Protein AF-V6MET0-F1 (afdb_monomer)

Structure (mmCIF, N/CA/C/O backbone):
data_AF-V6MET0-F1
#
_entry.id   AF-V6MET0-F1
#
loop_
_atom_site.group_PDB
_atom_site.id
_atom_site.type_symbol
_atom_site.label_atom_id
_atom_site.label_alt_id
_atom_site.label_comp_id
_atom_site.label_asym_id
_atom_site.label_entity_id
_atom_site.label_seq_id
_atom_site.pdbx_PDB_ins_code
_atom_site.Cartn_x
_atom_site.Cartn_y
_atom_site.Cartn_z
_atom_site.occupancy
_atom_site.B_iso_or_equiv
_atom_site.auth_seq_id
_atom_site.auth_comp_id
_atom_site.auth_asym_id
_atom_site.auth_atom_id
_atom_site.pdbx_PDB_model_num
ATOM 1 N N . MET A 1 1 ? -21.952 13.076 0.227 1.00 33.12 1 MET A N 1
ATOM 2 C CA . MET A 1 1 ? -21.287 14.131 1.024 1.00 33.12 1 MET A CA 1
ATOM 3 C C . MET A 1 1 ? -21.381 15.451 0.270 1.00 33.12 1 MET A C 1
ATOM 5 O O . MET A 1 1 ? -21.149 15.441 -0.930 1.00 33.12 1 MET A O 1
ATOM 9 N N . VAL A 1 2 ? -21.746 16.557 0.927 1.00 24.28 2 VAL A N 1
ATOM 10 C CA . VAL A 1 2 ? -21.646 17.914 0.356 1.00 24.28 2 VAL A CA 1
ATOM 11 C C . VAL A 1 2 ? -20.952 18.787 1.398 1.00 24.28 2 VAL A C 1
ATOM 13 O O . VAL A 1 2 ? -21.536 19.079 2.437 1.00 24.28 2 VAL A O 1
ATOM 16 N N . GLY A 1 3 ? -19.700 19.156 1.139 1.00 29.78 3 GLY A N 1
ATOM 17 C CA . GLY A 1 3 ? -18.913 20.082 1.950 1.00 29.78 3 GLY A CA 1
ATOM 18 C C . GLY A 1 3 ? -18.284 21.133 1.041 1.00 29.78 3 GLY A C 1
ATOM 19 O O . GLY A 1 3 ? -17.779 20.806 -0.028 1.00 29.78 3 GLY A O 1
ATOM 20 N N . THR A 1 4 ? -18.367 22.403 1.430 1.00 32.22 4 THR A N 1
ATOM 21 C CA . THR A 1 4 ? -17.830 23.543 0.675 1.00 32.22 4 THR A CA 1
ATOM 22 C C . THR A 1 4 ? -16.487 23.975 1.247 1.00 32.22 4 THR A C 1
ATOM 24 O O . THR A 1 4 ? -16.444 24.920 2.024 1.00 32.22 4 THR A O 1
ATOM 27 N N . PHE A 1 5 ? -15.407 23.309 0.846 1.00 30.41 5 PHE A N 1
ATOM 28 C CA . PHE A 1 5 ? -14.045 23.847 0.871 1.00 30.41 5 PHE A CA 1
ATOM 29 C C . PHE A 1 5 ? -13.253 23.216 -0.279 1.00 30.41 5 PHE A C 1
ATOM 31 O O . PHE A 1 5 ? -13.526 22.080 -0.663 1.00 30.41 5 PHE A O 1
ATOM 38 N N . ASN A 1 6 ? -12.286 23.958 -0.831 1.00 38.41 6 ASN A N 1
ATOM 39 C CA . ASN A 1 6 ? -11.198 23.383 -1.622 1.00 38.41 6 ASN A CA 1
ATOM 40 C C . ASN A 1 6 ? -10.457 22.389 -0.718 1.00 38.41 6 ASN A C 1
ATOM 42 O O . ASN A 1 6 ? -9.564 22.790 0.021 1.00 38.41 6 ASN A O 1
ATOM 46 N N . VAL A 1 7 ? -10.868 21.124 -0.727 1.00 39.34 7 VAL A N 1
ATOM 47 C CA . VAL A 1 7 ? -10.054 20.015 -0.232 1.00 39.34 7 VAL A CA 1
ATOM 48 C C . VAL A 1 7 ? -9.054 19.744 -1.354 1.00 39.34 7 VAL A C 1
ATOM 50 O O . VAL A 1 7 ? -9.494 19.301 -2.420 1.00 39.34 7 VAL A O 1
ATOM 53 N N . PRO A 1 8 ? -7.751 20.057 -1.220 1.00 45.28 8 PRO A N 1
ATOM 54 C CA . PRO A 1 8 ? -6.801 19.571 -2.203 1.00 45.28 8 PRO A CA 1
ATOM 55 C C . PRO A 1 8 ? -6.803 18.041 -2.100 1.00 45.28 8 PRO A C 1
ATOM 57 O O . PRO A 1 8 ? -6.646 17.498 -1.012 1.00 45.28 8 PRO A O 1
ATOM 60 N N . GLN A 1 9 ? -7.028 17.371 -3.232 1.00 54.84 9 GLN A N 1
ATOM 61 C CA . GLN A 1 9 ? -6.548 16.009 -3.483 1.00 54.84 9 GLN A CA 1
ATOM 62 C C . GLN A 1 9 ? -7.080 14.913 -2.527 1.00 54.84 9 GLN A C 1
ATOM 64 O O . GLN A 1 9 ? -6.373 14.299 -1.740 1.00 54.84 9 GLN A O 1
ATOM 69 N N . LYS A 1 10 ? -8.391 14.675 -2.681 1.00 63.06 10 LYS A N 1
ATOM 70 C CA . LYS A 1 10 ? -9.153 13.428 -2.464 1.00 63.06 10 LYS A CA 1
ATOM 71 C C . LYS A 1 10 ? -9.081 12.758 -1.076 1.00 63.06 10 LYS A C 1
ATOM 73 O O . LYS A 1 10 ? -8.387 11.774 -0.861 1.00 63.06 10 LYS A O 1
ATOM 78 N N . VAL A 1 11 ? -9.976 13.190 -0.181 1.00 77.56 11 VAL A N 1
ATOM 79 C CA . VAL A 1 11 ? -10.472 12.347 0.925 1.00 77.56 11 VAL A CA 1
ATOM 80 C C . VAL A 1 11 ? -11.184 11.127 0.338 1.00 77.56 11 VAL A C 1
ATOM 82 O O . VAL A 1 11 ? -12.080 11.279 -0.499 1.00 77.56 11 VAL A O 1
ATOM 85 N N . ILE A 1 12 ? -10.831 9.932 0.806 1.00 84.31 12 ILE A N 1
ATOM 86 C CA . ILE A 1 12 ? -11.450 8.673 0.374 1.00 84.31 12 ILE A CA 1
ATOM 87 C C . ILE A 1 12 ? -12.211 8.076 1.552 1.00 84.31 12 ILE A C 1
ATOM 89 O O . ILE A 1 12 ? -11.670 7.967 2.648 1.00 84.31 12 ILE A O 1
ATOM 93 N N . VAL A 1 13 ? -13.462 7.679 1.319 1.00 88.62 13 VAL A N 1
ATOM 94 C CA . VAL A 1 13 ? -14.224 6.849 2.258 1.00 88.62 13 VAL A CA 1
ATOM 95 C C . VAL A 1 13 ? -14.331 5.457 1.663 1.00 88.62 13 VAL A C 1
ATOM 97 O O . VAL A 1 13 ? -14.786 5.317 0.527 1.00 88.62 13 VAL A O 1
ATOM 100 N N . ARG A 1 14 ? -13.896 4.452 2.418 1.00 90.81 14 ARG A N 1
ATOM 101 C CA . ARG A 1 14 ? -13.824 3.050 1.987 1.00 90.81 14 ARG A CA 1
ATOM 102 C C . ARG A 1 14 ? -14.166 2.112 3.141 1.00 90.81 14 ARG A C 1
ATOM 104 O O . ARG A 1 14 ? -14.245 2.546 4.292 1.00 90.81 14 ARG A O 1
ATOM 111 N N . ASP A 1 15 ? -14.330 0.830 2.843 1.00 91.31 15 ASP A N 1
ATOM 112 C CA . ASP A 1 15 ? -14.377 -0.199 3.881 1.00 91.31 15 ASP A CA 1
ATOM 113 C C . ASP A 1 15 ? -13.035 -0.256 4.617 1.00 91.31 15 ASP A C 1
ATOM 115 O O . ASP A 1 15 ? -11.975 -0.067 4.015 1.00 91.31 15 ASP A O 1
ATOM 119 N N . THR A 1 16 ? -13.062 -0.505 5.929 1.00 94.00 16 THR A N 1
ATOM 120 C CA . THR A 1 16 ? -11.807 -0.570 6.686 1.00 94.00 16 THR A CA 1
ATOM 121 C C . THR A 1 16 ? -10.940 -1.730 6.204 1.00 94.00 16 THR A C 1
ATOM 123 O O . THR A 1 16 ? -11.454 -2.843 6.057 1.00 94.00 16 THR A O 1
ATOM 126 N N . PRO A 1 17 ? -9.625 -1.535 6.013 1.00 93.75 17 PRO A N 1
ATOM 127 C CA . PRO A 1 17 ? -8.719 -2.649 5.770 1.00 93.75 17 PRO A CA 1
ATOM 128 C C . PRO A 1 17 ? -8.415 -3.441 7.052 1.00 93.75 17 PRO A C 1
ATOM 130 O O . PRO A 1 17 ? -7.925 -4.561 6.968 1.00 93.75 17 PRO A O 1
ATOM 133 N N . ILE A 1 18 ? -8.730 -2.905 8.239 1.00 95.44 18 ILE A N 1
ATOM 134 C CA . ILE A 1 18 ? -8.357 -3.482 9.536 1.00 95.44 18 ILE A CA 1
ATOM 135 C C . ILE A 1 18 ? -9.147 -4.768 9.811 1.00 95.44 18 ILE A C 1
ATOM 137 O O . ILE A 1 18 ? -10.338 -4.726 10.134 1.00 95.44 18 ILE A O 1
ATOM 141 N N . LEU A 1 19 ? -8.472 -5.920 9.747 1.00 95.62 19 LEU A N 1
ATOM 142 C CA . LEU A 1 19 ? -9.113 -7.239 9.823 1.00 95.62 19 LEU A CA 1
ATOM 143 C C . LEU A 1 19 ? -9.873 -7.460 11.135 1.00 95.62 19 LEU A C 1
ATOM 145 O O . LEU A 1 19 ? -10.958 -8.039 11.123 1.00 95.62 19 LEU A O 1
ATOM 149 N N . LEU A 1 20 ? -9.332 -6.969 12.257 1.00 95.06 20 LEU A N 1
ATOM 150 C CA . LEU A 1 20 ? -9.976 -7.053 13.571 1.00 95.06 20 LEU A CA 1
ATOM 151 C C . LEU A 1 20 ? -11.288 -6.257 13.623 1.00 95.06 20 LEU A C 1
ATOM 153 O O . LEU A 1 20 ? -12.265 -6.727 14.198 1.00 95.06 20 LEU A O 1
ATOM 157 N N . MET A 1 21 ? -11.335 -5.074 13.003 1.00 95.00 21 MET A N 1
ATOM 158 C CA . MET A 1 21 ? -12.544 -4.242 12.986 1.00 95.00 21 MET A CA 1
ATOM 159 C C . MET A 1 21 ? -13.632 -4.837 12.089 1.00 95.00 21 MET A C 1
ATOM 161 O O . MET A 1 21 ? -14.812 -4.705 12.396 1.00 95.00 21 MET A O 1
ATOM 165 N N . GLN A 1 22 ? -13.248 -5.570 11.039 1.00 94.06 22 GLN A N 1
ATOM 166 C CA . GLN A 1 22 ? -14.187 -6.321 10.197 1.00 94.06 22 GLN A CA 1
ATOM 167 C C . GLN A 1 22 ? -14.883 -7.479 10.942 1.00 94.06 22 GLN A C 1
ATOM 169 O O . GLN A 1 22 ? -15.874 -7.998 10.439 1.00 94.06 22 GLN A O 1
ATOM 174 N N . GLN A 1 23 ? -14.399 -7.885 12.128 1.00 92.19 23 GLN A N 1
ATOM 175 C CA . GLN A 1 23 ? -15.040 -8.924 12.953 1.00 92.19 23 GLN A CA 1
ATOM 176 C C . GLN A 1 23 ? -16.184 -8.389 13.828 1.00 92.19 23 GLN A C 1
ATOM 178 O O . GLN A 1 23 ? -16.855 -9.169 14.502 1.00 92.19 23 GLN A O 1
ATOM 183 N N . ILE A 1 24 ? -16.394 -7.069 13.881 1.00 89.94 24 ILE A N 1
ATOM 184 C CA . ILE A 1 24 ? -17.420 -6.480 14.742 1.00 89.94 24 ILE A CA 1
ATOM 185 C C . ILE A 1 24 ? -18.801 -6.662 14.102 1.00 89.94 24 ILE A C 1
ATOM 187 O O . ILE A 1 24 ? -19.134 -6.028 13.102 1.00 89.94 24 ILE A O 1
ATOM 191 N N . GLU A 1 25 ? -19.632 -7.497 14.721 1.00 86.88 25 GLU A N 1
ATOM 192 C CA . GLU A 1 25 ? -20.992 -7.778 14.256 1.00 86.88 25 GLU A CA 1
ATOM 193 C C . GLU A 1 25 ? -21.984 -6.632 14.539 1.00 86.88 25 GLU A C 1
ATOM 195 O O . GLU A 1 25 ? -21.974 -5.992 15.599 1.00 86.88 25 GLU A O 1
ATOM 200 N N . ASP A 1 26 ? -22.921 -6.432 13.608 1.00 85.25 26 ASP A N 1
ATOM 201 C CA . ASP A 1 26 ? -23.928 -5.358 13.605 1.00 85.25 26 ASP A CA 1
ATOM 202 C C . ASP A 1 26 ? -23.335 -3.947 13.780 1.00 85.25 26 ASP A C 1
ATOM 204 O O . ASP A 1 26 ? -23.892 -3.101 14.488 1.00 85.25 26 ASP A O 1
ATOM 208 N N . ALA A 1 27 ? -22.189 -3.695 13.148 1.00 88.38 27 ALA A N 1
ATOM 209 C CA . ALA A 1 27 ? -21.571 -2.380 13.072 1.00 88.38 27 ALA A CA 1
ATOM 210 C C . ALA A 1 27 ? -21.450 -1.911 11.623 1.00 88.38 27 ALA A C 1
ATOM 212 O O . ALA A 1 27 ? -21.171 -2.700 10.722 1.00 88.38 27 ALA A O 1
ATOM 213 N N . LEU A 1 28 ? -21.596 -0.602 11.415 1.00 91.56 28 LEU A N 1
ATOM 214 C CA . LEU A 1 28 ? -21.077 0.037 10.210 1.00 91.56 28 LEU A CA 1
ATOM 215 C C . LEU A 1 28 ? -19.626 0.420 10.493 1.00 91.56 28 LEU A C 1
ATOM 217 O O . LEU A 1 28 ? -19.362 1.231 11.381 1.00 91.56 28 LEU A O 1
ATOM 221 N N . VAL A 1 29 ? -18.702 -0.163 9.740 1.00 93.56 29 VAL A N 1
ATOM 222 C CA . VAL A 1 29 ? -17.266 0.064 9.892 1.00 93.56 29 VAL A CA 1
ATOM 223 C C . VAL A 1 29 ? -16.722 0.619 8.589 1.00 93.56 29 VAL A C 1
ATOM 225 O O . VAL A 1 29 ? -16.949 0.045 7.530 1.00 93.56 29 VAL A O 1
ATOM 228 N N . PHE A 1 30 ? -16.011 1.736 8.662 1.00 94.38 30 PHE A N 1
ATOM 229 C CA . PHE A 1 30 ? -15.471 2.407 7.486 1.00 94.38 30 PHE A CA 1
ATOM 230 C C . PHE A 1 30 ? -14.177 3.136 7.832 1.00 94.38 30 PHE A C 1
ATOM 232 O O . PHE A 1 30 ? -13.854 3.353 8.997 1.00 94.38 30 PHE A O 1
ATOM 239 N N . ASP A 1 31 ? -13.440 3.523 6.807 1.00 94.19 31 ASP A N 1
ATOM 240 C CA . ASP A 1 31 ? -12.181 4.242 6.913 1.00 94.19 31 ASP A CA 1
ATOM 241 C C . ASP A 1 31 ? -12.291 5.559 6.150 1.00 94.19 31 ASP A C 1
ATOM 243 O O . ASP A 1 31 ? -12.894 5.618 5.074 1.00 94.19 31 ASP A O 1
ATOM 247 N N . ILE A 1 32 ? -11.732 6.622 6.724 1.00 93.25 32 ILE A N 1
ATOM 248 C CA . ILE A 1 32 ? -11.539 7.899 6.038 1.00 93.25 32 ILE A CA 1
ATOM 249 C C . ILE A 1 32 ? -10.044 8.064 5.822 1.00 93.25 32 ILE A C 1
ATOM 251 O O . ILE A 1 32 ? -9.314 8.359 6.766 1.00 93.25 32 ILE A O 1
ATOM 255 N N . VAL A 1 33 ? -9.585 7.921 4.584 1.00 89.25 33 VAL A N 1
ATOM 256 C CA . VAL A 1 33 ? -8.189 8.193 4.236 1.00 89.25 33 VAL A CA 1
ATOM 257 C C . VAL A 1 33 ? -8.017 9.703 4.100 1.00 89.25 33 VAL A C 1
ATOM 259 O O . VAL A 1 33 ? -8.677 10.341 3.275 1.00 89.25 33 VAL A O 1
ATOM 262 N N . SER A 1 34 ? -7.146 10.270 4.935 1.00 87.19 34 SER A N 1
ATOM 263 C CA . SER A 1 34 ? -6.767 11.684 4.919 1.00 87.19 34 SER A CA 1
ATOM 264 C C . SER A 1 34 ? -5.288 11.809 5.253 1.00 87.19 34 SER A C 1
ATOM 266 O O . SER A 1 34 ? -4.881 11.415 6.343 1.00 87.19 34 SER A O 1
ATOM 268 N N . LEU A 1 35 ? -4.513 12.387 4.337 1.00 79.56 35 LEU A N 1
ATOM 269 C CA . LEU A 1 35 ? -3.088 12.681 4.531 1.00 79.56 35 LEU A CA 1
ATOM 270 C C . LEU A 1 35 ? -2.858 13.918 5.411 1.00 79.56 35 LEU A C 1
ATOM 272 O O . LEU A 1 35 ? -1.778 14.111 5.953 1.00 79.56 35 LEU A O 1
ATOM 276 N N . ASP A 1 36 ? -3.887 14.750 5.589 1.00 82.88 36 ASP A N 1
ATOM 277 C CA . ASP A 1 36 ? -3.848 15.894 6.492 1.00 82.88 36 ASP A CA 1
ATOM 278 C C . ASP A 1 36 ? -4.649 15.568 7.770 1.00 82.88 36 ASP A C 1
ATOM 280 O O . ASP A 1 36 ? -5.884 15.445 7.720 1.00 82.88 36 ASP A O 1
ATOM 284 N N . PRO A 1 37 ? -3.984 15.405 8.929 1.00 83.56 37 PRO A N 1
ATOM 285 C CA . PRO A 1 37 ? -4.644 15.105 10.193 1.00 83.56 37 PRO A CA 1
ATOM 286 C C . PRO A 1 37 ? -5.357 16.325 10.792 1.00 83.56 37 PRO A C 1
ATOM 288 O O . PRO A 1 37 ? -6.092 16.173 11.763 1.00 83.56 37 PRO A O 1
ATOM 291 N N . THR A 1 38 ? -5.152 17.526 10.241 1.00 83.88 38 THR A N 1
ATOM 292 C CA . THR A 1 38 ? -5.745 18.782 10.726 1.00 83.88 38 THR A CA 1
ATOM 293 C C . THR A 1 38 ? -7.075 19.120 10.055 1.00 83.88 38 THR A C 1
ATOM 295 O O . THR A 1 38 ? -7.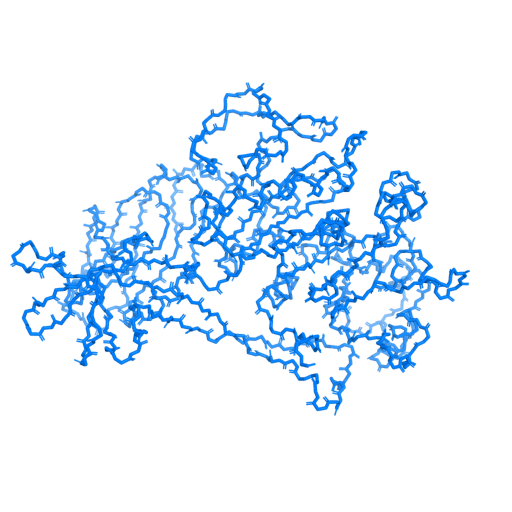764 20.047 10.484 1.00 83.88 38 THR A O 1
ATOM 298 N N . ILE A 1 39 ? -7.472 18.367 9.022 1.00 85.06 39 ILE A N 1
ATOM 299 C CA . ILE A 1 39 ? -8.775 18.539 8.377 1.00 85.06 39 ILE A CA 1
ATOM 300 C C . ILE A 1 39 ? -9.885 18.200 9.374 1.00 85.06 39 ILE A C 1
ATOM 302 O O . ILE A 1 39 ? -9.951 17.088 9.899 1.00 85.06 39 ILE A O 1
ATOM 306 N N . GLU A 1 40 ? -10.791 19.156 9.590 1.00 91.12 40 GLU A N 1
ATOM 307 C CA . GLU A 1 40 ? -12.025 18.931 10.338 1.00 91.12 40 GLU A CA 1
ATOM 308 C C . GLU A 1 40 ? -13.101 18.341 9.415 1.00 91.12 40 GLU A C 1
ATOM 310 O O . GLU A 1 40 ? -13.539 18.957 8.439 1.00 91.12 40 GLU A O 1
ATOM 315 N N . PHE A 1 41 ? -13.573 17.149 9.761 1.00 91.19 41 PHE A N 1
ATOM 316 C CA . PHE A 1 41 ? -14.705 16.491 9.131 1.00 91.19 41 PHE A CA 1
ATOM 317 C C . PHE A 1 41 ? -15.993 16.841 9.862 1.00 91.19 41 PHE A C 1
ATOM 319 O O . PHE A 1 41 ? -16.072 16.753 11.084 1.00 91.19 41 PHE A O 1
ATOM 326 N N . ASN A 1 42 ? -17.026 17.181 9.093 1.00 92.88 42 ASN A N 1
ATOM 327 C CA . ASN A 1 42 ? -18.389 17.384 9.570 1.00 92.88 42 ASN A CA 1
ATOM 328 C C . ASN A 1 42 ? -19.306 16.419 8.807 1.00 92.88 42 ASN A C 1
ATOM 330 O O . ASN A 1 42 ? -19.610 16.651 7.636 1.00 92.88 42 ASN A O 1
ATOM 334 N N . LEU A 1 43 ? -19.692 15.312 9.445 1.00 90.94 43 LEU A N 1
ATOM 335 C CA . LEU A 1 43 ? -20.385 14.197 8.793 1.00 90.94 43 LEU A CA 1
ATOM 336 C C . LEU A 1 43 ? -21.814 14.019 9.295 1.00 90.94 43 LEU A C 1
ATOM 338 O O . LEU A 1 43 ? -22.102 14.199 10.478 1.00 90.94 43 LEU A O 1
ATOM 342 N N . GLU A 1 44 ? -22.678 13.570 8.386 1.00 93.12 44 GLU A N 1
ATOM 343 C CA . GLU A 1 44 ? -23.964 12.955 8.699 1.00 93.12 44 GLU A CA 1
ATOM 344 C C . GLU A 1 44 ? -23.935 11.502 8.227 1.00 93.12 44 GLU A C 1
ATOM 346 O O . GLU A 1 44 ? -23.777 11.235 7.035 1.00 93.12 44 GLU A O 1
ATOM 351 N N . ILE A 1 45 ? -24.064 10.571 9.168 1.00 91.75 45 ILE A N 1
ATOM 352 C CA . ILE A 1 45 ? -23.939 9.136 8.920 1.00 91.75 45 ILE A CA 1
ATOM 353 C C . ILE A 1 45 ? -25.309 8.492 9.144 1.00 91.75 45 ILE A C 1
ATOM 355 O O . ILE A 1 45 ? -25.822 8.571 10.266 1.00 91.75 45 ILE A O 1
ATOM 359 N N . PRO A 1 46 ? -25.929 7.889 8.117 1.00 89.50 46 PRO A N 1
ATOM 360 C CA . PRO A 1 46 ? -27.152 7.122 8.301 1.00 89.50 46 PRO A CA 1
ATOM 361 C C . PRO A 1 46 ? -26.857 5.832 9.072 1.00 89.50 46 PRO A C 1
ATOM 363 O O . PRO A 1 46 ? -25.822 5.202 8.868 1.00 89.50 46 PRO A O 1
ATOM 366 N N . VAL A 1 47 ? -27.780 5.428 9.940 1.00 86.00 47 VAL A N 1
ATOM 367 C CA . VAL A 1 47 ? -27.747 4.122 10.608 1.00 86.00 47 VAL A CA 1
ATOM 368 C C . VAL A 1 47 ? -28.939 3.289 10.165 1.00 86.00 47 VAL A C 1
ATOM 370 O O . VAL A 1 47 ? -30.075 3.754 10.207 1.00 86.00 47 VAL A O 1
ATOM 373 N N . GLU A 1 48 ? -28.697 2.042 9.763 1.00 71.19 48 GLU A N 1
ATOM 374 C CA . GLU A 1 48 ? -29.778 1.090 9.517 1.00 71.19 48 GLU A CA 1
ATOM 375 C C . GLU A 1 48 ? -30.332 0.592 10.854 1.00 71.19 48 GLU A C 1
ATOM 377 O O . GLU A 1 48 ? -29.794 -0.300 11.511 1.00 71.19 48 GLU A O 1
ATOM 382 N N . VAL A 1 49 ? -31.424 1.211 11.297 1.00 59.88 49 VAL A N 1
ATOM 383 C CA . VAL A 1 49 ? -32.035 0.907 12.588 1.00 59.88 49 VAL A CA 1
ATOM 384 C C . VAL A 1 49 ? -32.929 -0.330 12.465 1.00 59.88 49 VAL A C 1
ATOM 386 O O . VAL A 1 49 ? -34.097 -0.240 12.093 1.00 59.88 49 VAL A O 1
ATOM 389 N N . GLN A 1 50 ? -32.428 -1.502 12.867 1.00 54.66 50 GLN A N 1
ATOM 390 C CA . GLN A 1 50 ? -33.295 -2.678 13.062 1.00 54.66 50 GLN A CA 1
ATOM 391 C C . GLN A 1 50 ? -34.198 -2.541 14.313 1.00 54.66 50 GLN A C 1
ATOM 393 O O . GLN A 1 50 ? -35.223 -3.213 14.433 1.00 54.66 50 GLN A O 1
ATOM 398 N N . SER A 1 51 ? -33.866 -1.630 15.238 1.00 52.91 51 SER A N 1
ATOM 399 C CA . SER A 1 51 ? -34.485 -1.487 16.565 1.00 52.91 51 SER A CA 1
ATOM 400 C C . SER A 1 51 ? -34.790 -0.017 16.897 1.00 52.91 51 SER A C 1
ATOM 402 O O . SER A 1 51 ? -33.903 0.751 17.258 1.00 52.91 51 SER A O 1
ATOM 404 N N . LYS A 1 52 ? -36.070 0.397 16.848 1.00 56.81 52 LYS A N 1
ATOM 405 C CA . LYS A 1 52 ? -36.538 1.786 17.119 1.00 56.81 52 LYS A CA 1
ATOM 406 C C . LYS A 1 52 ? -36.249 2.329 18.537 1.00 56.81 52 LYS A C 1
ATOM 408 O O . LYS A 1 52 ? -36.788 3.371 18.913 1.00 56.81 52 LYS A O 1
ATOM 413 N N . LYS A 1 53 ? -35.489 1.614 19.369 1.00 65.31 53 LYS A N 1
ATOM 414 C CA . LYS A 1 53 ? -35.261 1.948 20.784 1.00 65.31 53 LYS A CA 1
ATOM 415 C C . LYS A 1 53 ? -33.805 2.229 21.147 1.00 65.31 53 LYS A C 1
ATOM 417 O O . LYS A 1 53 ? -33.572 2.609 22.291 1.00 65.31 53 LYS A O 1
ATOM 422 N N . GLU A 1 54 ? -32.863 2.084 20.224 1.00 77.88 54 GLU A N 1
ATOM 423 C CA . GLU A 1 54 ? -31.436 2.180 20.541 1.00 77.88 54 GLU A CA 1
ATOM 424 C C . GLU A 1 54 ? -30.841 3.531 20.143 1.00 77.88 54 GLU A C 1
ATOM 426 O O . GLU A 1 54 ? -31.264 4.153 19.169 1.00 77.88 54 GLU A O 1
ATOM 431 N N . ASP A 1 55 ? -29.907 4.009 20.964 1.00 87.25 55 ASP A N 1
ATOM 432 C CA . ASP A 1 55 ? -29.016 5.118 20.632 1.00 87.25 55 ASP A CA 1
ATOM 433 C C . ASP A 1 55 ? -27.763 4.549 19.956 1.00 87.25 55 ASP A C 1
ATOM 435 O O . ASP A 1 55 ? -27.395 3.403 20.207 1.00 87.25 55 ASP A O 1
ATOM 439 N N . PHE A 1 56 ? -27.128 5.328 19.081 1.00 90.62 56 PHE A N 1
ATOM 440 C CA . PHE A 1 56 ? -25.914 4.923 18.372 1.00 90.62 56 PHE A CA 1
ATOM 441 C C . PHE A 1 56 ? -24.790 5.928 18.606 1.00 90.62 56 PHE A C 1
ATOM 443 O O . PHE A 1 56 ? -25.034 7.126 18.770 1.00 90.62 56 PHE A O 1
ATOM 450 N N . LEU A 1 57 ? -23.559 5.423 18.598 1.00 93.06 57 LEU A N 1
ATOM 451 C CA . LEU A 1 57 ? -22.331 6.186 18.768 1.00 93.06 57 LEU A CA 1
ATOM 452 C C . LEU A 1 57 ? -21.395 5.942 17.590 1.00 93.06 57 LEU A C 1
ATOM 454 O O . LEU A 1 57 ? -21.260 4.819 17.112 1.00 93.06 57 LEU A O 1
ATOM 458 N N . LEU A 1 58 ? -20.718 7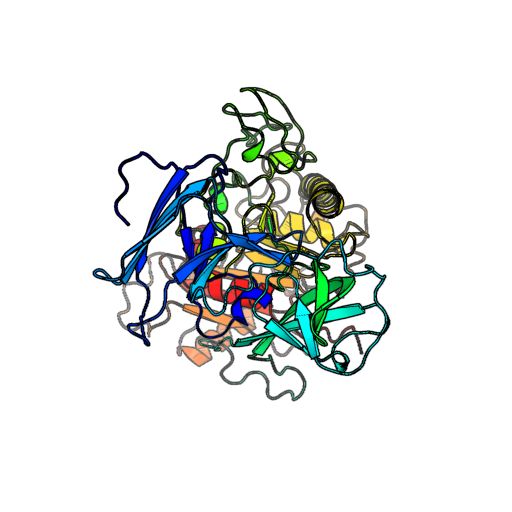.007 17.180 1.00 95.12 58 LEU A N 1
ATOM 459 C CA . LEU A 1 58 ? -19.530 6.984 16.349 1.00 95.12 58 LEU A CA 1
ATOM 460 C C . LEU A 1 58 ? -18.291 6.885 17.244 1.00 95.12 58 LEU A C 1
ATOM 462 O O . LEU A 1 58 ? -18.090 7.690 18.162 1.00 95.12 58 LEU A O 1
ATOM 466 N N . LEU A 1 59 ? -17.448 5.911 16.944 1.00 95.00 59 LEU A N 1
ATOM 467 C CA . LEU A 1 59 ? -16.194 5.632 17.623 1.00 95.00 59 LEU A CA 1
ATOM 468 C C . LEU A 1 59 ? -15.053 5.708 16.602 1.00 95.00 59 LEU A C 1
ATOM 470 O O . LEU A 1 59 ? -15.245 5.351 15.441 1.00 95.00 59 LEU A O 1
ATOM 474 N N . LYS A 1 60 ? -13.875 6.158 17.030 1.00 95.69 60 LYS A N 1
ATOM 475 C CA . LYS A 1 60 ? -12.631 6.131 16.256 1.00 95.69 60 LYS A CA 1
ATOM 476 C C . LYS A 1 60 ? -11.743 5.013 16.790 1.00 95.69 60 LYS A C 1
ATOM 478 O O . LYS A 1 60 ? -11.621 4.857 18.001 1.00 95.69 60 LYS A O 1
ATOM 483 N N . TYR A 1 61 ? -11.141 4.235 15.905 1.00 95.69 61 TYR A N 1
ATOM 484 C CA . TYR A 1 61 ? -10.220 3.175 16.285 1.00 95.69 61 TYR A CA 1
ATOM 485 C C . TYR A 1 61 ? -8.821 3.737 16.553 1.00 95.69 61 TYR A C 1
ATOM 487 O O . TYR A 1 61 ? -8.263 4.479 15.743 1.00 95.69 61 TYR A O 1
ATOM 495 N N . ASN A 1 62 ? -8.250 3.382 17.701 1.00 93.75 62 ASN A N 1
ATOM 496 C CA . ASN A 1 62 ? -6.863 3.658 18.035 1.00 93.75 62 ASN A CA 1
ATOM 497 C C . ASN A 1 62 ? -6.015 2.450 17.629 1.00 93.75 62 ASN A C 1
ATOM 499 O O . ASN A 1 62 ? -6.020 1.413 18.290 1.00 93.75 62 ASN A O 1
ATOM 503 N N . HIS A 1 63 ? -5.267 2.606 16.540 1.00 90.00 63 HIS A N 1
ATOM 504 C CA . HIS A 1 63 ? -4.476 1.531 15.948 1.00 90.00 63 HIS A CA 1
ATOM 505 C C . HIS A 1 63 ? -3.332 1.060 16.862 1.00 90.00 63 HIS A C 1
ATOM 507 O O . HIS A 1 63 ? -2.946 -0.104 16.784 1.00 90.00 63 HIS A O 1
ATOM 513 N N . LYS A 1 64 ? -2.807 1.930 17.739 1.00 87.56 64 LYS A N 1
ATOM 514 C CA . LYS A 1 64 ? -1.685 1.607 18.637 1.00 87.56 64 LYS A CA 1
ATOM 515 C C . LYS A 1 64 ? -2.136 0.813 19.859 1.00 87.56 64 LYS A C 1
ATOM 517 O O . LYS A 1 64 ? -1.480 -0.152 20.229 1.00 87.56 64 LYS A O 1
ATOM 522 N N . GLU A 1 65 ? -3.248 1.225 20.463 1.00 89.75 65 GLU A N 1
ATOM 523 C CA . GLU A 1 65 ? -3.784 0.618 21.692 1.00 89.75 65 GLU A CA 1
ATOM 524 C C . GLU A 1 65 ? -4.862 -0.447 21.429 1.00 89.75 65 GLU A C 1
ATOM 526 O O . GLU A 1 65 ? -5.394 -1.024 22.374 1.00 89.75 65 GLU A O 1
ATOM 531 N N . VAL A 1 66 ? -5.199 -0.692 20.154 1.00 92.50 66 VAL A N 1
ATOM 532 C CA . VAL A 1 66 ? -6.167 -1.711 19.707 1.00 92.50 66 VAL A CA 1
ATOM 533 C C . VAL A 1 66 ? -7.490 -1.577 20.470 1.00 92.50 66 VAL A C 1
ATOM 535 O O . VAL A 1 66 ? -7.996 -2.510 21.089 1.00 92.50 66 VAL A O 1
ATOM 538 N N . GLN A 1 67 ? -8.055 -0.371 20.449 1.00 92.00 67 GLN A N 1
ATOM 539 C CA . GLN A 1 67 ? -9.284 -0.044 21.173 1.00 92.00 67 GLN A CA 1
ATOM 540 C C . GLN A 1 67 ? -10.108 1.009 20.431 1.00 92.00 67 GLN A C 1
ATOM 542 O O . GLN A 1 67 ? -9.581 1.764 19.612 1.00 92.00 67 GLN A O 1
ATOM 547 N N . LEU A 1 68 ? -11.406 1.085 20.725 1.00 93.12 68 LEU A N 1
ATOM 548 C CA . LEU A 1 68 ? -12.267 2.151 20.214 1.00 93.12 68 LEU A CA 1
ATOM 549 C C . LEU A 1 68 ? -12.273 3.350 21.164 1.00 93.12 68 LEU A C 1
ATOM 551 O O . LEU A 1 68 ? -12.111 3.209 22.370 1.00 93.12 68 LEU A O 1
ATOM 555 N N . GLU A 1 69 ? -12.485 4.546 20.627 1.00 92.94 69 GLU A N 1
ATOM 556 C CA . GLU A 1 69 ? -12.576 5.793 21.383 1.00 92.94 69 GLU A CA 1
ATOM 557 C C . GLU A 1 69 ? -13.782 6.603 20.912 1.00 92.94 69 GLU A C 1
ATOM 559 O O . GLU A 1 69 ? -13.976 6.834 19.719 1.00 92.94 69 GLU A O 1
ATOM 564 N N . THR A 1 70 ? -14.613 7.068 21.843 1.00 92.81 70 THR A N 1
ATOM 565 C CA . THR A 1 70 ? -15.817 7.824 21.487 1.00 92.81 70 THR A CA 1
ATOM 566 C C . THR A 1 70 ? -15.471 9.169 20.856 1.00 92.81 70 THR A C 1
ATOM 568 O O . THR A 1 70 ? -14.778 9.998 21.455 1.00 92.81 70 THR A O 1
ATOM 571 N N . VAL A 1 71 ? -16.026 9.443 19.669 1.00 94.69 71 VAL A N 1
ATOM 572 C CA . VAL A 1 71 ? -15.912 10.765 19.040 1.00 94.69 71 VAL A CA 1
ATOM 573 C C . VAL A 1 71 ? -16.643 11.792 19.906 1.00 94.69 71 VAL A C 1
ATOM 575 O O . VAL A 1 71 ? -17.849 11.706 20.117 1.00 94.69 71 VAL A O 1
ATOM 578 N N . LYS A 1 72 ? -15.918 12.781 20.437 1.00 93.38 72 LYS A N 1
ATOM 579 C CA . LYS A 1 72 ? -16.446 13.678 21.484 1.00 93.38 72 LYS A CA 1
ATOM 580 C C . LYS A 1 72 ? -17.596 14.571 21.010 1.00 93.38 72 LYS A C 1
ATOM 582 O O . LYS A 1 72 ? -18.556 14.778 21.748 1.00 93.38 72 LYS A O 1
ATOM 587 N N . LYS A 1 73 ? -17.493 15.142 19.806 1.00 95.88 73 LYS A N 1
ATOM 588 C CA . LYS A 1 73 ? -18.507 16.049 19.246 1.00 95.88 73 LYS A CA 1
ATOM 589 C C . LYS A 1 73 ? -19.425 15.266 18.310 1.00 95.88 73 LYS A C 1
ATOM 591 O O . LYS A 1 73 ? -19.227 15.271 17.101 1.00 95.88 73 LYS A O 1
ATOM 596 N N . GLN A 1 74 ? -20.429 14.598 18.866 1.00 95.94 74 GLN A N 1
ATOM 597 C CA . GLN A 1 74 ? -21.422 13.872 18.076 1.00 95.94 74 GLN A CA 1
ATOM 598 C C . GLN A 1 74 ? -22.830 13.978 18.661 1.00 95.94 74 GLN A C 1
ATOM 600 O O . GLN A 1 74 ? -23.012 14.282 19.842 1.00 95.94 74 GLN A O 1
ATOM 605 N N . LYS A 1 75 ? -23.838 13.722 17.828 1.00 94.88 75 LYS A N 1
ATOM 606 C CA . LYS A 1 75 ? -25.243 13.691 18.223 1.00 94.88 75 LYS A CA 1
ATOM 607 C C . LYS A 1 75 ? -26.029 12.729 17.341 1.00 94.88 75 LYS A C 1
ATOM 609 O O . LYS A 1 75 ? -26.106 12.923 16.133 1.00 94.88 75 LYS A O 1
ATOM 614 N N . PHE A 1 76 ? -26.691 11.759 17.962 1.00 92.94 76 PHE A N 1
ATOM 615 C CA . PHE A 1 76 ? -27.642 10.891 17.277 1.00 92.94 76 PHE A CA 1
ATOM 616 C C . PHE A 1 76 ? -29.043 11.519 17.227 1.00 92.94 76 PHE A C 1
ATOM 618 O O . PHE A 1 76 ? -29.555 12.042 18.223 1.00 92.94 76 PHE A O 1
ATOM 625 N N . ASN A 1 77 ? -29.683 11.476 16.059 1.00 90.56 77 ASN A N 1
ATOM 626 C CA . ASN A 1 77 ? -31.046 11.942 15.848 1.00 90.56 77 ASN A CA 1
ATOM 627 C C . ASN A 1 77 ? -31.980 10.769 15.529 1.00 90.56 77 ASN A C 1
ATOM 629 O O . ASN A 1 77 ? -32.072 10.318 14.392 1.00 90.56 77 ASN A O 1
ATOM 633 N N . LYS A 1 78 ? -32.774 10.356 16.524 1.00 87.38 78 LYS A N 1
ATOM 634 C CA . LYS A 1 78 ? -33.755 9.258 16.409 1.00 87.38 78 LYS A CA 1
ATOM 635 C C . LYS A 1 78 ? -34.817 9.450 15.323 1.00 87.38 78 LYS A C 1
ATOM 637 O O . LYS A 1 78 ? -35.448 8.479 14.931 1.00 87.38 78 LYS A O 1
ATOM 642 N N . LYS A 1 79 ? -35.098 10.689 14.898 1.00 87.06 79 LYS A N 1
ATOM 643 C CA . LYS A 1 79 ? -36.137 10.959 13.888 1.00 87.06 79 LYS A CA 1
ATOM 644 C C . LYS A 1 79 ? -35.630 10.764 12.467 1.00 87.06 79 LYS A C 1
ATOM 646 O O . LYS A 1 79 ? -36.401 10.323 11.626 1.00 87.06 79 LYS A O 1
ATOM 651 N N . SER A 1 80 ? -34.393 11.179 12.209 1.00 87.19 80 SER A N 1
ATOM 652 C CA . SER A 1 80 ? -33.751 11.040 10.900 1.00 87.19 80 SER A CA 1
ATOM 653 C C . SER A 1 80 ? -32.898 9.783 10.793 1.00 87.19 80 SER A C 1
ATOM 655 O O . SER A 1 80 ? -32.461 9.484 9.694 1.00 87.19 80 SER A O 1
ATOM 657 N N . GLU A 1 81 ? -32.669 9.075 11.904 1.00 88.81 81 GLU A N 1
ATOM 658 C CA . GLU A 1 81 ? -31.818 7.880 11.967 1.00 88.81 81 GLU A CA 1
ATOM 659 C C . GLU A 1 81 ? -30.397 8.189 11.471 1.00 88.81 81 GLU A C 1
ATOM 661 O O . GLU A 1 81 ? -29.790 7.449 10.704 1.00 88.81 81 GLU A O 1
ATOM 666 N N . THR A 1 82 ? -29.866 9.332 11.919 1.00 91.62 82 THR A N 1
ATOM 667 C CA . THR A 1 82 ? -28.536 9.817 11.541 1.00 91.62 82 THR A CA 1
ATOM 668 C C . THR A 1 82 ? -27.708 10.224 12.752 1.00 91.62 82 THR A C 1
ATOM 670 O O . THR A 1 82 ? -28.229 10.782 13.724 1.00 91.62 82 THR A O 1
ATOM 673 N N . ILE A 1 83 ? -26.401 9.977 12.684 1.00 93.94 83 ILE A N 1
ATOM 674 C CA . ILE A 1 83 ? -25.403 10.557 13.585 1.00 93.94 83 ILE A CA 1
ATOM 675 C C . ILE A 1 83 ? -24.783 11.766 12.891 1.00 93.94 83 ILE A C 1
ATOM 677 O O . ILE A 1 83 ? -24.234 11.638 11.801 1.00 93.94 83 ILE A O 1
ATOM 681 N N . SER A 1 84 ? -24.840 12.928 13.536 1.00 95.50 84 SER A N 1
ATOM 682 C CA . SER A 1 84 ? -24.046 14.096 13.150 1.00 95.50 84 SER A CA 1
ATOM 683 C C . SER A 1 84 ? -22.781 14.135 14.001 1.00 95.50 84 SER A C 1
ATOM 685 O O . SER A 1 84 ? -22.894 14.100 15.228 1.00 95.50 84 SER A O 1
ATOM 687 N N . ALA A 1 85 ? -21.599 14.220 13.395 1.00 95.94 85 ALA A N 1
ATOM 688 C CA . ALA A 1 85 ? -20.331 14.233 14.124 1.00 95.94 85 ALA A CA 1
ATOM 689 C C . ALA A 1 85 ? -19.308 15.205 13.528 1.00 95.94 85 ALA A C 1
ATOM 691 O O . ALA A 1 85 ? -19.266 15.404 12.314 1.00 95.94 85 ALA A O 1
ATOM 692 N N . THR A 1 86 ? -18.471 15.761 14.405 1.00 95.06 86 THR A N 1
ATOM 693 C CA . THR A 1 86 ? -17.342 16.628 14.059 1.00 95.06 86 THR A CA 1
ATOM 694 C C . THR A 1 86 ? -16.056 16.087 14.679 1.00 95.06 86 THR A C 1
ATOM 696 O O . THR A 1 86 ? -16.003 15.854 15.890 1.00 95.06 86 THR A O 1
ATOM 699 N N . PHE A 1 87 ? -15.011 15.902 13.879 1.00 93.62 87 PHE A N 1
ATOM 700 C CA . PHE A 1 87 ? -13.712 15.400 14.339 1.00 93.62 87 PHE A CA 1
ATOM 701 C C . PHE A 1 87 ? -12.585 15.802 13.387 1.00 93.62 87 PHE A C 1
ATOM 703 O O . PHE A 1 87 ? -12.846 16.204 12.260 1.00 93.62 87 PHE A O 1
ATOM 710 N N . GLU A 1 88 ? -11.342 15.686 13.847 1.00 91.50 88 GLU A N 1
ATOM 711 C CA . GLU A 1 88 ? -10.149 15.986 13.051 1.00 91.50 88 GLU A CA 1
ATOM 712 C C . GLU A 1 88 ? -9.454 14.701 12.589 1.00 91.50 88 GLU A C 1
ATOM 714 O O . GLU A 1 88 ? -9.384 13.703 13.325 1.00 91.50 88 GLU A O 1
ATOM 719 N N . GLY A 1 89 ? -8.938 14.757 11.363 1.00 88.94 89 GLY A N 1
ATOM 720 C CA . GLY A 1 89 ? -8.147 13.706 10.742 1.00 88.94 89 GLY A CA 1
ATOM 721 C C . GLY A 1 89 ? -8.944 12.466 10.334 1.00 88.94 89 GLY A C 1
ATOM 722 O O . GLY A 1 89 ? -10.072 12.225 10.772 1.00 88.94 89 GLY A O 1
ATOM 723 N N . GLY A 1 90 ? -8.314 11.668 9.475 1.00 91.00 90 GLY A N 1
ATOM 724 C CA . GLY A 1 90 ? -8.836 10.388 9.007 1.00 91.00 90 GLY A CA 1
ATOM 725 C C . GLY A 1 90 ? -8.687 9.250 10.024 1.00 91.00 90 GLY A C 1
ATOM 726 O O . GLY A 1 90 ? -8.472 9.478 11.222 1.00 91.00 90 GLY A O 1
ATOM 727 N N . GLY A 1 91 ? -8.793 8.022 9.527 1.00 93.38 91 GLY A N 1
ATOM 728 C CA . GLY A 1 91 ? -8.644 6.767 10.262 1.00 93.38 91 GLY A CA 1
ATOM 729 C C . GLY A 1 91 ? -9.887 5.885 10.179 1.00 93.38 91 GLY A C 1
ATOM 730 O O . GLY A 1 91 ? -10.857 6.208 9.487 1.00 93.38 91 GLY A O 1
ATOM 731 N N . THR A 1 92 ? -9.865 4.783 10.928 1.00 96.25 92 THR A N 1
ATOM 732 C CA . THR A 1 92 ? -10.975 3.828 10.963 1.00 96.25 92 THR A CA 1
ATOM 733 C C . THR A 1 92 ? -12.020 4.233 12.001 1.00 96.25 92 THR A C 1
ATOM 735 O O . THR A 1 92 ? -11.706 4.552 13.150 1.00 96.25 92 THR A O 1
ATOM 738 N N . PHE A 1 93 ? -13.285 4.196 11.592 1.00 96.31 93 PHE A N 1
ATOM 739 C CA . PHE A 1 93 ? -14.445 4.557 12.390 1.00 96.31 93 PHE A CA 1
ATOM 740 C C . PHE A 1 93 ? -15.448 3.412 12.456 1.00 96.31 93 PHE A C 1
ATOM 742 O O . PHE A 1 93 ? -15.628 2.642 11.513 1.00 96.31 93 PHE A O 1
ATOM 749 N N . VAL A 1 94 ? -16.135 3.338 13.589 1.00 94.75 94 VAL A N 1
ATOM 750 C CA . VAL A 1 94 ? -17.132 2.315 13.879 1.00 94.75 94 VAL A CA 1
ATOM 751 C C . VAL A 1 94 ? -18.394 2.991 14.392 1.00 94.75 94 VAL A C 1
ATOM 753 O O . VAL A 1 94 ? -18.343 3.783 15.334 1.00 94.75 94 VAL A O 1
ATOM 756 N N . VAL A 1 95 ? -19.536 2.665 13.795 1.00 93.12 95 VAL A N 1
ATOM 757 C CA . VAL A 1 95 ? -20.850 3.037 14.316 1.00 93.12 95 VAL A CA 1
ATOM 758 C C . VAL A 1 95 ? -21.486 1.830 14.980 1.00 93.12 95 VAL A C 1
ATOM 760 O O . VAL A 1 95 ? -21.695 0.796 14.347 1.00 93.12 95 VAL A O 1
ATOM 763 N N . LEU A 1 96 ? -21.814 1.983 16.260 1.00 89.94 96 LEU A N 1
ATOM 764 C CA . LEU A 1 96 ? -22.345 0.921 17.109 1.00 89.94 96 LEU A CA 1
ATOM 765 C C . LEU A 1 96 ? -23.502 1.419 17.966 1.00 89.94 96 LEU A C 1
ATOM 767 O O . LEU A 1 96 ? -23.559 2.587 18.353 1.00 89.94 96 LEU A O 1
ATOM 771 N N . SER A 1 97 ? -24.408 0.504 18.309 1.00 87.88 97 SER A N 1
ATOM 772 C CA . SER A 1 97 ? -25.432 0.753 19.328 1.00 87.88 97 SER A CA 1
ATOM 773 C C . SER A 1 97 ? -24.769 1.044 20.673 1.00 87.88 97 SER A C 1
ATOM 775 O O . SER A 1 97 ? -23.880 0.306 21.100 1.00 87.88 97 SER A O 1
ATOM 777 N N . SER A 1 98 ? -25.230 2.075 21.381 1.00 84.94 98 SER A N 1
ATOM 778 C CA . SER A 1 98 ? -24.731 2.452 22.709 1.00 84.94 98 SER A CA 1
ATOM 779 C C . SER A 1 98 ? -24.809 1.305 23.719 1.00 84.94 98 SER A C 1
ATOM 781 O O . SER A 1 98 ? -24.013 1.268 24.645 1.00 84.94 98 SER A O 1
ATOM 783 N N . ASN A 1 99 ? -25.724 0.347 23.535 1.00 82.25 99 ASN A N 1
ATOM 784 C CA . ASN A 1 99 ? -25.818 -0.838 24.394 1.00 82.25 99 ASN A CA 1
ATOM 785 C C . ASN A 1 99 ? -24.681 -1.844 24.155 1.00 82.25 99 ASN A C 1
ATOM 787 O O . ASN A 1 99 ? -24.374 -2.639 25.041 1.00 82.25 99 ASN A O 1
ATOM 791 N N . LYS A 1 100 ? -24.102 -1.848 22.948 1.00 79.81 100 LYS A N 1
ATOM 792 C CA . LYS A 1 100 ? -22.935 -2.665 22.593 1.00 79.81 100 LYS A CA 1
ATOM 793 C C . LYS A 1 100 ? -21.621 -1.958 22.920 1.00 79.81 100 LYS A C 1
ATOM 795 O O . LYS A 1 100 ? -20.607 -2.630 23.083 1.00 79.81 100 LYS A O 1
ATOM 800 N N . VAL A 1 101 ? -21.628 -0.626 23.013 1.00 77.25 101 VAL A N 1
ATOM 801 C CA . VAL A 1 101 ? -20.455 0.138 23.445 1.00 77.25 101 VAL A CA 1
ATOM 802 C C . VAL A 1 101 ? -20.216 -0.124 24.923 1.00 77.25 101 VAL A C 1
ATOM 804 O O . VAL A 1 101 ? -21.053 0.154 25.778 1.00 77.25 101 VAL A O 1
ATOM 807 N N . GLN A 1 102 ? -19.050 -0.676 25.223 1.00 65.31 102 GLN A N 1
ATOM 808 C CA . GLN A 1 102 ? -18.644 -0.957 26.587 1.00 65.31 102 GLN A CA 1
ATOM 809 C C . GLN A 1 102 ? -17.810 0.225 27.081 1.00 65.31 102 GLN A C 1
ATOM 811 O O . GLN A 1 102 ? -16.592 0.201 26.974 1.00 65.31 102 GLN A O 1
ATOM 816 N N . GLU A 1 103 ? -18.456 1.276 27.595 1.00 53.47 103 GLU A N 1
ATOM 817 C CA . GLU A 1 103 ? -17.765 2.434 28.185 1.00 53.47 103 GLU A CA 1
ATOM 818 C C . GLU A 1 103 ? -17.046 2.048 29.488 1.00 53.47 103 GLU A C 1
ATOM 820 O O . GLU A 1 103 ? -17.505 2.397 30.565 1.00 53.47 103 GLU A O 1
ATOM 825 N N . ASN A 1 104 ? -15.933 1.318 29.419 1.00 51.75 104 ASN A N 1
ATOM 826 C CA . ASN A 1 104 ? -15.053 1.063 30.557 1.00 51.75 104 ASN A CA 1
ATOM 827 C C . ASN A 1 104 ? -13.620 0.899 30.045 1.00 51.75 104 ASN A C 1
ATOM 829 O O . ASN A 1 104 ? -13.326 -0.036 29.305 1.00 51.75 104 ASN A O 1
ATOM 833 N N . GLY A 1 105 ? -12.726 1.806 30.442 1.00 50.69 105 GLY A N 1
ATOM 834 C CA . GLY A 1 105 ? -11.290 1.563 30.324 1.00 50.69 105 GLY A CA 1
ATOM 835 C C . GLY A 1 105 ? -10.828 0.556 31.378 1.00 50.69 105 GLY A C 1
ATOM 836 O O . GLY A 1 105 ? -11.533 0.323 32.360 1.00 50.69 105 GLY A O 1
ATOM 837 N N . LEU A 1 106 ? -9.620 0.015 31.204 1.00 49.41 106 LEU A N 1
ATOM 838 C CA . LEU A 1 106 ? -8.910 -0.772 32.215 1.00 49.41 106 LEU A CA 1
ATOM 839 C C . LEU A 1 106 ? -9.088 -0.161 33.616 1.00 49.41 106 LEU A C 1
ATOM 841 O O . LEU A 1 106 ? -8.492 0.874 33.927 1.00 49.41 106 LEU A O 1
ATOM 845 N N . SER A 1 107 ? -9.906 -0.801 34.456 1.00 48.53 107 SER A N 1
ATOM 846 C CA . SER A 1 107 ? -10.162 -0.332 35.819 1.00 48.53 107 SER A CA 1
ATOM 847 C C . SER A 1 107 ? -8.845 -0.210 36.588 1.00 48.53 107 SER A C 1
ATOM 849 O O . SER A 1 107 ? -8.054 -1.153 36.642 1.00 48.53 107 SER A O 1
ATOM 851 N N . THR A 1 108 ? -8.615 0.939 37.226 1.00 49.12 108 THR A N 1
ATOM 852 C CA . THR A 1 108 ? -7.492 1.127 38.160 1.00 49.12 108 THR A CA 1
ATOM 853 C C . THR A 1 108 ? -7.677 0.340 39.460 1.00 49.12 108 THR A C 1
ATOM 855 O O . THR A 1 108 ? -6.711 0.155 40.199 1.00 49.12 108 THR A O 1
ATOM 858 N N . GLU A 1 109 ? -8.895 -0.135 39.740 1.00 48.97 109 GLU A N 1
ATOM 859 C CA . GLU A 1 109 ? -9.214 -0.971 40.902 1.00 48.97 109 GLU A CA 1
ATOM 860 C C . GLU A 1 109 ? -8.888 -2.455 40.653 1.00 48.97 109 GLU A C 1
ATOM 862 O O . GLU A 1 109 ? -8.597 -3.194 41.596 1.00 48.97 109 GLU A O 1
ATOM 867 N N . GLY A 1 110 ? -8.869 -2.888 39.386 1.00 59.56 110 GLY A N 1
ATOM 868 C CA . GLY A 1 110 ? -8.422 -4.218 38.982 1.00 59.56 110 GLY A CA 1
ATOM 869 C C . GLY A 1 110 ? -6.896 -4.322 39.002 1.00 59.56 110 GLY A C 1
ATOM 870 O O . GLY A 1 110 ? -6.187 -3.508 38.411 1.00 59.56 110 GLY A O 1
ATOM 871 N N . LYS A 1 111 ? -6.346 -5.346 39.665 1.00 71.62 111 LYS A N 1
ATOM 872 C CA . LYS A 1 111 ? -4.896 -5.583 39.649 1.00 71.62 111 LYS A CA 1
ATOM 873 C C . LYS A 1 111 ? -4.469 -6.049 38.255 1.00 71.62 111 LYS A C 1
ATOM 875 O O . LYS A 1 111 ? -4.560 -7.235 37.950 1.00 71.62 111 LYS A O 1
ATOM 880 N N . LYS A 1 112 ? -3.957 -5.122 37.448 1.00 84.06 112 LYS A N 1
ATOM 881 C CA . LYS A 1 112 ? -3.326 -5.406 36.155 1.00 84.06 112 LYS A CA 1
ATOM 882 C C . LYS A 1 112 ? -2.198 -6.420 36.316 1.00 84.06 112 LYS A C 1
ATOM 884 O O . LYS A 1 112 ? -1.367 -6.320 37.226 1.00 84.06 112 LYS A O 1
ATOM 889 N N . THR A 1 113 ? -2.164 -7.402 35.429 1.00 87.19 113 THR A N 1
ATOM 890 C CA . THR A 1 113 ? -1.107 -8.413 35.387 1.00 87.19 113 THR A CA 1
ATOM 891 C C . THR A 1 113 ? -0.623 -8.622 33.961 1.00 87.19 113 THR A C 1
ATOM 893 O O . THR A 1 113 ? -1.360 -8.378 33.012 1.00 87.19 113 THR A O 1
ATOM 896 N N . LYS A 1 114 ? 0.628 -9.073 33.813 1.00 90.38 114 LYS A N 1
ATOM 897 C CA . LYS A 1 114 ? 1.137 -9.550 32.521 1.00 90.38 114 LYS A CA 1
ATOM 898 C C . LYS A 1 114 ? 0.340 -10.764 32.059 1.00 90.38 114 LYS A C 1
ATOM 900 O O . LYS A 1 114 ? -0.143 -11.517 32.911 1.00 90.38 114 LYS A O 1
ATOM 905 N N . PHE A 1 115 ? 0.295 -10.971 30.743 1.00 91.38 115 PHE A N 1
ATOM 906 C CA . PHE A 1 115 ? -0.371 -12.121 30.148 1.00 91.38 115 PHE A CA 1
ATOM 907 C C . PHE A 1 115 ? 0.030 -13.434 30.833 1.00 91.38 115 PHE A C 1
ATOM 909 O O . PHE A 1 115 ? 1.207 -13.717 31.081 1.00 91.38 115 PHE A O 1
ATOM 916 N N . LYS A 1 116 ? -0.987 -14.239 31.126 1.00 90.12 116 LYS A N 1
ATOM 917 C CA . LYS A 1 116 ? -0.870 -15.635 31.521 1.00 90.12 116 LYS A CA 1
ATOM 918 C C . LYS A 1 116 ? -1.934 -16.401 30.773 1.00 90.12 116 LYS A C 1
ATOM 920 O O . LYS A 1 116 ? -3.096 -16.006 30.810 1.00 90.12 116 LYS A O 1
ATOM 925 N N . LYS A 1 117 ? -1.542 -17.516 30.160 1.00 90.88 117 LYS A N 1
ATOM 926 C CA . LYS A 1 117 ? -2.475 -18.412 29.488 1.00 90.88 117 LYS A CA 1
ATOM 927 C C . LYS A 1 117 ? -3.617 -18.790 30.437 1.00 90.88 117 LYS A C 1
ATOM 929 O O . LYS A 1 117 ? -3.395 -19.121 31.604 1.00 90.88 117 LYS A O 1
ATOM 934 N N . PHE A 1 118 ? -4.836 -18.712 29.927 1.00 89.75 118 PHE A N 1
ATOM 935 C CA . PHE A 1 118 ? -6.063 -18.943 30.674 1.00 89.75 118 PHE A CA 1
ATOM 936 C C . PHE A 1 118 ? -7.047 -19.745 29.823 1.00 89.75 118 PHE A C 1
ATOM 938 O O . PHE A 1 118 ? -6.886 -19.868 28.610 1.00 89.75 118 PHE A O 1
ATOM 945 N N . ASN A 1 119 ? -8.074 -20.280 30.477 1.00 89.50 119 ASN A N 1
ATOM 946 C CA . ASN A 1 119 ? -9.192 -20.948 29.823 1.00 89.50 119 ASN A CA 1
ATOM 947 C C . ASN A 1 119 ? -10.451 -20.097 30.001 1.00 89.50 119 ASN A C 1
ATOM 949 O O . ASN A 1 119 ? -10.658 -19.539 31.077 1.00 89.50 119 ASN A O 1
ATOM 953 N N . GLY A 1 120 ? -11.309 -20.059 28.984 1.00 90.00 120 GLY A N 1
ATOM 954 C CA . GLY A 1 120 ? -12.554 -19.292 29.005 1.00 90.00 120 GLY A CA 1
ATOM 955 C C . GLY A 1 120 ? -12.507 -18.085 28.077 1.00 90.00 120 GLY A C 1
ATOM 956 O O . GLY A 1 120 ? -11.548 -17.900 27.337 1.00 90.00 120 GLY A O 1
ATOM 957 N N . LYS A 1 121 ? -13.568 -17.281 28.093 1.00 90.56 121 LYS A N 1
ATOM 958 C CA . LYS A 1 121 ? -13.684 -16.109 27.226 1.00 90.56 121 LYS A CA 1
ATOM 959 C C . LYS A 1 121 ? -12.982 -14.897 27.827 1.00 90.56 121 LYS A C 1
ATOM 961 O O . LYS A 1 121 ? -12.992 -14.704 29.042 1.00 90.56 121 LYS A O 1
ATOM 966 N N . ALA A 1 122 ? -12.430 -14.066 26.958 1.00 90.88 122 ALA A N 1
ATOM 967 C CA . ALA A 1 122 ? -11.938 -12.743 27.290 1.00 90.88 122 ALA A CA 1
ATOM 968 C C . ALA A 1 122 ? -12.443 -11.720 26.276 1.00 90.88 122 ALA A C 1
ATOM 970 O O . ALA A 1 122 ? -12.837 -12.071 25.167 1.00 90.88 122 ALA A O 1
ATOM 971 N N . ARG A 1 123 ? -12.402 -10.448 26.652 1.00 88.62 123 ARG A N 1
ATOM 972 C CA . ARG A 1 123 ? -12.693 -9.321 25.764 1.00 88.62 123 ARG A CA 1
ATOM 973 C C . ARG A 1 123 ? -11.475 -8.422 25.624 1.00 88.62 123 ARG A C 1
ATOM 975 O O . ARG A 1 123 ? -10.712 -8.265 26.579 1.00 88.62 123 ARG A O 1
ATOM 982 N N . ILE A 1 124 ? -11.310 -7.812 24.457 1.00 89.19 124 ILE A N 1
ATOM 983 C CA . ILE A 1 124 ? -10.333 -6.731 24.292 1.00 89.19 124 ILE A CA 1
ATOM 984 C C . ILE A 1 124 ? -10.932 -5.442 24.870 1.00 89.19 124 ILE A C 1
ATOM 986 O O . ILE A 1 124 ? -12.132 -5.185 24.754 1.00 89.19 124 ILE A O 1
ATOM 990 N N . ASN A 1 125 ? -10.097 -4.650 25.536 1.00 87.06 125 ASN A N 1
ATOM 991 C CA . ASN A 1 125 ? -10.474 -3.397 26.166 1.00 87.06 125 ASN A CA 1
ATOM 992 C C . ASN A 1 125 ? -11.168 -2.465 25.164 1.00 87.06 125 ASN A C 1
ATOM 994 O O . ASN A 1 125 ? -10.639 -2.178 24.094 1.00 87.06 125 ASN A O 1
ATOM 998 N N . ASN A 1 126 ? -12.360 -1.996 25.532 1.00 86.31 126 ASN A N 1
ATOM 999 C CA . ASN A 1 126 ? -13.202 -1.125 24.712 1.00 86.31 126 ASN A CA 1
ATOM 1000 C C . ASN A 1 126 ? -13.443 -1.619 23.267 1.00 86.31 126 ASN A C 1
ATOM 1002 O O . ASN A 1 126 ? -13.651 -0.811 22.362 1.00 86.31 126 ASN A O 1
ATOM 1006 N N . LEU A 1 127 ? -13.429 -2.938 23.041 1.00 88.50 127 LEU A N 1
ATOM 1007 C CA . LEU A 1 127 ? -13.874 -3.569 21.799 1.00 88.50 127 LEU A CA 1
ATOM 1008 C C . LEU A 1 127 ? -15.025 -4.539 22.094 1.00 88.50 127 LEU A C 1
ATOM 1010 O O . LEU A 1 127 ? -14.913 -5.366 23.001 1.00 88.50 127 LEU A O 1
ATOM 1014 N N . PRO A 1 128 ? -16.126 -4.507 21.325 1.00 87.06 128 PRO A N 1
ATOM 1015 C CA . PRO A 1 128 ? -17.245 -5.435 21.486 1.00 87.06 128 PRO A CA 1
ATOM 1016 C C . PRO A 1 128 ? -16.948 -6.796 20.826 1.00 87.06 128 PRO A C 1
ATOM 1018 O O . PRO A 1 128 ? -17.752 -7.300 20.047 1.00 87.06 128 PRO A O 1
ATOM 1021 N N . LEU A 1 129 ? -15.782 -7.376 21.119 1.00 86.94 129 LEU A N 1
ATOM 1022 C CA . LEU A 1 129 ? -15.324 -8.653 20.576 1.00 86.94 129 LEU A CA 1
ATOM 1023 C C . LEU A 1 129 ? -14.935 -9.597 21.716 1.00 86.94 129 LEU A C 1
ATOM 1025 O O . LEU A 1 129 ? -14.152 -9.235 22.597 1.00 86.94 129 LEU A O 1
ATOM 1029 N N . GLU A 1 130 ? -15.467 -10.818 21.677 1.00 88.00 130 GLU A N 1
ATOM 1030 C CA . GLU A 1 130 ? -15.067 -11.900 22.574 1.00 88.00 130 GLU A CA 1
ATOM 1031 C C . GLU A 1 130 ? -14.059 -12.821 21.881 1.00 88.00 130 GLU A C 1
ATOM 1033 O O . GLU A 1 130 ? -14.282 -13.270 20.760 1.00 88.00 130 GLU A O 1
ATOM 1038 N N . LEU A 1 131 ? -12.980 -13.146 22.585 1.00 89.75 131 LEU A N 1
ATOM 1039 C CA . LEU A 1 131 ? -11.954 -14.097 22.170 1.00 89.75 131 LEU A CA 1
ATOM 1040 C C . LEU A 1 131 ? -11.921 -15.285 23.132 1.00 89.75 131 LEU A C 1
ATOM 1042 O O . LEU A 1 131 ? -12.204 -15.146 24.326 1.00 89.75 131 LEU A O 1
ATOM 1046 N N . ASP A 1 132 ? -11.555 -16.463 22.633 1.00 91.25 132 ASP A N 1
ATOM 1047 C CA . ASP A 1 132 ? -11.360 -17.643 23.471 1.00 91.25 132 ASP A CA 1
ATOM 1048 C C . ASP A 1 132 ? -9.905 -17.703 23.952 1.00 91.25 132 ASP A C 1
ATOM 1050 O O . ASP A 1 132 ? -8.959 -17.636 23.169 1.00 91.25 132 ASP A O 1
ATOM 1054 N N . GLY A 1 133 ? -9.717 -17.873 25.261 1.00 89.25 133 GLY A N 1
ATOM 1055 C CA . GLY A 1 133 ? -8.420 -18.039 25.911 1.00 89.25 133 GLY A CA 1
ATOM 1056 C C . GLY A 1 133 ? -7.560 -19.133 25.281 1.00 89.25 133 GLY A C 1
ATOM 1057 O O . GLY A 1 133 ? -6.331 -19.052 25.337 1.00 89.25 133 GLY A O 1
ATOM 1058 N N . LYS A 1 134 ? -8.169 -20.126 24.618 1.00 91.19 134 LYS A N 1
ATOM 1059 C CA . LYS A 1 134 ? -7.450 -21.177 23.888 1.00 91.19 134 LYS A CA 1
ATOM 1060 C C . LYS A 1 134 ? -6.734 -20.672 22.625 1.00 91.19 134 LYS A C 1
ATOM 1062 O O . LYS A 1 134 ? -5.686 -21.233 22.319 1.00 91.19 134 LYS A O 1
ATOM 1067 N N . ASP A 1 135 ? -7.224 -19.613 21.978 1.00 90.56 135 ASP A N 1
ATOM 1068 C CA . ASP A 1 135 ? -6.734 -19.127 20.675 1.00 90.56 135 ASP A CA 1
ATOM 1069 C C . ASP A 1 135 ? -5.418 -18.336 20.790 1.00 90.56 135 ASP A C 1
ATOM 1071 O O . ASP A 1 135 ? -4.712 -18.125 19.807 1.00 90.56 135 ASP A O 1
ATOM 1075 N N . PHE A 1 136 ? -5.047 -17.935 22.008 1.00 94.25 136 PHE A N 1
ATOM 1076 C CA . PHE A 1 136 ? -3.777 -17.263 22.277 1.00 94.25 136 PHE A CA 1
ATOM 1077 C C . PHE A 1 136 ? -2.589 -18.238 22.231 1.00 94.25 136 PHE A C 1
ATOM 1079 O O . PHE A 1 136 ? -2.706 -19.410 22.579 1.00 94.25 136 PHE A O 1
ATOM 1086 N N . THR A 1 137 ? -1.393 -17.775 21.907 1.00 94.25 137 THR A N 1
ATOM 1087 C CA . THR A 1 137 ? -0.169 -18.556 22.131 1.00 94.25 137 THR A CA 1
ATOM 1088 C C . THR A 1 137 ? 0.237 -18.522 23.609 1.00 94.25 137 THR A C 1
ATOM 1090 O O . THR A 1 137 ? -0.319 -17.769 24.412 1.00 94.25 137 THR A O 1
ATOM 1093 N N . GLU A 1 138 ? 1.243 -19.314 23.990 1.00 91.75 138 GLU A N 1
ATOM 1094 C CA . GLU A 1 138 ? 1.841 -19.257 25.337 1.00 91.75 138 GLU A CA 1
ATOM 1095 C C . GLU A 1 138 ? 2.410 -17.869 25.674 1.00 91.75 138 GLU A C 1
ATOM 1097 O O . GLU A 1 138 ? 2.418 -17.457 26.833 1.00 91.75 138 GLU A O 1
ATOM 1102 N N . ASN A 1 139 ? 2.828 -17.120 24.651 1.00 90.94 139 ASN A N 1
ATOM 1103 C CA . ASN A 1 139 ? 3.381 -15.775 24.794 1.00 90.94 139 ASN A CA 1
ATOM 1104 C C . ASN A 1 139 ? 2.310 -14.674 24.710 1.00 90.94 139 ASN A C 1
ATOM 1106 O O . ASN A 1 139 ? 2.655 -13.498 24.754 1.00 90.94 139 ASN A O 1
ATOM 1110 N N . GLY A 1 140 ? 1.027 -15.033 24.590 1.00 93.38 140 GLY A N 1
ATOM 1111 C CA . GLY A 1 140 ? -0.074 -14.068 24.562 1.00 93.38 140 GLY A CA 1
ATOM 1112 C C . GLY A 1 140 ? -0.298 -13.395 23.217 1.00 93.38 140 GLY A C 1
ATOM 1113 O O . GLY A 1 140 ? -0.883 -12.319 23.177 1.00 93.38 140 GLY A O 1
ATOM 1114 N N . THR A 1 141 ? 0.145 -14.007 22.120 1.00 95.38 141 THR A N 1
ATOM 1115 C CA . THR A 1 141 ? -0.193 -13.531 20.773 1.00 95.38 141 THR A CA 1
ATOM 1116 C C . THR A 1 141 ? -1.449 -14.209 20.244 1.00 95.38 141 THR A C 1
ATOM 1118 O O . THR A 1 141 ? -1.719 -15.358 20.588 1.00 95.38 141 THR A O 1
ATOM 1121 N N . PHE A 1 142 ? -2.209 -13.523 19.400 1.00 95.00 142 PHE A N 1
ATOM 1122 C CA . PHE A 1 142 ? -3.341 -14.092 18.670 1.00 95.00 142 PHE A CA 1
ATOM 1123 C C . PHE A 1 142 ? -3.395 -13.514 17.255 1.00 95.00 142 PHE A C 1
ATOM 1125 O O . PHE A 1 142 ? -2.754 -12.501 16.965 1.00 95.00 142 PHE A O 1
ATOM 1132 N N . LYS A 1 143 ? -4.133 -14.184 16.370 1.00 95.56 143 LYS A N 1
ATOM 1133 C CA . LYS A 1 143 ? -4.208 -13.860 14.945 1.00 95.56 143 LYS A CA 1
ATOM 1134 C C . LYS A 1 143 ? -5.655 -13.664 14.519 1.00 95.56 143 LYS A C 1
ATOM 1136 O O . LYS A 1 143 ? -6.532 -14.399 14.968 1.00 95.56 143 LYS A O 1
ATOM 1141 N N . ILE A 1 144 ? -5.881 -12.692 13.645 1.00 95.50 144 ILE A N 1
ATOM 1142 C CA . ILE A 1 144 ? -7.130 -12.516 12.906 1.00 95.50 144 ILE A CA 1
ATOM 1143 C C . ILE A 1 144 ? -6.809 -12.711 11.434 1.00 95.50 144 ILE A C 1
ATOM 1145 O O . ILE A 1 144 ? -5.889 -12.078 10.920 1.00 95.50 144 ILE A O 1
ATOM 1149 N N . SER A 1 145 ? -7.576 -13.562 10.761 1.00 93.81 145 SER A N 1
ATOM 1150 C CA . SER A 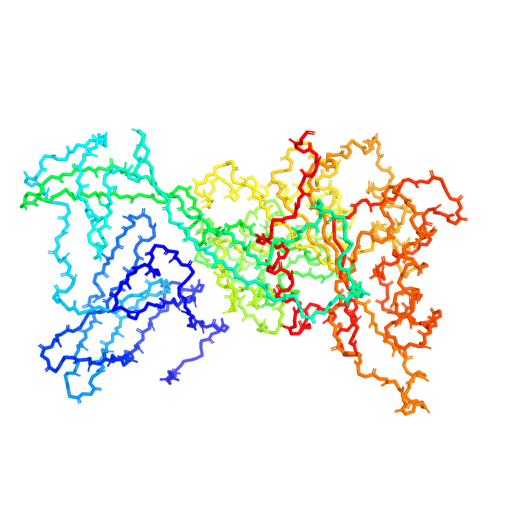1 145 ? -7.330 -13.901 9.364 1.00 93.81 145 SER A CA 1
ATOM 1151 C C . SER A 1 145 ? -8.572 -13.678 8.512 1.00 93.81 145 SER A C 1
ATOM 1153 O O . SER A 1 145 ? -9.701 -13.840 8.978 1.00 93.81 145 SER A O 1
ATOM 1155 N N . LYS A 1 146 ? -8.361 -13.348 7.240 1.00 92.12 146 LYS A N 1
ATOM 1156 C CA . LYS A 1 146 ? -9.413 -13.225 6.231 1.00 92.12 146 LYS A CA 1
ATOM 1157 C C . LYS A 1 146 ? -8.988 -13.941 4.964 1.00 92.12 146 LYS A C 1
ATOM 1159 O O . LYS A 1 146 ? -7.890 -13.723 4.467 1.00 92.12 146 LYS A O 1
ATOM 1164 N N . ILE A 1 147 ? -9.890 -14.752 4.421 1.00 89.81 147 ILE A N 1
ATOM 1165 C CA . ILE A 1 147 ? -9.701 -15.357 3.106 1.00 89.81 147 ILE A CA 1
ATOM 1166 C C . ILE A 1 147 ? -10.211 -14.375 2.050 1.00 89.81 147 ILE A C 1
ATOM 1168 O O . ILE A 1 147 ? -11.392 -14.018 2.047 1.00 89.81 147 ILE A O 1
ATOM 1172 N N . VAL A 1 148 ? -9.325 -13.945 1.160 1.00 85.25 148 VAL A N 1
ATOM 1173 C CA . VAL A 1 148 ? -9.638 -13.158 -0.034 1.00 85.25 148 VAL A CA 1
ATOM 1174 C C . VAL A 1 148 ? -9.652 -14.100 -1.223 1.00 85.25 148 VAL A C 1
ATOM 1176 O O . VAL A 1 148 ? -8.769 -14.942 -1.347 1.00 85.25 148 VAL A O 1
ATOM 1179 N N . LYS A 1 149 ? -10.664 -13.982 -2.086 1.00 82.50 149 LYS A N 1
ATOM 1180 C CA . LYS A 1 149 ? -10.764 -14.808 -3.290 1.00 82.50 149 LYS A CA 1
ATOM 1181 C C . LYS A 1 149 ? -10.541 -13.968 -4.532 1.00 82.50 149 LYS A C 1
ATOM 1183 O O . LYS A 1 149 ? -11.239 -12.970 -4.715 1.00 82.50 149 LYS A O 1
ATOM 1188 N N . PHE A 1 150 ? -9.637 -14.411 -5.391 1.00 72.00 150 PHE A N 1
ATOM 1189 C CA . PHE A 1 150 ? -9.450 -13.857 -6.724 1.00 72.00 150 PHE A CA 1
ATOM 1190 C C . PHE A 1 150 ? -10.111 -14.801 -7.725 1.00 72.00 150 PHE A C 1
ATOM 1192 O O . PHE A 1 150 ? -10.001 -16.016 -7.605 1.00 72.00 150 PHE A O 1
ATOM 1199 N N . LYS A 1 151 ? -10.862 -14.255 -8.682 1.00 65.00 151 LYS A N 1
ATOM 1200 C CA . LYS A 1 151 ? -11.378 -15.052 -9.795 1.00 65.00 151 LYS A CA 1
ATOM 1201 C C . LYS A 1 151 ? -10.393 -14.947 -10.941 1.00 65.00 151 LYS A C 1
ATOM 1203 O O . LYS A 1 151 ? -10.031 -13.840 -11.329 1.00 65.00 151 LYS A O 1
ATOM 1208 N N . ASP A 1 152 ? -9.981 -16.087 -11.475 1.00 59.94 152 ASP A N 1
ATOM 1209 C CA . ASP A 1 152 ? -9.175 -16.113 -12.683 1.00 59.94 152 ASP A CA 1
ATOM 1210 C C . ASP A 1 152 ? -10.084 -15.856 -13.885 1.00 59.94 152 ASP A C 1
ATOM 1212 O O . ASP A 1 152 ? -10.941 -16.676 -14.217 1.00 59.94 152 ASP A O 1
ATOM 1216 N N . GLU A 1 153 ? -9.984 -14.666 -14.472 1.00 57.84 153 GLU A N 1
ATOM 1217 C CA . GLU A 1 153 ? -10.919 -14.267 -15.527 1.00 57.84 153 GLU A CA 1
ATOM 1218 C C . GLU A 1 153 ? -10.354 -14.508 -16.932 1.00 57.84 153 GLU A C 1
ATOM 1220 O O . GLU A 1 153 ? -11.140 -14.751 -17.842 1.00 57.84 153 GLU A O 1
ATOM 1225 N N . ASP A 1 154 ? -9.026 -14.554 -17.125 1.00 60.47 154 ASP A N 1
ATOM 1226 C CA . ASP A 1 154 ? -8.429 -14.610 -18.467 1.00 60.47 154 ASP A CA 1
ATOM 1227 C C . ASP A 1 154 ? -6.986 -15.171 -18.481 1.00 60.47 154 ASP A C 1
ATOM 1229 O O . ASP A 1 154 ? -6.014 -14.444 -18.281 1.00 60.47 154 ASP A O 1
ATOM 1233 N N . SER A 1 155 ? -6.822 -16.465 -18.776 1.00 63.88 155 SER A N 1
ATOM 1234 C CA . SER A 1 155 ? -5.516 -17.092 -19.067 1.00 63.88 155 SER A CA 1
ATOM 1235 C C . SER A 1 155 ? -5.337 -17.304 -20.580 1.00 63.88 155 SER A C 1
ATOM 1237 O O . SER A 1 155 ? -6.322 -17.520 -21.301 1.00 63.88 155 SER A O 1
ATOM 1239 N N . LEU A 1 156 ? -4.104 -17.208 -21.098 1.00 58.56 156 LEU A N 1
ATOM 1240 C CA . LEU A 1 156 ? -3.768 -17.718 -22.442 1.00 58.56 156 LEU A CA 1
ATOM 1241 C C . LEU A 1 156 ? -3.614 -19.246 -22.459 1.00 58.56 156 LEU A C 1
ATOM 1243 O O . LEU A 1 156 ? -3.716 -19.863 -23.518 1.00 58.56 156 LEU A O 1
ATOM 1247 N N . ASP A 1 157 ? -3.423 -19.872 -21.300 1.00 60.56 157 ASP A N 1
ATOM 1248 C CA . ASP A 1 157 ? -3.429 -21.322 -21.171 1.00 60.56 157 ASP A CA 1
ATOM 1249 C C . ASP A 1 157 ? -4.865 -21.808 -20.917 1.00 60.56 157 ASP A C 1
ATOM 1251 O O . ASP A 1 157 ? -5.436 -21.581 -19.852 1.00 60.56 157 ASP A O 1
ATOM 1255 N N . ASN A 1 158 ? -5.459 -22.493 -21.904 1.00 46.62 158 ASN A N 1
ATOM 1256 C CA . ASN A 1 158 ? -6.816 -23.068 -21.810 1.00 46.62 158 ASN A CA 1
ATOM 1257 C C . ASN A 1 158 ? -6.949 -24.177 -20.745 1.00 46.62 158 ASN A C 1
ATOM 1259 O O . ASN A 1 158 ? -8.055 -24.547 -20.362 1.00 46.62 158 ASN A O 1
ATOM 1263 N N . GLU A 1 159 ? -5.827 -24.690 -20.254 1.00 46.12 159 GLU A N 1
ATOM 1264 C CA . GLU A 1 159 ? -5.724 -25.503 -19.053 1.00 46.12 159 GLU A CA 1
ATOM 1265 C C . GLU A 1 159 ? -4.470 -25.007 -18.338 1.00 46.12 159 GLU A C 1
ATOM 1267 O O . GLU A 1 159 ? -3.372 -25.124 -18.889 1.00 46.12 159 GLU A O 1
ATOM 1272 N N . ILE A 1 160 ? -4.612 -24.458 -17.125 1.00 42.66 160 ILE A N 1
ATOM 1273 C CA . ILE A 1 160 ? -3.495 -24.437 -16.173 1.00 42.66 160 ILE A CA 1
ATOM 1274 C C . ILE A 1 160 ? -2.934 -25.848 -16.223 1.00 42.66 160 ILE A C 1
ATOM 1276 O O . ILE A 1 160 ? -3.700 -26.797 -16.023 1.00 42.66 160 ILE A O 1
ATOM 1280 N N . LEU A 1 161 ? -1.659 -25.963 -16.609 1.00 40.72 161 LEU A N 1
ATOM 1281 C CA . LEU A 1 161 ? -0.925 -27.214 -16.720 1.00 40.72 161 LEU A CA 1
ATOM 1282 C C . LEU A 1 161 ? -1.501 -28.209 -15.716 1.00 40.72 161 LEU A C 1
ATOM 1284 O O . LEU A 1 161 ? -1.463 -27.975 -14.511 1.00 40.72 161 LEU A O 1
ATOM 1288 N N . SER A 1 162 ? -2.052 -29.315 -16.212 1.00 35.78 162 SER A N 1
ATOM 1289 C CA . SER A 1 162 ? -2.562 -30.432 -15.405 1.00 35.78 162 SER A CA 1
ATOM 1290 C C . SER A 1 162 ? -1.468 -31.125 -14.575 1.00 35.78 162 SER A C 1
ATOM 1292 O O . SER A 1 162 ? -1.654 -32.241 -14.077 1.00 35.78 162 SER A O 1
ATOM 1294 N N . ASP A 1 163 ? -0.332 -30.453 -14.400 1.00 38.56 163 ASP A N 1
ATOM 1295 C CA . ASP A 1 163 ? 0.657 -30.759 -13.405 1.00 38.56 163 ASP A CA 1
ATOM 1296 C C . ASP A 1 163 ? 0.017 -30.563 -12.033 1.00 38.56 163 ASP A C 1
ATOM 1298 O O . ASP A 1 163 ? -0.447 -29.486 -11.658 1.00 38.56 163 ASP A O 1
ATOM 1302 N N . LYS A 1 164 ? -0.059 -31.650 -11.269 1.00 39.56 164 LYS A N 1
ATOM 1303 C CA . LYS A 1 164 ? -0.742 -31.686 -9.968 1.00 39.56 164 LYS A CA 1
ATOM 1304 C C . LYS A 1 164 ? -0.106 -30.758 -8.921 1.00 39.56 164 LYS A C 1
ATOM 1306 O O . LYS A 1 164 ? -0.661 -30.662 -7.829 1.00 39.56 164 LYS A O 1
ATOM 1311 N N . ASN A 1 165 ? 0.999 -30.106 -9.276 1.00 37.41 165 ASN A N 1
ATOM 1312 C CA . ASN A 1 165 ? 1.896 -29.371 -8.401 1.00 37.41 165 ASN A CA 1
ATOM 1313 C C . ASN A 1 165 ? 1.896 -27.847 -8.639 1.00 37.41 165 ASN A C 1
ATOM 1315 O O . ASN A 1 165 ? 2.494 -27.148 -7.848 1.00 37.41 165 ASN A O 1
ATOM 1319 N N . LEU A 1 166 ? 1.214 -27.318 -9.667 1.00 40.75 166 LEU A N 1
ATOM 1320 C CA . LEU A 1 166 ? 1.091 -25.866 -9.913 1.00 40.75 166 LEU A CA 1
ATOM 1321 C C . LEU A 1 166 ? -0.377 -25.433 -9.845 1.00 40.75 166 LEU A C 1
ATOM 1323 O O . LEU A 1 166 ? -0.940 -24.872 -10.788 1.00 40.75 166 LEU A O 1
ATOM 1327 N N . LYS A 1 167 ? -1.042 -25.758 -8.734 1.00 45.28 167 LYS A N 1
ATOM 1328 C CA . LYS A 1 167 ? -2.394 -25.258 -8.481 1.00 45.28 167 LYS A CA 1
ATOM 1329 C C . LYS A 1 167 ? -2.293 -23.930 -7.772 1.00 45.28 167 LYS A C 1
ATOM 1331 O O . LYS A 1 167 ? -2.172 -23.881 -6.553 1.00 45.28 167 LYS A O 1
ATOM 1336 N N . GLU A 1 168 ? -2.420 -22.868 -8.551 1.00 51.59 168 GLU A N 1
ATOM 1337 C CA . GLU A 1 168 ? -2.674 -21.562 -7.982 1.00 51.59 168 GLU A CA 1
ATOM 1338 C C . GLU A 1 168 ? -3.897 -21.631 -7.062 1.00 51.59 168 GLU A C 1
ATOM 1340 O O . GLU A 1 168 ? -4.949 -22.176 -7.418 1.00 51.59 168 GLU A O 1
ATOM 1345 N N . LYS A 1 169 ? -3.743 -21.118 -5.844 1.00 57.97 169 LYS A N 1
ATOM 1346 C CA . LYS A 1 169 ? -4.876 -20.964 -4.947 1.00 57.97 169 LYS A CA 1
ATOM 1347 C C . LYS A 1 169 ? -5.601 -19.687 -5.355 1.00 57.97 169 LYS A C 1
ATOM 1349 O O . LYS A 1 169 ? -5.089 -18.592 -5.157 1.00 57.97 169 LYS A O 1
ATOM 1354 N N . ASP A 1 170 ? -6.842 -19.828 -5.811 1.00 67.50 170 ASP A N 1
ATOM 1355 C CA . ASP A 1 170 ? -7.797 -18.715 -5.968 1.00 67.50 170 ASP A CA 1
ATOM 1356 C C . ASP A 1 170 ? -8.121 -18.016 -4.631 1.00 67.50 170 ASP A C 1
ATOM 1358 O O . ASP A 1 170 ? -8.932 -17.092 -4.575 1.00 67.50 170 ASP A O 1
ATOM 1362 N N . GLU A 1 171 ? -7.537 -18.486 -3.528 1.00 75.56 171 GLU A N 1
ATOM 1363 C CA . GLU A 1 171 ? -7.773 -18.038 -2.169 1.00 75.56 171 GLU A CA 1
ATOM 1364 C C . GLU A 1 171 ? -6.447 -17.656 -1.510 1.00 75.56 171 GLU A C 1
ATOM 1366 O O . GLU A 1 171 ? -5.523 -18.463 -1.415 1.00 75.56 171 GLU A O 1
ATOM 1371 N N . VAL A 1 172 ? -6.393 -16.432 -1.004 1.00 81.06 172 VAL A N 1
ATOM 1372 C CA . VAL A 1 172 ? -5.279 -15.883 -0.239 1.00 81.06 172 VAL A CA 1
ATOM 1373 C C . VAL A 1 172 ? -5.721 -15.671 1.198 1.00 81.06 172 VAL A C 1
ATOM 1375 O O . VAL A 1 172 ? -6.834 -15.207 1.448 1.00 81.06 172 VAL A O 1
ATOM 1378 N N . VAL A 1 173 ? -4.844 -15.969 2.154 1.00 87.81 173 VAL A N 1
ATOM 1379 C CA . VAL A 1 173 ? -5.080 -15.682 3.571 1.00 87.81 173 VAL A CA 1
ATOM 1380 C C . VAL A 1 173 ? -4.330 -14.412 3.955 1.00 87.81 173 VAL A C 1
ATOM 1382 O O . VAL A 1 173 ? -3.108 -14.416 4.030 1.00 87.81 173 VAL A O 1
ATOM 1385 N N . LEU A 1 174 ? -5.066 -13.340 4.243 1.00 91.38 174 LEU A N 1
ATOM 1386 C CA . LEU A 1 174 ? -4.524 -12.168 4.931 1.00 91.38 174 LEU A CA 1
ATOM 1387 C C . LEU A 1 174 ? -4.545 -12.424 6.435 1.00 91.38 174 LEU A C 1
ATOM 1389 O O . LEU A 1 174 ? -5.536 -12.949 6.949 1.00 91.38 174 LEU A O 1
ATOM 1393 N N . GLU A 1 175 ? -3.488 -12.037 7.146 1.00 93.19 175 GLU A N 1
ATOM 1394 C CA . GLU A 1 175 ? -3.358 -12.310 8.578 1.00 93.19 175 GLU A CA 1
ATOM 1395 C C . GLU A 1 175 ? -2.754 -11.133 9.350 1.00 93.19 175 GLU A C 1
ATOM 1397 O O . GLU A 1 175 ? -1.662 -10.662 9.049 1.00 93.19 175 GLU A O 1
ATOM 1402 N N . ALA A 1 176 ? -3.447 -10.700 10.402 1.00 94.06 176 ALA A N 1
ATOM 1403 C CA . ALA A 1 176 ? -2.969 -9.707 11.354 1.00 94.06 176 ALA A CA 1
ATOM 1404 C C . ALA A 1 176 ? -2.677 -10.368 12.707 1.00 94.06 176 ALA A C 1
ATOM 1406 O O . ALA A 1 176 ? -3.537 -11.044 13.277 1.00 94.06 176 ALA A O 1
ATOM 1407 N N . THR A 1 177 ? -1.474 -10.152 13.239 1.00 94.50 177 THR A N 1
ATOM 1408 C CA . THR A 1 177 ? -1.048 -10.651 14.551 1.00 94.50 177 THR A CA 1
ATOM 1409 C C . THR A 1 177 ? -1.074 -9.534 15.586 1.00 94.50 177 THR A C 1
ATOM 1411 O O . THR A 1 177 ? -0.608 -8.422 15.343 1.00 94.50 177 THR A O 1
ATOM 1414 N N . TYR A 1 178 ? -1.559 -9.869 16.776 1.00 94.94 178 TYR A N 1
ATOM 1415 C CA . TYR A 1 178 ? -1.665 -8.984 17.929 1.00 94.94 178 TYR A CA 1
ATOM 1416 C C . TYR A 1 178 ? -1.021 -9.635 19.156 1.00 94.94 178 TYR A C 1
ATOM 1418 O O . TYR A 1 178 ? -0.947 -10.863 19.251 1.00 94.94 178 TYR A O 1
ATOM 1426 N N . MET A 1 179 ? -0.576 -8.821 20.109 1.00 94.75 179 MET A N 1
ATOM 1427 C CA . MET A 1 179 ? 0.015 -9.256 21.374 1.00 94.75 179 MET A CA 1
ATOM 1428 C C . MET A 1 179 ? -0.747 -8.650 22.544 1.00 94.75 179 MET A C 1
ATOM 1430 O O . MET A 1 179 ? -1.096 -7.476 22.515 1.00 94.75 179 MET A O 1
ATOM 1434 N N . ILE A 1 180 ? -1.000 -9.452 23.577 1.00 94.81 180 ILE A N 1
ATOM 1435 C CA . ILE A 1 180 ? -1.607 -8.974 24.817 1.00 94.81 180 ILE A CA 1
ATOM 1436 C C . ILE A 1 180 ? -0.550 -8.322 25.706 1.00 94.81 180 ILE A C 1
ATOM 1438 O O . ILE A 1 180 ? 0.411 -8.974 26.120 1.00 94.81 180 ILE A O 1
ATOM 1442 N N . ASP A 1 181 ? -0.777 -7.059 26.062 1.00 91.50 181 ASP A N 1
ATOM 1443 C CA . ASP A 1 181 ? 0.126 -6.297 26.926 1.00 91.50 181 ASP A CA 1
ATOM 1444 C C . ASP A 1 181 ? -0.204 -6.530 28.410 1.00 91.50 181 ASP A C 1
ATOM 1446 O O . ASP A 1 181 ? 0.661 -6.881 29.221 1.00 91.50 181 ASP A O 1
ATOM 1450 N N . GLU A 1 182 ? -1.480 -6.373 28.771 1.00 91.88 182 GLU A N 1
ATOM 1451 C CA . GLU A 1 182 ? -1.983 -6.487 30.139 1.00 91.88 182 GLU A CA 1
ATOM 1452 C C . GLU A 1 182 ? -3.332 -7.212 30.175 1.00 91.88 182 GLU A C 1
ATOM 1454 O O . GLU A 1 182 ? -4.114 -7.184 29.227 1.00 91.88 182 GLU A O 1
ATOM 1459 N N . MET A 1 183 ? -3.623 -7.840 31.315 1.00 91.06 183 MET A N 1
ATOM 1460 C CA . MET A 1 183 ? -4.909 -8.471 31.595 1.00 91.06 183 MET A CA 1
ATOM 1461 C C . MET A 1 183 ? -5.408 -8.149 33.008 1.00 91.06 183 MET A C 1
ATOM 1463 O O . MET A 1 183 ? -4.612 -8.033 33.952 1.00 91.06 183 MET A O 1
ATOM 1467 N N . TYR A 1 184 ? -6.728 -8.044 33.162 1.00 88.69 184 TYR A N 1
ATOM 1468 C CA . TYR A 1 184 ? -7.415 -7.926 34.451 1.00 88.69 184 TYR A CA 1
ATOM 1469 C C . TYR A 1 184 ? -8.783 -8.620 34.421 1.00 88.69 184 TYR A C 1
ATOM 1471 O O . TYR A 1 184 ? -9.312 -8.941 33.359 1.00 88.69 184 TYR A O 1
ATOM 1479 N N . GLU A 1 185 ? -9.340 -8.879 35.599 1.00 85.88 185 GLU A N 1
ATOM 1480 C CA . GLU A 1 185 ? -10.657 -9.495 35.759 1.00 85.88 185 GLU A CA 1
ATOM 1481 C C . GLU A 1 185 ? -11.675 -8.437 36.190 1.00 85.88 185 GLU A C 1
ATOM 1483 O O . GLU A 1 185 ? -11.428 -7.666 37.121 1.00 85.88 185 GLU A O 1
ATOM 1488 N N . GLU A 1 186 ? -12.818 -8.398 35.511 1.00 79.69 186 GLU A N 1
ATOM 1489 C CA . GLU A 1 186 ? -13.912 -7.469 35.774 1.00 79.69 186 GLU A CA 1
ATOM 1490 C C . GLU A 1 186 ? -15.243 -8.204 35.656 1.00 79.69 186 GLU A C 1
ATOM 1492 O O . GLU A 1 186 ? -15.560 -8.737 34.596 1.00 79.69 186 GLU A O 1
ATOM 1497 N N . ASN A 1 187 ? -16.036 -8.218 36.733 1.00 76.62 187 ASN A N 1
ATOM 1498 C CA . ASN A 1 187 ? -17.341 -8.891 36.769 1.00 76.62 187 ASN A CA 1
ATOM 1499 C C . ASN A 1 187 ? -17.276 -10.338 36.231 1.00 76.62 187 ASN A C 1
ATOM 1501 O O . ASN A 1 187 ? -18.068 -10.715 35.370 1.00 76.62 187 ASN A O 1
ATOM 1505 N N . GLU A 1 188 ? -16.292 -11.119 36.699 1.00 79.38 188 GLU A N 1
ATOM 1506 C CA . GLU A 1 188 ? -16.036 -12.514 36.279 1.00 79.38 188 GLU A CA 1
ATOM 1507 C C . GLU A 1 188 ? -15.659 -12.679 34.790 1.00 79.38 188 GLU A C 1
ATOM 1509 O O . GLU A 1 188 ? -15.602 -13.794 34.274 1.00 79.38 188 GLU A O 1
ATOM 1514 N N . THR A 1 189 ? -15.377 -11.578 34.087 1.00 81.56 189 THR A N 1
ATOM 1515 C CA . THR A 1 189 ? -14.931 -11.570 32.690 1.00 81.56 189 THR A CA 1
ATOM 1516 C C . THR A 1 189 ? -13.496 -11.077 32.603 1.00 81.56 189 THR A C 1
ATOM 1518 O O . THR A 1 189 ? -13.126 -10.064 33.198 1.00 81.56 189 THR A O 1
ATOM 1521 N N . MET A 1 190 ? -12.674 -11.775 31.828 1.00 88.88 190 MET A N 1
ATOM 1522 C CA . MET A 1 190 ? -11.302 -11.357 31.582 1.00 88.88 190 MET A CA 1
ATOM 1523 C C . MET A 1 190 ? -11.246 -10.263 30.516 1.00 88.88 190 MET A C 1
ATOM 1525 O O . MET A 1 190 ? -11.885 -10.373 29.472 1.00 88.88 190 MET A O 1
ATOM 1529 N N . VAL A 1 191 ? -10.466 -9.220 30.770 1.00 90.19 191 VAL A N 1
ATOM 1530 C CA . VAL A 1 191 ? -10.292 -8.076 29.873 1.00 90.19 191 VAL A CA 1
ATOM 1531 C C . VAL A 1 191 ? -8.815 -7.899 29.556 1.00 90.19 191 VAL A C 1
ATOM 1533 O O . VAL A 1 191 ? -7.974 -8.009 30.452 1.00 90.19 191 VAL A O 1
ATOM 1536 N N . LEU A 1 192 ? -8.510 -7.629 28.290 1.00 91.50 192 LEU A N 1
ATOM 1537 C CA . LEU A 1 192 ? -7.158 -7.607 27.742 1.00 91.50 192 LEU A CA 1
ATOM 1538 C C . LEU A 1 192 ? -6.872 -6.257 27.075 1.00 91.50 192 LEU A C 1
ATOM 1540 O O . LEU A 1 192 ? -7.707 -5.777 26.314 1.00 91.50 192 LEU A O 1
ATOM 1544 N N . SER A 1 193 ? -5.698 -5.666 27.291 1.00 91.94 193 SER A N 1
ATOM 1545 C CA . SER A 1 193 ? -5.154 -4.686 26.340 1.00 91.94 193 SER A CA 1
ATOM 1546 C C . SER A 1 193 ? -4.265 -5.385 25.331 1.00 91.94 193 SER A C 1
ATOM 1548 O O . SER A 1 193 ? -3.606 -6.373 25.665 1.00 91.94 193 SER A O 1
ATOM 1550 N N . ALA A 1 194 ? -4.242 -4.865 24.111 1.00 93.06 194 ALA A N 1
ATOM 1551 C CA . ALA A 1 194 ? -3.456 -5.438 23.041 1.00 93.06 194 ALA A CA 1
ATOM 1552 C C . ALA A 1 194 ? -2.749 -4.361 22.224 1.00 93.06 194 ALA A C 1
ATOM 1554 O O . ALA A 1 194 ? -3.195 -3.218 22.142 1.00 93.06 194 ALA A O 1
ATOM 1555 N N . SER A 1 195 ? -1.691 -4.787 21.554 1.00 93.12 195 SER A N 1
ATOM 1556 C CA . SER A 1 195 ? -0.959 -4.018 20.561 1.00 93.12 195 SER A CA 1
ATOM 1557 C C . SER A 1 195 ? -0.820 -4.843 19.281 1.00 93.12 195 SER A C 1
ATOM 1559 O O . SER A 1 195 ? -0.803 -6.079 19.306 1.00 93.12 195 SER A O 1
ATOM 1561 N N . ALA A 1 196 ? -0.781 -4.171 18.131 1.00 91.88 196 ALA A N 1
ATOM 1562 C CA . ALA A 1 196 ? -0.540 -4.834 16.853 1.00 91.88 196 ALA A CA 1
ATOM 1563 C C . ALA A 1 196 ? 0.941 -5.222 16.723 1.00 91.88 196 ALA A C 1
ATOM 1565 O O . ALA A 1 196 ? 1.826 -4.427 17.031 1.00 91.88 196 ALA A O 1
ATOM 1566 N N . VAL A 1 197 ? 1.202 -6.448 16.266 1.00 90.62 197 VAL A N 1
ATOM 1567 C CA . VAL A 1 197 ? 2.556 -6.976 16.011 1.00 90.62 197 VAL A CA 1
ATOM 1568 C C . VAL A 1 197 ? 2.901 -6.895 14.528 1.00 90.62 197 VAL A C 1
ATOM 1570 O O . VAL A 1 197 ? 4.047 -6.638 14.172 1.00 90.62 197 VAL A O 1
ATOM 1573 N N . THR A 1 198 ? 1.912 -7.116 13.666 1.00 90.88 198 THR A N 1
ATOM 1574 C CA . THR A 1 198 ? 2.021 -6.946 12.214 1.00 90.88 198 THR A CA 1
ATOM 1575 C C . THR A 1 198 ? 1.066 -5.852 11.754 1.00 90.88 198 THR A C 1
ATOM 1577 O O . THR A 1 198 ? 0.226 -5.375 12.526 1.00 90.88 198 THR A O 1
ATOM 1580 N N . LEU A 1 199 ? 1.146 -5.486 10.473 1.00 91.06 199 LEU A N 1
ATOM 1581 C CA . LEU A 1 199 ? 0.130 -4.645 9.856 1.00 91.06 199 LEU A CA 1
ATOM 1582 C C . LEU A 1 199 ? -1.258 -5.257 10.047 1.00 91.06 199 LEU A C 1
ATOM 1584 O O . LEU A 1 199 ? -1.487 -6.449 9.837 1.00 91.06 199 LEU A O 1
ATOM 1588 N N . GLN A 1 200 ? -2.201 -4.415 10.454 1.00 93.44 200 GLN A N 1
ATOM 1589 C CA . GLN A 1 200 ? -3.542 -4.856 10.826 1.00 93.44 200 GLN A CA 1
ATOM 1590 C C . GLN A 1 200 ? -4.449 -5.126 9.619 1.00 93.44 200 GLN A C 1
ATOM 1592 O O . GLN A 1 200 ? -5.516 -5.721 9.778 1.00 93.44 200 GLN A O 1
ATOM 1597 N N . SER A 1 201 ? -4.022 -4.704 8.424 1.00 92.75 201 SER A N 1
ATOM 1598 C CA . SER A 1 201 ? -4.589 -5.119 7.138 1.00 92.75 201 SER A CA 1
ATOM 1599 C C . SER A 1 201 ? -4.206 -6.556 6.767 1.00 92.75 201 SER A C 1
ATOM 1601 O O . SER A 1 201 ? -4.852 -7.172 5.921 1.00 92.75 201 SER A O 1
ATOM 1603 N N . GLY A 1 202 ? -3.168 -7.102 7.411 1.00 91.38 202 GLY A N 1
ATOM 1604 C CA . GLY A 1 202 ? -2.568 -8.389 7.074 1.00 91.38 202 GLY A CA 1
ATOM 1605 C C . GLY A 1 202 ? -1.818 -8.399 5.744 1.00 91.38 202 GLY A C 1
ATOM 1606 O O . GLY A 1 202 ? -1.507 -9.474 5.240 1.00 91.38 202 GLY A O 1
ATOM 1607 N N . LYS A 1 203 ? -1.556 -7.220 5.169 1.00 91.44 203 LYS A N 1
ATOM 1608 C CA . LYS A 1 203 ? -0.792 -7.055 3.933 1.00 91.44 203 LYS A CA 1
ATOM 1609 C C . LYS A 1 203 ? 0.694 -6.857 4.217 1.00 91.44 203 LYS A C 1
ATOM 1611 O O . LYS A 1 203 ? 1.063 -6.325 5.262 1.00 91.44 203 LYS A O 1
ATOM 1616 N N . THR A 1 204 ? 1.526 -7.222 3.249 1.00 92.06 204 THR A N 1
ATOM 1617 C CA . THR A 1 204 ? 2.940 -6.833 3.197 1.00 92.06 204 THR A CA 1
ATOM 1618 C C . THR A 1 204 ? 3.046 -5.386 2.687 1.00 92.06 204 THR A C 1
ATOM 1620 O O . THR A 1 204 ? 2.362 -5.061 1.708 1.00 92.06 204 THR A O 1
ATOM 1623 N N . PRO A 1 205 ? 3.870 -4.516 3.309 1.00 95.00 205 PRO A N 1
ATOM 1624 C CA . PRO A 1 205 ? 4.091 -3.157 2.821 1.00 95.00 205 PRO A CA 1
ATOM 1625 C C . PRO A 1 205 ? 4.585 -3.133 1.371 1.00 95.00 205 PRO A C 1
ATOM 1627 O O . PRO A 1 205 ? 5.337 -4.014 0.957 1.00 95.00 205 PRO A O 1
ATOM 1630 N N . VAL A 1 206 ? 4.204 -2.108 0.611 1.00 96.94 206 VAL A N 1
ATOM 1631 C CA . VAL A 1 206 ? 4.521 -1.983 -0.818 1.00 96.94 206 VAL A CA 1
ATOM 1632 C C . VAL A 1 206 ? 5.272 -0.692 -1.097 1.00 96.94 206 VAL A C 1
ATOM 1634 O O . VAL A 1 206 ? 4.850 0.378 -0.666 1.00 96.94 206 VAL A O 1
ATOM 1637 N N . ILE A 1 207 ? 6.350 -0.776 -1.872 1.00 98.19 207 ILE A N 1
ATOM 1638 C CA . ILE A 1 207 ? 7.085 0.392 -2.360 1.00 98.19 207 ILE A CA 1
ATOM 1639 C C . ILE A 1 207 ? 6.967 0.454 -3.882 1.00 98.19 207 ILE A C 1
ATOM 1641 O O . ILE A 1 207 ? 7.328 -0.487 -4.591 1.00 98.19 207 ILE A O 1
ATOM 1645 N N . LEU A 1 208 ? 6.450 1.573 -4.383 1.00 98.44 208 LEU A N 1
ATOM 1646 C CA . LEU A 1 208 ? 6.291 1.837 -5.808 1.00 98.44 208 LEU A CA 1
ATOM 1647 C C . LEU A 1 208 ? 7.533 2.561 -6.349 1.00 98.44 208 LEU A C 1
ATOM 1649 O O . LEU A 1 208 ? 7.879 3.637 -5.867 1.00 98.44 208 LEU A O 1
ATOM 1653 N N . VAL A 1 209 ? 8.208 1.990 -7.347 1.00 97.62 209 VAL A N 1
ATOM 1654 C CA . VAL A 1 209 ? 9.523 2.444 -7.840 1.00 97.62 209 VAL A CA 1
ATOM 1655 C C . VAL A 1 209 ? 9.397 2.953 -9.276 1.00 97.62 209 VAL A C 1
ATOM 1657 O O . VAL A 1 209 ? 9.224 2.164 -10.208 1.00 97.62 209 VAL A O 1
ATOM 1660 N N . HIS A 1 210 ? 9.434 4.274 -9.471 1.00 94.50 210 HIS A N 1
ATOM 1661 C CA . HIS A 1 210 ? 9.155 4.892 -10.775 1.00 94.50 210 HIS A CA 1
ATOM 1662 C C . HIS A 1 210 ? 10.258 4.640 -11.825 1.00 94.50 210 HIS A C 1
ATOM 1664 O O . HIS A 1 210 ? 11.378 4.236 -11.511 1.00 94.50 210 HIS A O 1
ATOM 1670 N N . GLY A 1 211 ? 9.943 4.900 -13.097 1.00 89.38 211 GLY A N 1
ATOM 1671 C CA . GLY A 1 211 ? 10.886 4.824 -14.218 1.00 89.38 211 GLY A CA 1
ATOM 1672 C C . GLY A 1 211 ? 11.652 6.124 -14.490 1.00 89.38 211 GLY A C 1
ATOM 1673 O O . GLY A 1 211 ? 11.601 7.071 -13.707 1.00 89.38 211 GLY A O 1
ATOM 1674 N N . LEU A 1 212 ? 12.327 6.194 -15.644 1.00 84.69 212 LEU A N 1
ATOM 1675 C CA . LEU A 1 212 ? 12.968 7.424 -16.127 1.00 84.69 212 LEU A CA 1
ATOM 1676 C C . LEU A 1 212 ? 12.013 8.623 -16.115 1.00 84.69 212 LEU A C 1
ATOM 1678 O O . LEU A 1 212 ? 10.889 8.519 -16.604 1.00 84.69 212 LEU A O 1
ATOM 1682 N N . PHE A 1 213 ? 12.504 9.761 -15.619 1.00 83.19 213 PHE A N 1
ATOM 1683 C CA . PHE A 1 213 ? 11.795 11.048 -15.534 1.00 83.19 213 PHE A CA 1
ATOM 1684 C C . PHE A 1 213 ? 10.485 11.048 -14.726 1.00 83.19 213 PHE A C 1
ATOM 1686 O O . PHE A 1 213 ? 9.803 12.071 -14.704 1.00 83.19 213 PHE A O 1
ATOM 1693 N N . GLY A 1 214 ? 10.120 9.932 -14.094 1.00 89.25 214 GLY A N 1
ATOM 1694 C CA . GLY A 1 214 ? 8.961 9.855 -13.208 1.00 89.25 214 GLY A CA 1
ATOM 1695 C C . GLY A 1 214 ? 9.306 10.291 -11.790 1.00 89.25 214 GLY A C 1
ATOM 1696 O O . GLY A 1 214 ? 10.482 10.341 -11.460 1.00 89.25 214 GLY A O 1
ATOM 1697 N N . GLY A 1 215 ? 8.298 10.568 -10.968 1.00 92.31 215 GLY A N 1
ATOM 1698 C CA . GLY A 1 215 ? 8.402 10.746 -9.521 1.00 92.31 215 GLY A CA 1
ATOM 1699 C C . GLY A 1 215 ? 7.288 9.986 -8.797 1.00 92.31 215 GLY A C 1
ATOM 1700 O O . GLY A 1 215 ? 6.862 8.907 -9.227 1.00 92.31 215 GLY A O 1
ATOM 1701 N N . ALA A 1 216 ? 6.784 10.543 -7.698 1.00 94.31 216 ALA A N 1
ATOM 1702 C CA . ALA A 1 216 ? 5.584 10.037 -7.035 1.00 94.31 216 ALA A CA 1
ATOM 1703 C C . ALA A 1 216 ? 4.329 10.233 -7.914 1.00 94.31 216 ALA A C 1
ATOM 1705 O O . ALA A 1 216 ? 3.390 9.431 -7.846 1.00 94.31 216 ALA A O 1
ATOM 1706 N N . ASP A 1 217 ? 4.335 11.233 -8.801 1.00 93.31 217 ASP A N 1
ATOM 1707 C CA . ASP A 1 217 ? 3.279 11.500 -9.785 1.00 93.31 217 ASP A CA 1
ATOM 1708 C C . ASP A 1 217 ? 2.979 10.327 -10.725 1.00 93.31 217 ASP A C 1
ATOM 1710 O O . ASP A 1 217 ? 1.824 10.106 -11.094 1.00 93.31 217 ASP A O 1
ATOM 1714 N N . THR A 1 218 ? 3.988 9.508 -11.023 1.00 93.88 218 THR A N 1
ATOM 1715 C CA . THR A 1 218 ? 3.891 8.295 -11.851 1.00 93.88 218 THR A CA 1
ATOM 1716 C C . THR A 1 218 ? 2.893 7.288 -11.282 1.00 93.88 218 THR A C 1
ATOM 1718 O O . THR A 1 218 ? 2.339 6.469 -12.015 1.00 93.88 218 THR A O 1
ATOM 1721 N N . TRP A 1 219 ? 2.654 7.360 -9.973 1.00 96.38 219 TRP A N 1
ATOM 1722 C CA . TRP A 1 219 ? 1.751 6.492 -9.227 1.00 96.38 219 TRP A CA 1
ATOM 1723 C C . TRP A 1 219 ? 0.437 7.178 -8.844 1.00 96.38 219 TRP A C 1
ATOM 1725 O O . TRP A 1 219 ? -0.400 6.574 -8.171 1.00 96.38 219 TRP A O 1
ATOM 1735 N N . GLY A 1 220 ? 0.242 8.418 -9.302 1.00 94.12 220 GLY A N 1
ATOM 1736 C CA . GLY A 1 220 ? -0.921 9.245 -9.009 1.00 94.12 220 GLY A CA 1
ATOM 1737 C C . GLY A 1 220 ? -0.794 10.096 -7.751 1.00 94.12 220 GLY A C 1
ATOM 1738 O O . GLY A 1 220 ? -1.813 10.604 -7.271 1.00 94.12 220 GLY A O 1
ATOM 1739 N N . PHE A 1 221 ? 0.419 10.275 -7.220 1.00 94.12 221 PHE A N 1
ATOM 1740 C CA . PHE A 1 221 ? 0.670 11.033 -5.994 1.00 94.12 221 PHE A CA 1
ATOM 1741 C C . PHE A 1 221 ? 1.247 12.426 -6.252 1.00 94.12 221 PHE A C 1
ATOM 1743 O O . PHE A 1 221 ? 1.685 12.750 -7.347 1.00 94.12 221 PHE A O 1
ATOM 1750 N N . GLU A 1 222 ? 1.205 13.289 -5.245 1.00 92.00 222 GLU A N 1
ATOM 1751 C CA . GLU A 1 222 ? 1.772 14.632 -5.352 1.00 92.00 222 GLU A CA 1
ATOM 1752 C C . GLU A 1 222 ? 3.295 14.629 -5.154 1.00 92.00 222 GLU A C 1
ATOM 1754 O O . GLU A 1 222 ? 3.792 14.163 -4.126 1.00 92.00 222 GLU A O 1
ATOM 1759 N N . ASP A 1 223 ? 4.023 15.220 -6.105 1.00 90.31 223 ASP A N 1
ATOM 1760 C CA . ASP A 1 223 ? 5.462 15.465 -5.994 1.00 90.31 223 ASP A CA 1
ATOM 1761 C C . ASP A 1 223 ? 5.746 16.805 -5.310 1.00 90.31 223 ASP A C 1
ATOM 1763 O O . ASP A 1 223 ? 5.580 17.885 -5.882 1.00 90.31 223 ASP A O 1
ATOM 1767 N N . ARG A 1 224 ? 6.208 16.736 -4.059 1.00 91.25 224 ARG A N 1
ATOM 1768 C CA . ARG A 1 224 ? 6.644 17.912 -3.281 1.00 91.25 224 ARG A CA 1
ATOM 1769 C C . ARG A 1 224 ? 8.148 18.145 -3.320 1.00 91.25 224 ARG A C 1
ATOM 1771 O O . ARG A 1 224 ? 8.607 19.250 -3.020 1.00 91.25 224 ARG A O 1
ATOM 1778 N N . TRP A 1 225 ? 8.902 17.127 -3.709 1.00 93.81 225 TRP A N 1
ATOM 1779 C CA . TRP A 1 225 ? 10.343 17.190 -3.879 1.00 93.81 225 TRP A CA 1
ATOM 1780 C C . TRP A 1 225 ? 10.660 17.374 -5.356 1.00 93.81 225 TRP A C 1
ATOM 1782 O O . TRP A 1 225 ? 10.210 16.604 -6.193 1.00 93.81 225 TRP A O 1
ATOM 1792 N N . VAL A 1 226 ? 11.432 18.400 -5.696 1.00 92.06 226 VAL A N 1
ATOM 1793 C CA . VAL A 1 226 ? 11.984 18.557 -7.040 1.00 92.06 226 VAL A CA 1
ATOM 1794 C C . VAL A 1 226 ? 13.251 17.719 -7.109 1.00 92.06 226 VAL A C 1
ATOM 1796 O O . VAL A 1 226 ? 14.176 17.949 -6.335 1.00 92.06 226 VAL A O 1
ATOM 1799 N N . HIS A 1 227 ? 13.276 16.745 -8.015 1.00 89.50 227 HIS A N 1
ATOM 1800 C CA . HIS A 1 227 ? 14.299 15.694 -8.026 1.00 89.50 227 HIS A CA 1
ATOM 1801 C C . HIS A 1 227 ? 14.819 15.372 -9.441 1.00 89.50 227 HIS A C 1
ATOM 1803 O O . HIS A 1 227 ? 15.999 15.091 -9.638 1.00 89.50 227 HIS A O 1
ATOM 1809 N N . ASN A 1 228 ? 13.962 15.469 -10.462 1.00 81.56 228 ASN A N 1
ATOM 1810 C CA . ASN A 1 228 ? 14.336 15.178 -11.844 1.00 81.56 228 ASN A CA 1
ATOM 1811 C C . ASN A 1 228 ? 15.530 16.026 -12.304 1.00 81.56 228 ASN A C 1
ATOM 1813 O O . ASN A 1 228 ? 15.486 17.251 -12.219 1.00 81.56 228 ASN A O 1
ATOM 1817 N N . PHE A 1 229 ? 16.553 15.366 -12.855 1.00 79.62 229 PHE A N 1
ATOM 1818 C CA . PHE A 1 229 ? 17.820 15.956 -13.310 1.00 79.62 229 PHE A CA 1
ATOM 1819 C C . PHE A 1 229 ? 18.743 16.511 -12.210 1.00 79.62 229 PHE A C 1
ATOM 1821 O O . PHE A 1 229 ? 19.728 17.173 -12.543 1.00 79.62 229 PHE A O 1
ATOM 1828 N N . TYR A 1 230 ? 18.471 16.240 -10.929 1.00 82.31 230 TYR A N 1
ATOM 1829 C CA . TYR A 1 230 ? 19.281 16.721 -9.806 1.00 82.31 230 TYR A CA 1
ATOM 1830 C C . TYR A 1 230 ? 19.804 15.569 -8.950 1.00 82.31 230 TYR A C 1
ATOM 1832 O O . TYR A 1 230 ? 19.057 14.662 -8.584 1.00 82.31 230 TYR A O 1
ATOM 1840 N N . ASP A 1 231 ? 21.088 15.631 -8.600 1.00 81.94 231 ASP A N 1
ATOM 1841 C CA . ASP A 1 231 ? 21.738 14.627 -7.746 1.00 81.94 231 ASP A CA 1
ATOM 1842 C C . ASP A 1 231 ? 21.177 14.636 -6.318 1.00 81.94 231 ASP A C 1
ATOM 1844 O O . ASP A 1 231 ? 21.184 13.603 -5.662 1.00 81.94 231 ASP A O 1
ATOM 1848 N N . GLU A 1 232 ? 20.614 15.767 -5.879 1.00 89.44 232 GLU A N 1
ATOM 1849 C CA . GLU A 1 232 ? 19.938 15.902 -4.590 1.00 89.44 232 GLU A CA 1
ATOM 1850 C C . GLU A 1 232 ? 18.543 16.526 -4.764 1.00 89.44 232 GLU A C 1
ATOM 1852 O O . GLU A 1 232 ? 18.399 17.529 -5.482 1.00 89.44 232 GLU A O 1
ATOM 1857 N N . PRO A 1 233 ? 17.502 15.970 -4.116 1.00 93.94 233 PRO A N 1
ATOM 1858 C CA . PRO A 1 233 ? 16.165 16.534 -4.148 1.00 93.94 233 PRO A CA 1
ATOM 1859 C C . PRO A 1 233 ? 16.057 17.769 -3.247 1.00 93.94 233 PRO A C 1
ATOM 1861 O O . PRO A 1 233 ? 16.728 17.890 -2.220 1.00 93.94 233 PRO A O 1
ATOM 1864 N N . TRP A 1 234 ? 15.141 18.676 -3.579 1.00 95.88 234 TRP A N 1
ATOM 1865 C CA . TRP A 1 234 ? 14.834 19.830 -2.731 1.00 95.88 234 TRP A CA 1
ATOM 1866 C C . TRP A 1 234 ? 13.337 20.122 -2.665 1.00 95.88 234 TRP A C 1
ATOM 1868 O O . TRP A 1 234 ? 12.589 19.856 -3.603 1.00 95.88 234 TRP A O 1
ATOM 1878 N N . ALA A 1 235 ? 12.882 20.678 -1.544 1.00 96.62 235 ALA A N 1
ATOM 1879 C CA . ALA A 1 235 ? 11.466 20.959 -1.318 1.00 96.62 235 ALA A CA 1
ATOM 1880 C C . ALA A 1 235 ? 10.953 22.062 -2.268 1.00 96.62 235 ALA A C 1
ATOM 1882 O O . ALA A 1 235 ? 11.323 23.234 -2.129 1.00 96.62 235 ALA A O 1
ATOM 1883 N N . GLY A 1 236 ? 10.091 21.703 -3.223 1.00 93.19 236 GLY A N 1
ATOM 1884 C CA . GLY A 1 236 ? 9.515 22.627 -4.208 1.00 93.19 236 GLY A CA 1
ATOM 1885 C C . GLY A 1 236 ? 8.686 23.739 -3.565 1.00 93.19 236 GLY A C 1
ATOM 1886 O O . GLY A 1 236 ? 8.767 24.903 -3.950 1.00 93.19 236 GLY A O 1
ATOM 1887 N N . GLU A 1 237 ? 7.956 23.368 -2.519 1.00 92.06 237 GLU A N 1
ATOM 1888 C CA . GLU A 1 237 ? 7.083 24.200 -1.692 1.00 92.06 237 GLU A CA 1
ATOM 1889 C C . GLU A 1 237 ? 7.264 23.799 -0.215 1.00 92.06 237 GLU A C 1
ATOM 1891 O O . GLU A 1 237 ? 7.932 22.799 0.060 1.00 92.06 237 GLU A O 1
ATOM 1896 N N . PRO A 1 238 ? 6.705 24.535 0.766 1.00 93.50 238 PRO A N 1
ATOM 1897 C CA . PRO A 1 238 ? 6.780 24.116 2.159 1.00 93.50 238 PRO A CA 1
ATOM 1898 C C . PRO A 1 238 ? 6.102 22.755 2.363 1.00 93.50 238 PRO A C 1
ATOM 1900 O O . PRO A 1 238 ? 4.925 22.597 2.036 1.00 93.50 238 PRO A O 1
ATOM 1903 N N . ILE A 1 239 ? 6.829 21.810 2.956 1.00 93.50 239 ILE A N 1
ATOM 1904 C CA . ILE A 1 239 ? 6.336 20.485 3.339 1.00 93.50 239 ILE A CA 1
ATOM 1905 C C . ILE A 1 239 ? 6.131 20.490 4.849 1.00 93.50 239 ILE A C 1
ATOM 1907 O O . ILE A 1 239 ? 7.046 20.771 5.627 1.00 93.50 239 ILE A O 1
ATOM 1911 N N . ARG A 1 240 ? 4.902 20.249 5.283 1.00 91.31 240 ARG A N 1
ATOM 1912 C CA . ARG A 1 240 ? 4.519 20.269 6.693 1.00 91.31 240 ARG A CA 1
ATOM 1913 C C . ARG A 1 240 ? 4.865 18.932 7.330 1.00 91.31 240 ARG A C 1
ATOM 1915 O O . ARG A 1 240 ? 4.833 17.902 6.677 1.00 91.31 240 ARG A O 1
ATOM 1922 N N . GLY A 1 241 ? 5.114 18.939 8.635 1.00 91.50 241 GLY A N 1
ATOM 1923 C CA . GLY A 1 241 ? 5.498 17.726 9.362 1.00 91.50 241 GLY A CA 1
ATOM 1924 C C . GLY A 1 241 ? 4.475 16.593 9.301 1.00 91.50 241 GLY A C 1
ATOM 1925 O O . GLY A 1 241 ? 4.838 15.440 9.420 1.00 91.50 241 GLY A O 1
ATOM 1926 N N . TYR A 1 242 ? 3.193 16.887 9.091 1.00 87.88 242 TYR A N 1
ATOM 1927 C CA . TYR A 1 242 ? 2.200 15.827 8.909 1.00 87.88 242 TYR A CA 1
ATOM 1928 C C . TYR A 1 242 ? 2.169 15.242 7.489 1.00 87.88 242 TYR A C 1
ATOM 1930 O O . TYR A 1 242 ? 1.519 14.227 7.281 1.00 87.88 242 TYR A O 1
ATOM 1938 N N . GLU A 1 243 ? 2.821 15.892 6.521 1.00 89.12 243 GLU A N 1
ATOM 1939 C CA . GLU A 1 243 ? 3.007 15.374 5.159 1.00 89.12 243 GLU A CA 1
ATOM 1940 C C . GLU A 1 243 ? 4.244 14.458 5.086 1.00 89.12 243 GLU A C 1
ATOM 1942 O O . GLU A 1 243 ? 4.513 13.894 4.031 1.00 89.12 243 GLU A O 1
ATOM 1947 N N . THR A 1 244 ? 5.007 14.316 6.177 1.00 92.75 244 THR A N 1
ATOM 1948 C CA . THR A 1 244 ? 6.259 13.553 6.225 1.00 92.75 244 THR A CA 1
ATOM 1949 C C . THR A 1 244 ? 6.190 12.397 7.215 1.00 92.75 244 THR A C 1
ATOM 1951 O O . THR A 1 244 ? 5.448 12.440 8.198 1.00 92.75 244 THR A O 1
ATOM 1954 N N . ILE A 1 245 ? 6.977 11.352 6.964 1.00 93.38 245 ILE A N 1
ATOM 1955 C CA . ILE A 1 245 ? 7.006 10.140 7.789 1.00 93.38 245 ILE A CA 1
ATOM 1956 C C . ILE A 1 245 ? 7.599 10.434 9.174 1.00 93.38 245 ILE A C 1
ATOM 1958 O O . ILE A 1 245 ? 7.060 9.986 10.186 1.00 93.38 245 ILE A O 1
ATOM 1962 N N . THR A 1 246 ? 8.669 11.233 9.252 1.00 94.25 246 THR A N 1
ATOM 1963 C CA . THR A 1 246 ? 9.344 11.530 10.529 1.00 94.25 246 THR A CA 1
ATOM 1964 C C . THR A 1 246 ? 8.660 12.619 11.361 1.00 94.25 246 THR A C 1
ATOM 1966 O O . THR A 1 246 ? 9.029 12.843 12.517 1.00 94.25 246 THR A O 1
ATOM 1969 N N . GLY A 1 247 ? 7.688 13.345 10.800 1.00 93.06 247 GLY A N 1
ATOM 1970 C CA . GLY A 1 247 ? 7.127 14.537 11.437 1.00 93.06 247 GLY A CA 1
ATOM 1971 C C . GLY A 1 247 ? 7.904 15.831 11.150 1.00 93.06 247 GLY A C 1
ATOM 1972 O O . GLY A 1 247 ? 7.529 16.903 11.643 1.00 93.06 247 GLY A O 1
ATOM 1973 N N . THR A 1 248 ? 9.003 15.764 10.391 1.00 95.69 248 THR A N 1
ATOM 1974 C CA . THR A 1 248 ? 9.867 16.916 10.101 1.00 95.69 248 THR A CA 1
ATOM 1975 C C . THR A 1 248 ? 9.233 17.837 9.064 1.00 95.69 248 THR A C 1
ATOM 1977 O O . THR A 1 248 ? 8.715 17.394 8.045 1.00 95.69 248 THR A O 1
ATOM 1980 N N . SER A 1 249 ? 9.267 19.150 9.312 1.00 95.62 249 SER A N 1
ATOM 1981 C CA . SER A 1 249 ? 8.808 20.153 8.341 1.00 95.62 249 SER A CA 1
ATOM 1982 C C . SER A 1 249 ? 9.981 20.719 7.546 1.00 95.62 249 SER A C 1
ATOM 1984 O O . SER A 1 249 ? 11.015 21.049 8.127 1.00 95.62 249 SER A O 1
ATOM 1986 N N . TYR A 1 250 ? 9.781 20.927 6.248 1.00 96.88 250 TYR A N 1
ATOM 1987 C CA . TYR A 1 250 ? 10.791 21.428 5.323 1.00 96.88 250 TYR A CA 1
ATOM 1988 C C . TYR A 1 250 ? 10.318 22.736 4.677 1.00 96.88 250 TYR A C 1
ATOM 1990 O O . TYR A 1 250 ? 9.309 22.750 3.972 1.00 96.88 250 TYR A O 1
ATOM 1998 N N . PRO A 1 251 ? 11.009 23.865 4.905 1.00 97.44 251 PRO A N 1
ATOM 1999 C CA . PRO A 1 251 ? 10.787 25.079 4.127 1.00 97.44 251 PRO A CA 1
ATOM 2000 C C . PRO A 1 251 ? 11.103 24.871 2.641 1.00 97.44 251 PRO A C 1
ATOM 2002 O O . PRO A 1 251 ? 11.937 24.036 2.288 1.00 97.44 251 PRO A O 1
ATOM 2005 N N . THR A 1 252 ? 10.512 25.701 1.783 1.00 96.56 252 THR A N 1
ATOM 2006 C CA . THR A 1 252 ? 10.854 25.787 0.357 1.00 96.56 252 THR A CA 1
ATOM 2007 C C . THR A 1 252 ? 12.370 25.883 0.144 1.00 96.56 252 THR A C 1
ATOM 2009 O O . THR A 1 252 ? 13.047 26.646 0.836 1.00 96.56 252 THR A O 1
ATOM 2012 N N . HIS A 1 253 ? 12.882 25.135 -0.834 1.00 95.50 253 HIS A N 1
ATOM 2013 C CA . HIS A 1 253 ? 14.297 25.025 -1.221 1.00 95.50 253 HIS A CA 1
ATOM 2014 C C . HIS A 1 253 ? 15.212 24.376 -0.175 1.00 95.50 253 HIS A C 1
ATOM 2016 O O . HIS A 1 253 ? 16.430 24.513 -0.254 1.00 95.50 253 HIS A O 1
ATOM 2022 N N . THR A 1 254 ? 14.655 23.656 0.799 1.00 97.62 254 THR A N 1
ATOM 2023 C CA . THR A 1 254 ? 15.478 22.791 1.652 1.00 97.62 254 THR A CA 1
ATOM 2024 C C . THR A 1 254 ? 15.960 21.601 0.831 1.00 97.62 254 THR A C 1
ATOM 2026 O O . THR A 1 254 ? 15.136 20.833 0.341 1.00 97.62 254 THR A O 1
ATOM 2029 N N . GLU A 1 255 ? 17.275 21.468 0.678 1.00 96.50 255 GLU A N 1
ATOM 2030 C CA . GLU A 1 255 ? 17.923 20.302 0.070 1.00 96.50 255 GLU A CA 1
ATOM 2031 C C . GLU A 1 255 ? 17.866 19.099 1.024 1.00 96.50 255 GLU A C 1
ATOM 2033 O O . GLU A 1 255 ? 17.908 19.249 2.251 1.00 96.50 255 GLU A O 1
ATOM 2038 N N . SER A 1 256 ? 17.763 17.902 0.459 1.00 95.62 256 SER A N 1
ATOM 2039 C CA . SER A 1 256 ? 17.811 16.634 1.182 1.00 95.62 256 SER A CA 1
ATOM 2040 C C . SER A 1 256 ? 18.543 15.583 0.351 1.00 95.62 256 SER A C 1
ATOM 2042 O O . SER A 1 256 ? 19.223 15.953 -0.594 1.00 95.62 256 SER A O 1
ATOM 2044 N N . THR A 1 257 ? 18.429 14.305 0.716 1.00 94.44 257 THR A N 1
ATOM 2045 C CA . THR A 1 257 ? 19.030 13.191 -0.024 1.00 94.44 257 THR A CA 1
ATOM 2046 C C . THR A 1 257 ? 18.004 12.115 -0.329 1.00 94.44 257 THR A C 1
ATOM 2048 O O . THR A 1 257 ? 17.021 11.973 0.395 1.00 94.44 257 THR A O 1
ATOM 2051 N N . TYR A 1 258 ? 18.245 11.309 -1.363 1.00 94.38 258 TYR A N 1
ATOM 2052 C CA . TYR A 1 258 ? 17.388 10.162 -1.698 1.00 94.38 258 TYR A CA 1
ATOM 2053 C C . TYR A 1 258 ? 17.446 9.007 -0.684 1.00 94.38 258 TYR A C 1
ATOM 2055 O O . TYR A 1 258 ? 16.687 8.059 -0.816 1.00 94.38 258 TYR A O 1
ATOM 2063 N N . SER A 1 259 ? 18.326 9.065 0.323 1.00 94.50 259 SER A N 1
ATOM 2064 C CA . SER A 1 259 ? 18.272 8.150 1.476 1.00 94.50 259 SER A CA 1
ATOM 2065 C C . SER A 1 259 ? 17.372 8.683 2.597 1.00 94.50 259 SER A C 1
ATOM 2067 O O . SER A 1 259 ? 17.105 7.966 3.554 1.00 94.50 259 SER A O 1
ATOM 2069 N N . ASN A 1 260 ? 16.926 9.944 2.540 1.00 96.19 260 ASN A N 1
ATOM 2070 C CA . ASN A 1 260 ? 16.016 10.480 3.545 1.00 96.19 260 ASN A CA 1
ATOM 2071 C C . ASN A 1 260 ? 14.595 9.968 3.291 1.00 96.19 260 ASN A C 1
ATOM 2073 O O . ASN A 1 260 ? 13.949 10.370 2.325 1.00 96.19 260 ASN A O 1
ATOM 2077 N N . ILE A 1 261 ? 14.076 9.176 4.229 1.00 96.44 261 ILE A N 1
ATOM 2078 C CA . ILE A 1 261 ? 12.726 8.607 4.185 1.00 96.44 261 ILE A CA 1
ATOM 2079 C C . ILE A 1 261 ? 11.617 9.640 3.898 1.00 96.44 261 ILE A C 1
ATOM 2081 O O . ILE A 1 261 ? 10.652 9.328 3.203 1.00 96.44 261 ILE A O 1
ATOM 2085 N N . ASP A 1 262 ? 11.764 10.892 4.346 1.00 96.31 262 ASP A N 1
ATOM 2086 C CA . ASP A 1 262 ? 10.748 11.929 4.127 1.00 96.31 262 ASP A CA 1
ATOM 2087 C C . ASP A 1 262 ? 10.614 12.359 2.657 1.00 96.31 262 ASP A C 1
ATOM 2089 O O . ASP A 1 262 ? 9.549 12.845 2.262 1.00 96.31 262 ASP A O 1
ATOM 2093 N N . VAL A 1 263 ? 11.646 12.135 1.830 1.00 96.88 263 VAL A N 1
ATOM 2094 C CA . VAL A 1 263 ? 11.612 12.368 0.372 1.00 96.88 263 VAL A CA 1
ATOM 2095 C C . VAL A 1 263 ? 10.597 11.458 -0.326 1.00 96.88 263 VAL A C 1
ATOM 2097 O O . VAL A 1 263 ? 10.079 11.790 -1.390 1.00 96.88 263 VAL A O 1
ATOM 2100 N N . HIS A 1 264 ? 10.260 10.338 0.307 1.00 96.56 264 HIS A N 1
ATOM 2101 C CA . HIS A 1 264 ? 9.429 9.260 -0.231 1.00 96.56 264 HIS A CA 1
ATOM 2102 C C . HIS A 1 264 ? 7.996 9.274 0.316 1.00 96.56 264 HIS A C 1
ATOM 2104 O O . HIS A 1 264 ? 7.206 8.362 0.064 1.00 96.56 264 HIS A O 1
ATOM 2110 N N . SER A 1 265 ? 7.652 10.315 1.080 1.00 94.31 265 SER A N 1
ATOM 2111 C CA . SER A 1 265 ? 6.324 10.459 1.671 1.00 94.31 265 SER A CA 1
ATOM 2112 C C . SER A 1 265 ? 5.279 10.722 0.587 1.00 94.31 265 SER A C 1
ATOM 2114 O O . SER A 1 265 ? 5.425 11.622 -0.241 1.00 94.31 265 SER A O 1
ATOM 2116 N N . ILE A 1 266 ? 4.173 9.987 0.630 1.00 94.06 266 ILE A N 1
ATOM 2117 C CA . ILE A 1 266 ? 2.978 10.285 -0.157 1.00 94.06 266 ILE A CA 1
ATOM 2118 C C . ILE A 1 266 ? 2.299 11.496 0.486 1.00 94.06 266 ILE A C 1
ATOM 2120 O O . ILE A 1 266 ? 1.694 11.388 1.553 1.00 94.06 266 ILE A O 1
ATOM 2124 N N . THR A 1 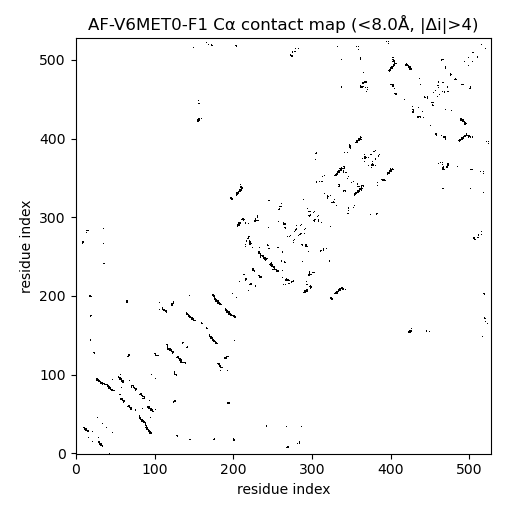267 ? 2.420 12.656 -0.157 1.00 90.94 267 THR A N 1
ATOM 2125 C CA . THR A 1 267 ? 1.934 13.944 0.377 1.00 90.94 267 THR A CA 1
ATOM 2126 C C . THR A 1 267 ? 0.544 14.340 -0.132 1.00 90.94 267 THR A C 1
ATOM 2128 O O . THR A 1 267 ? -0.139 15.153 0.488 1.00 90.94 267 THR A O 1
ATOM 2131 N N . GLY A 1 268 ? 0.090 13.723 -1.225 1.00 88.56 268 GLY A N 1
ATOM 2132 C CA . GLY A 1 268 ? -1.191 14.002 -1.872 1.00 88.56 268 GLY A CA 1
ATOM 2133 C C . GLY A 1 268 ? -1.550 12.933 -2.902 1.00 88.56 268 GLY A C 1
ATOM 2134 O O . GLY A 1 268 ? -0.684 12.172 -3.332 1.00 88.56 268 GLY A O 1
ATOM 2135 N N . ILE A 1 269 ? -2.824 12.876 -3.303 1.00 89.31 269 ILE A N 1
ATOM 2136 C CA . ILE A 1 269 ? -3.318 12.036 -4.408 1.00 89.31 269 ILE A CA 1
ATOM 2137 C C . ILE A 1 269 ? -3.833 12.951 -5.527 1.00 89.31 269 ILE A C 1
ATOM 2139 O O . ILE A 1 269 ? -4.908 13.546 -5.416 1.00 89.31 269 ILE A O 1
ATOM 2143 N N . VAL A 1 270 ? -3.077 13.052 -6.621 1.00 89.31 270 VAL A N 1
ATOM 2144 C CA . VAL A 1 270 ? -3.354 13.957 -7.754 1.00 89.31 270 VAL A CA 1
ATOM 2145 C C . VAL A 1 270 ? -4.127 13.288 -8.889 1.00 89.31 270 VAL A C 1
ATOM 2147 O O . VAL A 1 270 ? -4.830 13.981 -9.624 1.00 89.31 270 VAL A O 1
ATOM 2150 N N . ASN A 1 271 ? -4.013 11.964 -9.035 1.00 90.62 271 ASN A N 1
ATOM 2151 C CA . ASN A 1 271 ? -4.667 11.194 -10.093 1.00 90.62 271 ASN A CA 1
ATOM 2152 C C . ASN A 1 271 ? -5.160 9.853 -9.539 1.00 90.62 271 ASN A C 1
ATOM 2154 O O . ASN A 1 271 ? -4.364 9.031 -9.095 1.00 90.62 271 ASN A O 1
ATOM 2158 N N . ASP A 1 272 ? -6.472 9.631 -9.555 1.00 89.94 272 ASP A N 1
ATOM 2159 C CA . ASP A 1 272 ? -7.117 8.435 -9.014 1.00 89.94 272 ASP A CA 1
ATOM 2160 C C . ASP A 1 272 ? -7.250 7.273 -10.006 1.00 89.94 272 ASP A C 1
ATOM 2162 O O . ASP A 1 272 ? -7.735 6.205 -9.621 1.00 89.94 272 ASP A O 1
ATOM 2166 N N . GLU A 1 273 ? -6.832 7.474 -11.254 1.00 90.12 273 GLU A N 1
ATOM 2167 C CA . GLU A 1 273 ? -6.781 6.440 -12.289 1.00 90.12 273 GLU A CA 1
ATOM 2168 C C . GLU A 1 273 ? -5.455 5.670 -12.276 1.00 90.12 273 GLU A C 1
ATOM 2170 O O . GLU A 1 273 ? -5.414 4.525 -12.719 1.00 90.12 273 GLU A O 1
ATOM 2175 N N . GLU A 1 274 ? -4.390 6.259 -11.725 1.00 94.06 274 GLU A N 1
ATOM 2176 C CA . GLU A 1 274 ? -3.079 5.613 -11.611 1.00 94.06 274 GLU A CA 1
ATOM 2177 C C . GLU A 1 274 ? -3.067 4.472 -10.592 1.00 94.06 274 GLU A C 1
ATOM 2179 O O . GLU A 1 274 ? -3.770 4.486 -9.573 1.00 94.06 274 GLU A O 1
ATOM 2184 N N . LEU A 1 275 ? -2.205 3.487 -10.858 1.00 95.44 275 LEU A N 1
ATOM 2185 C CA . LEU A 1 275 ? -2.114 2.249 -10.088 1.00 95.44 275 LEU A CA 1
ATOM 2186 C C . LEU A 1 275 ? -1.946 2.488 -8.581 1.00 95.44 275 LEU A C 1
ATOM 2188 O O . LEU A 1 275 ? -2.648 1.860 -7.790 1.00 95.44 275 LEU A O 1
ATOM 2192 N N . GLY A 1 276 ? -1.050 3.391 -8.169 1.00 96.06 276 GLY A N 1
ATOM 2193 C CA . GLY A 1 276 ? -0.793 3.650 -6.748 1.00 96.06 276 GLY A CA 1
ATOM 2194 C C . GLY A 1 276 ? -2.046 4.130 -6.018 1.00 96.06 276 GLY A C 1
ATOM 2195 O O . GLY A 1 276 ? -2.447 3.559 -5.001 1.00 96.06 276 GLY A O 1
ATOM 2196 N N . SER A 1 277 ? -2.734 5.117 -6.589 1.00 93.62 277 SER A N 1
ATOM 2197 C CA . SER A 1 277 ? -4.017 5.607 -6.080 1.00 93.62 277 SER A CA 1
ATOM 2198 C C . SER A 1 277 ? -5.101 4.533 -6.062 1.00 93.62 277 SER A C 1
ATOM 2200 O O . SER A 1 277 ? -5.871 4.455 -5.104 1.00 93.62 277 SER A O 1
ATOM 2202 N N . LYS A 1 278 ? -5.166 3.674 -7.085 1.00 94.00 278 LYS A N 1
ATOM 2203 C CA . LYS A 1 278 ? -6.121 2.559 -7.150 1.00 94.00 278 LYS A CA 1
ATOM 2204 C C . LYS A 1 278 ? -5.881 1.515 -6.061 1.00 94.00 278 LYS A C 1
ATOM 2206 O O . LYS A 1 278 ? -6.846 1.062 -5.448 1.00 94.00 278 LYS A O 1
ATOM 2211 N N . LEU A 1 279 ? -4.626 1.186 -5.754 1.00 95.38 279 LEU A N 1
ATOM 2212 C CA . LEU A 1 279 ? -4.280 0.298 -4.638 1.00 95.38 279 LEU A CA 1
ATOM 2213 C C . LEU A 1 279 ? -4.782 0.862 -3.296 1.00 95.38 279 LEU A C 1
ATOM 2215 O O . LEU A 1 279 ? -5.335 0.128 -2.474 1.00 95.38 279 LEU A O 1
ATOM 2219 N N . ILE A 1 280 ? -4.697 2.179 -3.099 1.00 93.75 280 ILE A N 1
ATOM 2220 C CA . ILE A 1 280 ? -5.263 2.842 -1.916 1.00 93.75 280 ILE A CA 1
ATOM 2221 C C . ILE A 1 280 ? -6.798 2.800 -1.939 1.00 93.75 280 ILE A C 1
ATOM 2223 O O . ILE A 1 280 ? -7.432 2.375 -0.973 1.00 93.75 280 ILE A O 1
ATOM 2227 N N . ILE A 1 281 ? -7.422 3.238 -3.031 1.00 90.25 281 ILE A N 1
ATOM 2228 C CA . ILE A 1 281 ? -8.876 3.442 -3.097 1.00 90.25 281 ILE A CA 1
ATOM 2229 C C . ILE A 1 281 ? -9.642 2.116 -3.080 1.00 90.25 281 ILE A C 1
ATOM 2231 O O . ILE A 1 281 ? -10.641 1.999 -2.372 1.00 90.25 281 ILE A O 1
ATOM 2235 N N . GLU A 1 282 ? -9.197 1.141 -3.868 1.00 90.00 282 GLU A N 1
ATOM 2236 C CA . GLU A 1 282 ? -9.961 -0.074 -4.172 1.00 90.00 282 GLU A CA 1
ATOM 2237 C C . GLU A 1 282 ? -9.480 -1.286 -3.374 1.00 90.00 282 GLU A C 1
ATOM 2239 O O . GLU A 1 282 ? -10.283 -2.163 -3.060 1.00 90.00 282 GLU A O 1
ATOM 2244 N N . TYR A 1 283 ? -8.196 -1.322 -3.003 1.00 91.06 283 TYR A N 1
ATOM 2245 C CA . TYR A 1 283 ? -7.589 -2.485 -2.348 1.00 91.06 283 TYR A CA 1
ATOM 2246 C C . TYR A 1 283 ? -7.217 -2.248 -0.886 1.00 91.06 283 TYR A C 1
ATOM 2248 O O . TYR A 1 283 ? -6.833 -3.190 -0.199 1.00 91.06 283 TYR A O 1
ATOM 2256 N N . GLY A 1 284 ? -7.393 -1.038 -0.355 1.00 92.00 284 GLY A N 1
ATOM 2257 C CA . GLY A 1 284 ? -7.296 -0.807 1.086 1.00 92.00 284 GLY A CA 1
ATOM 2258 C C . GLY A 1 284 ? -5.879 -0.568 1.614 1.00 92.00 284 GLY A C 1
ATOM 2259 O O . GLY A 1 284 ? -5.691 -0.663 2.822 1.00 92.00 284 GLY A O 1
ATOM 2260 N N . TYR A 1 285 ? -4.904 -0.240 0.758 1.00 94.56 285 TYR A N 1
ATOM 2261 C CA . TYR A 1 285 ? -3.586 0.221 1.219 1.00 94.56 285 TYR A CA 1
ATOM 2262 C C . TYR A 1 285 ? -3.661 1.626 1.822 1.00 94.56 285 TYR A C 1
ATOM 2264 O O . TYR A 1 285 ? -4.358 2.499 1.305 1.00 94.56 285 TYR A O 1
ATOM 2272 N N . THR A 1 286 ? -2.959 1.872 2.914 1.00 92.88 286 THR A N 1
ATOM 2273 C CA . THR A 1 286 ? -2.900 3.146 3.621 1.00 92.88 286 THR A CA 1
ATOM 2274 C C . THR A 1 286 ? -1.572 3.853 3.324 1.00 92.88 286 THR A C 1
ATOM 2276 O O . THR A 1 286 ? -0.503 3.321 3.646 1.00 92.88 286 THR A O 1
ATOM 2279 N N . PRO A 1 287 ? -1.615 5.055 2.714 1.00 93.12 287 PRO A N 1
ATOM 2280 C CA . PRO A 1 287 ? -0.413 5.822 2.401 1.00 93.12 287 PRO A CA 1
ATOM 2281 C C . PRO A 1 287 ? 0.481 6.029 3.619 1.00 93.12 287 PRO A C 1
ATOM 2283 O O . PRO A 1 287 ? -0.018 6.348 4.697 1.00 93.12 287 PRO A O 1
ATOM 2286 N N . ASN A 1 288 ? 1.792 5.899 3.426 1.00 93.25 288 ASN A N 1
ATOM 2287 C CA . ASN A 1 288 ? 2.815 6.076 4.461 1.00 93.25 288 ASN A CA 1
ATOM 2288 C C . ASN A 1 288 ? 2.705 5.104 5.656 1.00 93.25 288 ASN A C 1
ATOM 2290 O O . ASN A 1 288 ? 3.418 5.274 6.642 1.00 93.25 288 ASN A O 1
ATOM 2294 N N . GLU A 1 289 ? 1.849 4.081 5.572 1.00 91.19 289 GLU A N 1
ATOM 2295 C CA . GLU A 1 289 ? 1.756 2.995 6.556 1.00 91.19 289 GLU A CA 1
ATOM 2296 C C . GLU A 1 289 ? 2.099 1.644 5.919 1.00 91.19 289 GLU A C 1
ATOM 2298 O O . GLU A 1 289 ? 2.961 0.923 6.422 1.00 91.19 289 GLU A O 1
ATOM 2303 N N . ASP A 1 290 ? 1.451 1.308 4.800 1.00 93.75 290 ASP A N 1
ATOM 2304 C CA . ASP A 1 290 ? 1.688 0.058 4.068 1.00 93.75 290 ASP A CA 1
ATOM 2305 C C . ASP A 1 290 ? 1.820 0.234 2.543 1.00 93.75 290 ASP A C 1
ATOM 2307 O O . ASP A 1 290 ? 2.051 -0.743 1.832 1.00 93.75 290 ASP A O 1
ATOM 2311 N N . ILE A 1 291 ? 1.765 1.469 2.037 1.00 96.69 291 ILE A N 1
ATOM 2312 C CA . ILE A 1 291 ? 2.158 1.814 0.667 1.00 96.69 291 ILE A CA 1
ATOM 2313 C C . ILE A 1 291 ? 2.980 3.103 0.641 1.00 96.69 291 ILE A C 1
ATOM 2315 O O . ILE A 1 291 ? 2.641 4.087 1.302 1.00 96.69 291 ILE A O 1
ATOM 2319 N N . PHE A 1 292 ? 4.058 3.086 -0.140 1.00 96.94 292 PHE A N 1
ATOM 2320 C CA . PHE A 1 292 ? 5.060 4.147 -0.234 1.00 96.94 292 PHE A CA 1
ATOM 2321 C C . PHE A 1 292 ? 5.466 4.366 -1.693 1.00 96.94 292 PHE A C 1
ATOM 2323 O O . PHE A 1 292 ? 5.357 3.455 -2.516 1.00 96.94 292 PHE A O 1
ATOM 2330 N N . ALA A 1 293 ? 5.974 5.555 -2.016 1.00 96.75 293 ALA A N 1
ATOM 2331 C CA . ALA A 1 293 ? 6.575 5.843 -3.315 1.00 96.75 293 ALA A CA 1
ATOM 2332 C C . ALA A 1 293 ? 8.074 6.074 -3.142 1.00 96.75 293 ALA A C 1
ATOM 2334 O O . ALA A 1 293 ? 8.477 6.870 -2.308 1.00 96.75 293 ALA A O 1
ATOM 2335 N N . PHE A 1 294 ? 8.906 5.413 -3.937 1.00 97.31 294 PHE A N 1
ATOM 2336 C CA . PHE A 1 294 ? 10.341 5.660 -3.944 1.00 97.31 294 PHE A CA 1
ATOM 2337 C C . PHE A 1 294 ? 10.697 6.617 -5.076 1.00 97.31 294 PHE A C 1
ATOM 2339 O O . PHE A 1 294 ? 10.440 6.331 -6.246 1.00 97.31 294 PHE A O 1
ATOM 2346 N N . VAL A 1 295 ? 11.290 7.746 -4.696 1.00 94.06 295 VAL A N 1
ATOM 2347 C CA . VAL A 1 295 ? 11.666 8.851 -5.583 1.00 94.06 295 VAL A CA 1
ATOM 2348 C C . VAL A 1 295 ? 13.180 8.874 -5.698 1.00 94.06 295 VAL A C 1
ATOM 2350 O O . VAL A 1 295 ? 13.866 8.871 -4.684 1.00 94.06 295 VAL A O 1
ATOM 2353 N N . TYR A 1 296 ? 13.714 8.916 -6.911 1.00 92.44 296 TYR A N 1
ATOM 2354 C CA . TYR A 1 296 ? 15.155 8.975 -7.140 1.00 92.44 296 TYR A CA 1
ATOM 2355 C C . TYR A 1 296 ? 15.487 9.775 -8.400 1.00 92.44 296 TYR A C 1
ATOM 2357 O O . TYR A 1 296 ? 14.632 10.030 -9.255 1.00 92.44 296 TYR A O 1
ATOM 2365 N N . ASN A 1 297 ? 16.747 10.187 -8.544 1.00 88.31 297 ASN A N 1
ATOM 2366 C CA . ASN A 1 297 ? 17.204 10.761 -9.803 1.00 88.31 297 ASN A CA 1
ATOM 2367 C C . ASN A 1 297 ? 17.397 9.645 -10.825 1.00 88.31 297 ASN A C 1
ATOM 2369 O O . ASN A 1 297 ? 18.418 8.973 -10.825 1.00 88.31 297 ASN A O 1
ATOM 2373 N N . ALA A 1 298 ? 16.444 9.473 -11.728 1.00 77.62 298 ALA A N 1
ATOM 2374 C CA . ALA A 1 298 ? 16.541 8.463 -12.774 1.00 77.62 298 ALA A CA 1
ATOM 2375 C C . ALA A 1 298 ? 17.377 8.917 -13.995 1.00 77.62 298 ALA A C 1
ATOM 2377 O O . ALA A 1 298 ? 17.583 8.147 -14.920 1.00 77.62 298 ALA A O 1
ATOM 2378 N N . SER A 1 299 ? 17.828 10.174 -14.047 1.00 70.69 299 SER A N 1
ATOM 2379 C CA . SER A 1 299 ? 18.337 10.813 -15.280 1.00 70.69 299 SER A CA 1
ATOM 2380 C C . SER A 1 299 ? 19.748 11.409 -15.185 1.00 70.69 299 SER A C 1
ATOM 2382 O O . SER A 1 299 ? 20.253 11.946 -16.172 1.00 70.69 299 SER A O 1
ATOM 2384 N N . GLY A 1 300 ? 20.365 11.376 -14.002 1.00 60.84 300 GLY A N 1
ATOM 2385 C CA . GLY A 1 300 ? 21.679 11.966 -13.738 1.00 60.84 300 GLY A CA 1
ATOM 2386 C C . GLY A 1 300 ? 22.841 10.988 -13.884 1.00 60.84 300 GLY A C 1
ATOM 2387 O O . GLY A 1 300 ? 22.652 9.784 -14.024 1.00 60.84 300 GLY A O 1
ATOM 2388 N N . VAL A 1 301 ? 24.063 11.517 -13.787 1.00 54.94 301 VAL A N 1
ATOM 2389 C CA . VAL A 1 301 ? 25.309 10.725 -13.737 1.00 54.94 301 VAL A CA 1
ATOM 2390 C C . VAL A 1 301 ? 25.373 9.805 -12.513 1.00 54.94 301 VAL A C 1
ATOM 2392 O O . VAL A 1 301 ? 25.956 8.729 -12.609 1.00 54.94 301 VAL A O 1
ATOM 2395 N N . ASP A 1 302 ? 24.723 10.191 -11.411 1.00 60.75 302 ASP A N 1
ATOM 2396 C CA . ASP A 1 302 ? 24.541 9.353 -10.220 1.00 60.75 302 ASP A CA 1
ATOM 2397 C C . ASP A 1 302 ? 23.238 8.532 -10.263 1.00 60.75 302 ASP A C 1
ATOM 2399 O O . ASP A 1 302 ? 23.005 7.690 -9.404 1.00 60.75 302 ASP A O 1
ATOM 2403 N N . GLY A 1 303 ? 22.400 8.704 -11.291 1.00 65.88 303 GLY A N 1
ATOM 2404 C CA . GLY A 1 303 ? 21.090 8.060 -11.436 1.00 65.88 303 GLY A CA 1
ATOM 2405 C C . GLY A 1 303 ? 21.115 6.606 -11.895 1.00 65.88 303 GLY A C 1
ATOM 2406 O O . GLY A 1 303 ? 20.170 6.141 -12.532 1.00 65.88 303 GLY A O 1
ATOM 2407 N N . THR A 1 304 ? 22.210 5.903 -11.610 1.00 84.44 304 THR A N 1
ATOM 2408 C CA . THR A 1 304 ? 22.353 4.497 -11.985 1.00 84.44 304 THR A CA 1
ATOM 2409 C C . THR A 1 304 ? 21.419 3.612 -11.164 1.00 84.44 304 THR A C 1
ATOM 2411 O O . THR A 1 304 ? 21.110 3.911 -10.005 1.00 84.44 304 THR A O 1
ATOM 2414 N N . VAL A 1 305 ? 21.025 2.467 -11.718 1.00 86.88 305 VAL A N 1
ATOM 2415 C CA . VAL A 1 305 ? 20.188 1.479 -11.020 1.00 86.88 305 VAL A CA 1
ATOM 2416 C C . VAL A 1 305 ? 20.845 0.990 -9.732 1.00 86.88 305 VAL A C 1
ATOM 2418 O O . VAL A 1 305 ? 20.142 0.749 -8.754 1.00 86.88 305 VAL A O 1
ATOM 2421 N N . ARG A 1 306 ? 22.185 0.926 -9.681 1.00 88.19 306 ARG A N 1
ATOM 2422 C CA . ARG A 1 306 ? 22.936 0.607 -8.460 1.00 88.19 306 ARG A CA 1
ATOM 2423 C C . ARG A 1 306 ? 22.752 1.671 -7.390 1.00 88.19 306 ARG A C 1
ATOM 2425 O O . ARG A 1 306 ? 22.483 1.333 -6.241 1.00 88.19 306 ARG A O 1
ATOM 2432 N N . VAL A 1 307 ? 22.977 2.942 -7.719 1.00 88.56 307 VAL A N 1
ATOM 2433 C CA . VAL A 1 307 ? 22.895 4.031 -6.732 1.00 88.56 307 VAL A CA 1
ATOM 2434 C C . VAL A 1 307 ? 21.466 4.144 -6.208 1.00 88.56 307 VAL A C 1
ATOM 2436 O O . VAL A 1 307 ? 21.263 4.118 -4.996 1.00 88.56 307 VAL A O 1
ATOM 2439 N N . ALA A 1 308 ? 20.476 4.125 -7.104 1.00 92.00 308 ALA A N 1
ATOM 2440 C CA . ALA A 1 308 ? 19.065 4.103 -6.733 1.00 92.00 308 ALA A CA 1
ATOM 2441 C C . ALA A 1 308 ? 18.708 2.897 -5.844 1.00 92.00 308 ALA A C 1
ATOM 2443 O O . ALA A 1 308 ? 17.990 3.057 -4.863 1.00 92.00 308 ALA A O 1
ATOM 2444 N N . ALA A 1 309 ? 19.242 1.705 -6.129 1.00 92.25 309 ALA A N 1
ATOM 2445 C CA . ALA A 1 309 ? 19.000 0.516 -5.314 1.00 92.25 309 ALA A CA 1
ATOM 2446 C C . ALA A 1 309 ? 19.612 0.612 -3.907 1.00 92.25 309 ALA A C 1
ATOM 2448 O O . ALA A 1 309 ? 19.014 0.110 -2.960 1.00 92.25 309 ALA A O 1
ATOM 2449 N N . ASN A 1 310 ? 20.770 1.266 -3.746 1.00 91.75 310 ASN A N 1
ATOM 2450 C CA . ASN A 1 310 ? 21.339 1.514 -2.415 1.00 91.75 310 ASN A CA 1
ATOM 2451 C C . ASN A 1 310 ? 20.477 2.506 -1.620 1.00 91.75 310 ASN A C 1
ATOM 2453 O O . ASN A 1 310 ? 20.176 2.249 -0.462 1.00 91.75 310 ASN A O 1
ATOM 2457 N N . HIS A 1 311 ? 20.007 3.587 -2.250 1.00 94.06 311 HIS A N 1
ATOM 2458 C CA . HIS A 1 311 ? 19.046 4.493 -1.611 1.00 94.06 311 HIS A CA 1
ATOM 2459 C C . HIS A 1 311 ? 17.747 3.769 -1.232 1.00 94.06 311 HIS A C 1
ATOM 2461 O O . HIS A 1 311 ? 17.226 3.964 -0.140 1.00 94.06 311 HIS A O 1
ATOM 2467 N N . LEU A 1 312 ? 17.244 2.878 -2.091 1.00 95.69 312 LEU A N 1
ATOM 2468 C CA . LEU A 1 312 ? 16.070 2.065 -1.780 1.00 95.69 312 LEU A CA 1
ATOM 2469 C C . LEU A 1 312 ? 16.314 1.132 -0.577 1.00 95.69 312 LEU A C 1
ATOM 2471 O O . LEU A 1 312 ? 15.411 0.956 0.237 1.00 95.69 312 LEU A O 1
ATOM 2475 N N . GLU A 1 313 ? 17.514 0.562 -0.427 1.00 94.88 313 GLU A N 1
ATOM 2476 C CA . GLU A 1 313 ? 17.888 -0.237 0.754 1.00 94.88 313 GLU A CA 1
ATOM 2477 C C . GLU A 1 313 ? 17.917 0.596 2.044 1.00 94.88 313 GLU A C 1
ATOM 2479 O O . GLU A 1 313 ? 17.373 0.153 3.064 1.00 94.88 313 GLU A O 1
ATOM 2484 N N . ASP A 1 314 ? 18.473 1.811 1.991 1.00 95.00 314 ASP A N 1
ATOM 2485 C CA . ASP A 1 314 ? 18.447 2.758 3.112 1.00 95.00 314 ASP A CA 1
ATOM 2486 C C . ASP A 1 314 ? 16.997 3.062 3.525 1.00 95.00 314 ASP A C 1
ATOM 2488 O O . ASP A 1 314 ? 16.633 2.956 4.697 1.00 95.00 314 ASP A O 1
ATOM 2492 N N . VAL A 1 315 ? 16.129 3.347 2.551 1.00 96.00 315 VAL A N 1
ATOM 2493 C CA . VAL A 1 315 ? 14.715 3.675 2.786 1.00 96.00 315 VAL A CA 1
ATOM 2494 C C . VAL A 1 315 ? 13.944 2.496 3.369 1.00 96.00 315 VAL A C 1
ATOM 2496 O O . VAL A 1 315 ? 13.175 2.676 4.312 1.00 96.00 315 VAL A O 1
ATOM 2499 N N . ILE A 1 316 ? 14.154 1.276 2.864 1.00 95.50 316 ILE A N 1
ATOM 2500 C CA . ILE A 1 316 ? 13.558 0.060 3.445 1.00 95.50 316 ILE A CA 1
ATOM 2501 C C . ILE A 1 316 ? 14.011 -0.109 4.900 1.00 95.50 316 ILE A C 1
ATOM 2503 O O . ILE A 1 316 ? 13.202 -0.442 5.771 1.00 95.50 316 ILE A O 1
ATOM 2507 N N . THR A 1 317 ? 15.292 0.138 5.175 1.00 94.19 317 THR A N 1
ATOM 2508 C CA . THR A 1 317 ? 15.857 0.059 6.526 1.00 94.19 317 THR A CA 1
ATOM 2509 C C . THR A 1 317 ? 15.218 1.082 7.462 1.00 94.19 317 THR A C 1
ATOM 2511 O O . THR A 1 317 ? 14.837 0.731 8.583 1.00 94.19 317 THR A O 1
ATOM 2514 N N . ASP A 1 318 ? 15.042 2.322 7.015 1.00 94.81 318 ASP A N 1
ATOM 2515 C CA . ASP A 1 318 ? 14.419 3.372 7.817 1.00 94.81 318 ASP A CA 1
ATOM 2516 C C . ASP A 1 318 ? 12.920 3.122 8.020 1.00 94.81 318 ASP A C 1
ATOM 2518 O O . ASP A 1 318 ? 12.430 3.246 9.143 1.00 94.81 318 ASP A O 1
ATOM 2522 N N . LEU A 1 319 ? 12.194 2.643 7.004 1.00 94.62 319 LEU A N 1
ATOM 2523 C CA . LEU A 1 319 ? 10.788 2.239 7.136 1.00 94.62 319 LEU A CA 1
ATOM 2524 C C . LEU A 1 319 ? 10.606 1.147 8.198 1.00 94.62 319 LEU A C 1
ATOM 2526 O O . LEU A 1 319 ? 9.700 1.226 9.032 1.00 94.62 319 LEU A O 1
ATOM 2530 N N . LYS A 1 320 ? 11.504 0.157 8.232 1.00 91.94 320 LYS A N 1
ATOM 2531 C CA . LYS A 1 320 ? 11.529 -0.889 9.270 1.00 91.94 320 LYS A CA 1
ATOM 2532 C C . LYS A 1 320 ? 11.783 -0.345 10.673 1.00 91.94 320 LYS A C 1
ATOM 2534 O O . LYS A 1 320 ? 11.360 -0.965 11.650 1.00 91.94 320 LYS A O 1
ATOM 2539 N N . ASN A 1 321 ? 12.519 0.757 10.788 1.00 91.50 321 ASN A N 1
ATOM 2540 C CA . ASN A 1 321 ? 12.865 1.358 12.071 1.00 91.50 321 ASN A CA 1
ATOM 2541 C C . ASN A 1 321 ? 11.785 2.316 12.582 1.00 91.50 321 ASN A C 1
ATOM 2543 O O . ASN A 1 321 ? 11.524 2.318 13.786 1.00 91.50 321 ASN A O 1
ATOM 2547 N N . GLU A 1 322 ? 11.179 3.094 11.685 1.00 89.88 322 GLU A N 1
ATOM 2548 C CA . GLU A 1 322 ? 10.304 4.219 12.026 1.00 89.88 322 GLU A CA 1
ATOM 2549 C C . GLU A 1 322 ? 8.809 3.904 11.862 1.00 89.88 322 GLU A C 1
ATOM 2551 O O . GLU A 1 322 ? 7.987 4.438 12.609 1.00 89.88 322 GLU A O 1
ATOM 2556 N N . VAL A 1 323 ? 8.437 3.027 10.920 1.00 90.38 323 VAL A N 1
ATOM 2557 C CA . VAL A 1 323 ? 7.031 2.815 10.527 1.00 90.38 323 VAL A CA 1
ATOM 2558 C C . VAL A 1 323 ? 6.543 1.402 10.833 1.00 90.38 323 VAL A C 1
ATOM 2560 O O . VAL A 1 323 ? 5.482 1.226 11.437 1.00 90.38 323 VAL A O 1
ATOM 2563 N N . PHE A 1 324 ? 7.289 0.375 10.426 1.00 88.56 324 PHE A N 1
ATOM 2564 C CA . PHE A 1 324 ? 6.795 -0.998 10.505 1.00 88.56 324 PHE A CA 1
ATOM 2565 C C . PHE A 1 324 ? 6.737 -1.516 11.941 1.00 88.56 324 PHE A C 1
ATOM 2567 O O . PHE A 1 324 ? 7.618 -1.284 12.767 1.00 88.56 324 PHE A O 1
ATOM 2574 N N . SER A 1 325 ? 5.705 -2.313 12.225 1.00 77.69 325 SER A N 1
ATOM 2575 C CA . SER A 1 325 ? 5.515 -2.939 13.539 1.00 77.69 325 SER A CA 1
ATOM 2576 C C . SER A 1 325 ? 6.595 -3.980 13.876 1.00 77.69 325 SER A C 1
ATOM 2578 O O . SER A 1 325 ? 6.819 -4.276 15.049 1.00 77.69 325 SER A O 1
ATOM 2580 N N . SER A 1 326 ? 7.295 -4.510 12.864 1.00 79.88 326 SER A N 1
ATOM 2581 C CA . SER A 1 326 ? 8.427 -5.425 13.023 1.00 79.88 326 SER A CA 1
ATOM 2582 C C . SER A 1 326 ? 9.587 -5.049 12.105 1.00 79.88 326 SER A C 1
ATOM 2584 O O . SER A 1 326 ? 9.406 -4.830 10.911 1.00 79.88 326 SER A O 1
ATOM 2586 N N . ARG A 1 327 ? 10.812 -5.099 12.639 1.00 82.12 327 ARG A N 1
ATOM 2587 C CA . ARG A 1 327 ? 12.047 -4.892 11.860 1.00 82.12 327 ARG A CA 1
ATOM 2588 C C . ARG A 1 327 ? 12.337 -6.022 10.870 1.00 82.12 327 ARG A C 1
ATOM 2590 O O . ARG A 1 327 ? 13.087 -5.833 9.920 1.00 82.12 327 ARG A O 1
ATOM 2597 N N . THR A 1 328 ? 11.748 -7.196 11.085 1.00 82.81 328 THR A N 1
ATOM 2598 C CA . THR A 1 328 ? 11.878 -8.356 10.189 1.00 82.81 328 THR A CA 1
ATOM 2599 C C . THR A 1 328 ? 10.782 -8.395 9.127 1.00 82.81 328 THR A C 1
ATOM 2601 O O . THR A 1 328 ? 10.629 -9.414 8.470 1.00 82.81 328 THR A O 1
ATOM 2604 N N . GLN A 1 329 ? 9.956 -7.351 9.025 1.00 85.94 329 GLN A N 1
ATOM 2605 C CA . GLN A 1 329 ? 8.906 -7.268 8.017 1.00 85.94 329 GLN A CA 1
ATOM 2606 C C . GLN A 1 329 ? 9.550 -7.056 6.646 1.00 85.94 329 GLN A C 1
ATOM 2608 O O . GLN A 1 329 ? 10.247 -6.059 6.456 1.00 85.94 329 GLN A O 1
ATOM 2613 N N . ASP A 1 330 ? 9.331 -7.980 5.719 1.00 89.94 330 ASP A N 1
ATOM 2614 C CA . ASP A 1 330 ? 9.727 -7.804 4.321 1.00 89.94 330 ASP A CA 1
ATOM 2615 C C . ASP A 1 330 ? 8.785 -6.823 3.614 1.00 89.94 330 ASP A C 1
ATOM 2617 O O . ASP A 1 330 ? 7.682 -6.547 4.100 1.00 89.94 330 ASP A O 1
ATOM 2621 N N . VAL A 1 331 ? 9.225 -6.297 2.471 1.00 93.12 331 VAL A N 1
ATOM 2622 C CA . VAL A 1 331 ? 8.425 -5.424 1.598 1.00 93.12 331 VAL A CA 1
ATOM 2623 C C . VAL A 1 331 ? 8.199 -6.053 0.227 1.00 93.12 331 VAL A C 1
ATOM 2625 O O . VAL A 1 331 ? 9.006 -6.846 -0.251 1.00 93.12 331 VAL A O 1
ATOM 2628 N N . ASN A 1 332 ? 7.133 -5.653 -0.452 1.00 94.62 332 ASN A N 1
ATOM 2629 C CA . ASN A 1 332 ? 6.959 -5.890 -1.879 1.00 94.62 332 ASN A CA 1
ATOM 2630 C C . ASN A 1 332 ? 7.402 -4.654 -2.671 1.00 94.62 332 ASN A C 1
ATOM 2632 O O . ASN A 1 332 ? 7.146 -3.520 -2.262 1.00 94.62 332 ASN A O 1
ATOM 2636 N N . LEU A 1 333 ? 8.003 -4.866 -3.838 1.00 96.06 333 LEU A N 1
ATOM 2637 C CA . LEU A 1 333 ? 8.372 -3.800 -4.767 1.00 96.06 333 LEU A CA 1
ATOM 2638 C C . LEU A 1 333 ? 7.489 -3.862 -6.010 1.00 96.06 333 LEU A C 1
ATOM 2640 O O . LEU A 1 333 ? 7.307 -4.935 -6.581 1.00 96.06 333 LEU A O 1
ATOM 2644 N N . VAL A 1 334 ? 6.978 -2.714 -6.454 1.00 96.69 334 VAL A N 1
ATOM 2645 C CA . VAL A 1 334 ? 6.313 -2.570 -7.756 1.00 96.69 334 VAL A CA 1
ATOM 2646 C C . VAL A 1 334 ? 7.100 -1.558 -8.577 1.00 96.69 334 VAL A C 1
ATOM 2648 O O . VAL A 1 334 ? 6.987 -0.352 -8.369 1.00 96.69 334 VAL A O 1
ATOM 2651 N N . GLY A 1 335 ? 7.931 -2.044 -9.491 1.00 94.50 335 GLY A N 1
ATOM 2652 C CA . GLY A 1 335 ? 8.763 -1.216 -10.352 1.00 94.50 335 GLY A CA 1
ATOM 2653 C C . GLY A 1 335 ? 8.119 -0.977 -11.709 1.00 94.50 335 GLY A C 1
ATOM 2654 O O . GLY A 1 335 ? 7.713 -1.923 -12.374 1.00 94.50 335 GLY A O 1
ATOM 2655 N N . HIS A 1 336 ? 8.059 0.276 -12.158 1.00 91.69 336 HIS A N 1
ATOM 2656 C CA . HIS A 1 336 ? 7.688 0.604 -13.538 1.00 91.69 336 HIS A CA 1
ATOM 2657 C C . HIS A 1 336 ? 8.928 0.937 -14.359 1.00 91.69 336 HIS A C 1
ATOM 2659 O O . HIS A 1 336 ? 9.776 1.706 -13.903 1.00 91.69 336 HIS A O 1
ATOM 2665 N N . SER A 1 337 ? 9.019 0.424 -15.591 1.00 87.25 337 SER A N 1
ATOM 2666 C CA . SER A 1 337 ? 10.113 0.760 -16.509 1.00 87.25 337 SER A CA 1
ATOM 2667 C C . SER A 1 337 ? 11.471 0.512 -15.829 1.00 87.25 337 SER A C 1
ATOM 2669 O O . SER A 1 337 ? 11.672 -0.549 -15.231 1.00 87.25 337 SER A O 1
ATOM 2671 N N . MET A 1 338 ? 12.381 1.490 -15.848 1.00 88.12 338 MET A N 1
ATOM 2672 C CA . MET A 1 338 ? 13.675 1.438 -15.162 1.00 88.12 338 MET A CA 1
ATOM 2673 C C . MET A 1 338 ? 13.576 1.137 -13.657 1.00 88.12 338 MET A C 1
ATOM 2675 O O . MET A 1 338 ? 14.475 0.509 -13.107 1.00 88.12 338 MET A O 1
ATOM 2679 N N . GLY A 1 339 ? 12.481 1.500 -12.984 1.00 91.25 339 GLY A N 1
ATOM 2680 C CA . GLY A 1 339 ? 12.288 1.199 -11.565 1.00 91.25 339 GLY A CA 1
ATOM 2681 C C . GLY A 1 339 ? 12.215 -0.299 -11.260 1.00 91.25 339 GLY A C 1
ATOM 2682 O O . GLY A 1 339 ? 12.599 -0.742 -10.175 1.00 91.25 339 GLY A O 1
ATOM 2683 N N . GLY A 1 340 ? 11.810 -1.119 -12.235 1.00 89.31 340 GLY A N 1
ATOM 2684 C CA . GLY A 1 340 ? 11.941 -2.571 -12.117 1.00 89.31 340 GLY A CA 1
ATOM 2685 C C . GLY A 1 340 ? 13.395 -3.042 -12.183 1.00 89.31 340 GLY A C 1
ATOM 2686 O O . GLY A 1 340 ? 13.747 -3.982 -11.478 1.00 89.31 340 GLY A O 1
ATOM 2687 N N . LEU A 1 341 ? 14.269 -2.364 -12.938 1.00 87.12 341 LEU A N 1
ATOM 2688 C CA . LEU A 1 341 ? 15.711 -2.648 -12.941 1.00 87.12 341 LEU A CA 1
ATOM 2689 C C . LEU A 1 341 ? 16.372 -2.245 -11.620 1.00 87.12 341 LEU A C 1
ATOM 2691 O O . LEU A 1 341 ? 17.195 -2.998 -11.112 1.00 87.12 341 LEU A O 1
ATOM 2695 N N . VAL A 1 342 ? 15.966 -1.118 -11.025 1.00 91.44 342 VAL A N 1
ATOM 2696 C CA . VAL A 1 342 ? 16.380 -0.724 -9.663 1.00 91.44 342 VAL A CA 1
ATOM 2697 C C . VAL A 1 342 ? 15.993 -1.808 -8.653 1.00 91.44 342 VAL A C 1
ATOM 2699 O O . VAL A 1 342 ? 16.824 -2.267 -7.870 1.00 91.44 342 VAL A O 1
ATOM 2702 N N . SER A 1 343 ? 14.739 -2.264 -8.712 1.00 91.31 343 SER A N 1
ATOM 2703 C CA . SER A 1 343 ? 14.213 -3.309 -7.824 1.00 91.31 343 SER A CA 1
ATOM 2704 C C . SER A 1 343 ? 14.961 -4.634 -7.993 1.00 91.31 343 SER A C 1
ATOM 2706 O O . SER A 1 343 ? 15.309 -5.281 -7.008 1.00 91.31 343 SER A O 1
ATOM 2708 N N . ARG A 1 344 ? 15.262 -5.018 -9.240 1.00 87.75 344 ARG A N 1
ATOM 2709 C CA . ARG A 1 344 ? 16.082 -6.194 -9.556 1.00 87.75 344 ARG A CA 1
ATOM 2710 C C . ARG A 1 344 ? 17.497 -6.067 -9.029 1.00 87.75 344 ARG A C 1
ATOM 2712 O O . ARG A 1 344 ? 17.970 -6.978 -8.362 1.00 87.75 344 ARG A O 1
ATOM 2719 N N . TYR A 1 345 ? 18.152 -4.933 -9.271 1.00 87.25 345 TYR A N 1
ATOM 2720 C CA . TYR A 1 345 ? 19.503 -4.699 -8.779 1.00 87.25 345 TYR A CA 1
ATOM 2721 C C . TYR A 1 345 ? 19.569 -4.902 -7.262 1.00 87.25 345 TYR A C 1
ATOM 2723 O O . TYR A 1 345 ? 20.456 -5.599 -6.775 1.00 87.25 345 TYR A O 1
ATOM 2731 N N . LEU A 1 346 ? 18.601 -4.351 -6.522 1.00 88.75 346 LEU A N 1
ATOM 2732 C CA . LEU A 1 346 ? 18.494 -4.533 -5.077 1.00 88.75 346 LEU A CA 1
ATOM 2733 C C . LEU A 1 346 ? 18.432 -6.022 -4.691 1.00 88.75 346 LEU A C 1
ATOM 2735 O O . LEU A 1 346 ? 19.241 -6.466 -3.881 1.00 88.75 346 LEU A O 1
ATOM 2739 N N . VAL A 1 347 ? 17.523 -6.810 -5.272 1.00 84.25 347 VAL A N 1
ATOM 2740 C CA . VAL A 1 347 ? 17.354 -8.219 -4.862 1.00 84.25 347 VAL A CA 1
ATOM 2741 C C . VAL A 1 347 ? 18.450 -9.159 -5.374 1.00 84.25 347 VAL A C 1
ATOM 2743 O O . VAL A 1 347 ? 18.757 -10.132 -4.691 1.00 84.25 347 VAL A O 1
ATOM 2746 N N . GLU A 1 348 ? 19.056 -8.865 -6.527 1.00 79.50 348 GLU A N 1
ATOM 2747 C CA . GLU A 1 348 ? 20.080 -9.704 -7.171 1.00 79.50 348 GLU A CA 1
ATOM 2748 C C . GLU A 1 348 ? 21.506 -9.380 -6.676 1.00 79.50 348 GLU A C 1
ATOM 2750 O O . GLU A 1 348 ? 22.368 -10.255 -6.646 1.00 79.50 348 GLU A O 1
ATOM 2755 N N . ASN A 1 349 ? 21.787 -8.129 -6.277 1.00 79.56 349 ASN A N 1
ATOM 2756 C CA . ASN A 1 349 ? 23.161 -7.667 -6.010 1.00 79.56 349 ASN A CA 1
ATOM 2757 C C . ASN A 1 349 ? 23.409 -7.166 -4.576 1.00 79.56 349 ASN A C 1
ATOM 2759 O O . ASN A 1 349 ? 24.574 -7.033 -4.164 1.00 79.56 349 ASN A O 1
ATOM 2763 N N . ILE A 1 350 ? 22.353 -6.898 -3.800 1.00 83.38 350 ILE A N 1
ATOM 2764 C CA . ILE A 1 350 ? 22.453 -6.427 -2.413 1.00 83.38 350 ILE A CA 1
ATOM 2765 C C . ILE A 1 350 ? 22.001 -7.552 -1.473 1.00 83.38 350 ILE A C 1
ATOM 2767 O O . ILE A 1 350 ? 20.822 -7.863 -1.330 1.00 83.38 350 ILE A O 1
ATOM 2771 N N . SER A 1 351 ? 22.969 -8.159 -0.780 1.00 67.12 351 SER A N 1
ATOM 2772 C CA . SER A 1 351 ? 22.830 -9.409 -0.008 1.00 67.12 351 SER A CA 1
ATOM 2773 C C . SER A 1 351 ? 21.890 -9.366 1.209 1.00 67.12 351 SER A C 1
ATOM 2775 O O . SER A 1 351 ? 21.826 -10.334 1.966 1.00 67.12 351 SER A O 1
ATOM 2777 N N . ARG A 1 352 ? 21.201 -8.245 1.448 1.00 68.69 352 ARG A N 1
ATOM 2778 C CA . ARG A 1 352 ? 20.331 -8.000 2.612 1.00 68.69 352 ARG A CA 1
ATOM 2779 C C . ARG A 1 352 ? 18.976 -7.397 2.235 1.00 68.69 352 ARG A C 1
ATOM 2781 O O . ARG A 1 352 ? 18.317 -6.824 3.091 1.00 68.69 352 ARG A O 1
ATOM 2788 N N . ALA A 1 353 ? 18.571 -7.487 0.969 1.00 69.81 353 ALA A N 1
ATOM 2789 C CA . ALA A 1 353 ? 17.290 -6.943 0.540 1.00 69.81 353 ALA A CA 1
ATOM 2790 C C . ALA A 1 353 ? 16.129 -7.724 1.178 1.00 69.81 353 ALA A C 1
ATOM 2792 O O . ALA A 1 353 ? 15.794 -8.813 0.715 1.00 69.81 353 ALA A O 1
ATOM 2793 N N . ASP A 1 354 ? 15.517 -7.177 2.225 1.00 86.88 354 ASP A N 1
ATOM 2794 C CA . ASP A 1 354 ? 14.337 -7.738 2.894 1.00 86.88 354 ASP A CA 1
ATOM 2795 C C . ASP A 1 354 ? 13.075 -7.499 2.039 1.00 86.88 354 ASP A C 1
ATOM 2797 O O . ASP A 1 354 ? 12.215 -6.667 2.342 1.00 86.88 354 ASP A O 1
ATOM 2801 N N . VAL A 1 355 ? 13.034 -8.185 0.896 1.00 89.06 355 VAL A N 1
ATOM 2802 C CA . VAL A 1 355 ? 12.026 -8.062 -0.158 1.00 89.06 355 VAL A CA 1
ATOM 2803 C C . VAL A 1 355 ? 11.360 -9.416 -0.358 1.00 89.06 355 VAL A C 1
ATOM 2805 O O . VAL A 1 355 ? 12.039 -10.396 -0.665 1.00 89.06 355 VAL A O 1
ATOM 2808 N N . GLU A 1 356 ? 10.037 -9.449 -0.214 1.00 86.75 356 GLU A N 1
ATOM 2809 C CA . GLU A 1 356 ? 9.221 -10.648 -0.391 1.00 86.75 356 GLU A CA 1
ATOM 2810 C C . GLU A 1 356 ? 8.917 -10.888 -1.870 1.00 86.75 356 GLU A C 1
ATOM 2812 O O . GLU A 1 356 ? 9.046 -12.014 -2.332 1.00 86.75 356 GLU A O 1
ATOM 2817 N N . ARG A 1 357 ? 8.536 -9.852 -2.632 1.00 86.00 357 ARG A N 1
ATOM 2818 C CA . ARG A 1 357 ? 8.235 -9.963 -4.070 1.00 86.00 357 ARG A CA 1
ATOM 2819 C C . ARG A 1 357 ? 8.708 -8.747 -4.852 1.00 86.00 357 ARG A C 1
ATOM 2821 O O . ARG A 1 357 ? 8.658 -7.621 -4.354 1.00 86.00 357 ARG A O 1
ATOM 2828 N N . VAL A 1 358 ? 9.064 -8.969 -6.116 1.00 88.69 358 VAL A N 1
ATOM 2829 C CA . VAL A 1 358 ? 9.258 -7.900 -7.105 1.00 88.69 358 VAL A CA 1
ATOM 2830 C C . VAL A 1 358 ? 8.230 -8.053 -8.215 1.00 88.69 358 VAL A C 1
ATOM 2832 O O . VAL A 1 358 ? 8.163 -9.089 -8.871 1.00 88.69 358 VAL A O 1
ATOM 2835 N N . ILE A 1 359 ? 7.444 -7.006 -8.437 1.00 90.12 359 ILE A N 1
ATOM 2836 C CA . ILE A 1 359 ? 6.498 -6.891 -9.541 1.00 90.12 359 ILE A CA 1
ATOM 2837 C C . ILE A 1 359 ? 7.030 -5.832 -10.499 1.00 90.12 359 ILE A C 1
ATOM 2839 O O . ILE A 1 359 ? 7.259 -4.694 -10.094 1.00 90.12 359 ILE A O 1
ATOM 2843 N N . THR A 1 360 ? 7.222 -6.179 -11.763 1.00 89.00 360 THR A N 1
ATOM 2844 C CA . THR A 1 360 ? 7.664 -5.250 -12.800 1.00 89.00 360 THR A CA 1
ATOM 2845 C C . THR A 1 360 ? 6.532 -4.922 -13.762 1.00 89.00 360 THR A C 1
ATOM 2847 O O . THR A 1 360 ? 5.727 -5.780 -14.113 1.00 89.00 360 THR A O 1
ATOM 2850 N N . LEU A 1 361 ? 6.442 -3.657 -14.162 1.00 87.12 361 LEU A N 1
ATOM 2851 C CA . LEU A 1 361 ? 5.475 -3.141 -15.126 1.00 87.12 361 LEU A CA 1
ATOM 2852 C C . LEU A 1 361 ? 6.255 -2.476 -16.254 1.00 87.12 361 LEU A C 1
ATOM 2854 O O . LEU A 1 361 ? 6.848 -1.412 -16.052 1.00 87.12 361 LEU A O 1
ATOM 2858 N N . GLY A 1 362 ? 6.261 -3.068 -17.439 1.00 80.25 362 GLY A N 1
ATOM 2859 C CA . GLY A 1 362 ? 6.932 -2.461 -18.576 1.00 80.25 362 GLY A CA 1
ATOM 2860 C C . GLY A 1 362 ? 8.458 -2.383 -18.409 1.00 80.25 362 GLY A C 1
ATOM 2861 O O . GLY A 1 362 ? 9.064 -1.442 -18.896 1.00 80.25 362 GLY A O 1
ATOM 2862 N N . THR A 1 363 ? 9.107 -3.259 -17.644 1.00 82.75 363 THR A N 1
ATOM 2863 C CA . THR A 1 363 ? 10.534 -3.116 -17.311 1.00 82.75 363 THR A CA 1
ATOM 2864 C C . THR A 1 363 ? 11.451 -3.685 -18.398 1.00 82.75 363 THR A C 1
ATOM 2866 O O . THR A 1 363 ? 11.373 -4.876 -18.665 1.00 82.75 363 THR A O 1
ATOM 2869 N N . PRO A 1 364 ? 12.404 -2.908 -18.952 1.00 77.38 364 PRO A N 1
ATOM 2870 C CA . PRO A 1 364 ? 13.321 -3.377 -19.996 1.00 77.38 364 PRO A CA 1
ATOM 2871 C C . PRO A 1 364 ? 14.366 -4.332 -19.431 1.00 77.38 364 PRO A C 1
ATOM 2873 O O . PRO A 1 364 ? 15.521 -3.960 -19.224 1.00 77.38 364 PRO A O 1
ATOM 2876 N N . HIS A 1 365 ? 13.955 -5.561 -19.119 1.00 75.31 365 HIS A N 1
ATOM 2877 C CA . HIS A 1 365 ? 14.760 -6.508 -18.362 1.00 75.31 365 HIS A CA 1
ATOM 2878 C C . HIS A 1 365 ? 16.146 -6.695 -18.978 1.00 75.31 365 HIS A C 1
ATOM 2880 O O . HIS A 1 365 ? 17.111 -6.717 -18.219 1.00 75.31 365 HIS A O 1
ATOM 2886 N N . PHE A 1 366 ? 16.253 -6.736 -20.307 1.00 70.06 366 PHE A N 1
ATOM 2887 C CA . PHE A 1 366 ? 17.501 -6.964 -21.039 1.00 70.06 366 PHE A CA 1
ATOM 2888 C C . PHE A 1 366 ? 18.077 -5.717 -21.729 1.00 70.06 366 PHE A C 1
ATOM 2890 O O . PHE A 1 366 ? 19.023 -5.856 -22.495 1.00 70.06 366 PHE A O 1
ATOM 2897 N N . GLY A 1 367 ? 17.589 -4.514 -21.412 1.00 67.06 367 GLY A N 1
ATOM 2898 C CA . GLY A 1 367 ? 17.960 -3.275 -22.111 1.00 67.06 367 GLY A CA 1
ATOM 2899 C C . GLY A 1 367 ? 16.859 -2.785 -23.051 1.00 67.06 367 GLY A C 1
ATOM 2900 O O . GLY A 1 367 ? 15.775 -3.342 -23.060 1.00 67.06 367 GLY A O 1
ATOM 2901 N N . SER A 1 368 ? 17.058 -1.682 -23.763 1.00 68.94 368 SER A N 1
ATOM 2902 C CA . SER A 1 368 ? 16.099 -1.128 -24.712 1.00 68.94 368 SER A CA 1
ATOM 2903 C C . SER A 1 368 ? 16.827 -0.530 -25.907 1.00 68.94 368 SER A C 1
ATOM 2905 O O . SER A 1 368 ? 17.491 0.503 -25.789 1.00 68.94 368 SER A O 1
ATOM 2907 N N . ASP A 1 369 ? 16.590 -1.096 -27.089 1.00 59.25 369 ASP A N 1
ATOM 2908 C CA . ASP A 1 369 ? 17.061 -0.559 -28.374 1.00 59.25 369 ASP A CA 1
ATOM 2909 C C . ASP A 1 369 ? 16.667 0.916 -28.629 1.00 59.25 369 ASP A C 1
ATOM 2911 O O . ASP A 1 369 ? 17.309 1.623 -29.413 1.00 59.25 369 ASP A O 1
ATOM 2915 N N . GLN A 1 370 ? 15.603 1.409 -27.980 1.00 59.56 370 GLN A N 1
ATOM 2916 C CA . GLN A 1 370 ? 15.132 2.797 -28.103 1.00 59.56 370 GLN A CA 1
ATOM 2917 C C . GLN A 1 370 ? 15.865 3.773 -27.169 1.00 59.56 370 GLN A C 1
ATOM 2919 O O . GLN A 1 370 ? 15.752 4.988 -27.345 1.00 59.56 370 GLN A O 1
ATOM 2924 N N . ALA A 1 371 ? 16.611 3.262 -26.189 1.00 63.78 371 ALA A N 1
ATOM 2925 C CA . ALA A 1 371 ? 17.343 4.047 -25.204 1.00 63.78 371 ALA A CA 1
ATOM 2926 C C . ALA A 1 371 ? 18.764 3.475 -25.006 1.00 63.78 371 ALA A C 1
ATOM 2928 O O . ALA A 1 371 ? 19.066 2.912 -23.955 1.00 63.78 371 ALA A O 1
ATOM 2929 N N . PRO A 1 372 ? 19.663 3.641 -25.999 1.00 59.34 372 PRO A N 1
ATOM 2930 C CA . PRO A 1 372 ? 20.977 2.987 -26.034 1.00 59.34 372 PRO A CA 1
ATOM 2931 C C . PRO A 1 372 ? 22.006 3.542 -25.029 1.00 59.34 372 PRO A C 1
ATOM 2933 O O . PRO A 1 372 ? 23.159 3.102 -25.026 1.00 59.34 372 PRO A O 1
ATOM 2936 N N . ASP A 1 373 ? 21.606 4.463 -24.152 1.00 63.38 373 ASP A N 1
ATOM 2937 C CA . ASP A 1 373 ? 22.483 5.143 -23.203 1.00 63.38 373 ASP A CA 1
ATOM 2938 C C . ASP A 1 373 ? 22.119 4.795 -21.747 1.00 63.38 373 ASP A C 1
ATOM 2940 O O . ASP A 1 373 ? 20.947 4.663 -21.390 1.00 63.38 373 ASP A O 1
ATOM 2944 N N . GLY A 1 374 ? 23.136 4.688 -20.885 1.00 74.31 374 GLY A N 1
ATOM 2945 C CA . GLY A 1 374 ? 22.967 4.442 -19.447 1.00 74.31 374 GLY A CA 1
ATOM 2946 C C . GLY A 1 374 ? 22.408 3.055 -19.113 1.00 74.31 374 GLY A C 1
ATOM 2947 O O . GLY A 1 374 ? 22.664 2.084 -19.822 1.00 74.31 374 GLY A O 1
ATOM 2948 N N . ASP A 1 375 ? 21.636 2.963 -18.028 1.00 76.62 375 ASP A N 1
ATOM 2949 C CA . ASP A 1 375 ? 21.093 1.695 -17.517 1.00 76.62 375 ASP A CA 1
ATOM 2950 C C . ASP A 1 375 ? 19.934 1.106 -18.319 1.00 76.62 375 ASP A C 1
ATOM 2952 O O . ASP A 1 375 ? 19.521 -0.024 -18.064 1.00 76.62 375 ASP A O 1
ATOM 2956 N N . LEU A 1 376 ? 19.428 1.838 -19.309 1.00 76.19 376 LEU A N 1
ATOM 2957 C CA . LEU A 1 376 ? 18.509 1.267 -20.284 1.00 76.19 376 LEU A CA 1
ATOM 2958 C C . LEU A 1 376 ? 19.230 0.536 -21.413 1.00 76.19 376 LEU A C 1
ATOM 2960 O O . LEU A 1 376 ? 18.576 -0.151 -22.180 1.00 76.19 376 LEU A O 1
ATOM 2964 N N . SER A 1 377 ? 20.554 0.623 -21.513 1.00 73.19 377 SER A N 1
ATOM 2965 C CA . SER A 1 377 ? 21.330 -0.140 -22.486 1.00 73.19 377 SER A CA 1
ATOM 2966 C C . SER A 1 377 ? 21.986 -1.337 -21.827 1.00 73.19 377 SER A C 1
ATOM 2968 O O . SER A 1 377 ? 22.674 -1.193 -20.820 1.00 73.19 377 SER A O 1
ATOM 2970 N N . ARG A 1 378 ? 21.832 -2.524 -22.417 1.00 69.25 378 ARG A N 1
ATOM 2971 C CA . ARG A 1 378 ? 22.456 -3.756 -21.916 1.00 69.25 378 ARG A CA 1
ATOM 2972 C C . ARG A 1 378 ? 23.966 -3.625 -21.750 1.00 69.25 378 ARG A C 1
ATOM 2974 O O . ARG A 1 378 ? 24.509 -3.990 -20.713 1.00 69.25 378 ARG A O 1
ATOM 2981 N N . ASP A 1 379 ? 24.627 -3.067 -22.760 1.00 69.44 379 ASP A N 1
ATOM 2982 C CA . ASP A 1 379 ? 26.087 -2.945 -22.825 1.00 69.44 379 ASP A CA 1
ATOM 2983 C C . ASP A 1 379 ? 26.645 -1.920 -21.830 1.00 69.44 379 ASP A C 1
ATOM 2985 O O . ASP A 1 379 ? 27.834 -1.946 -21.511 1.00 69.44 379 ASP A O 1
ATOM 2989 N N . ASN A 1 380 ? 25.795 -1.014 -21.343 1.00 71.06 380 ASN A N 1
ATOM 2990 C CA . ASN A 1 380 ? 26.189 0.060 -20.436 1.00 71.06 380 ASN A CA 1
ATOM 2991 C C . ASN A 1 380 ? 25.608 -0.099 -19.028 1.00 71.06 380 ASN A C 1
ATOM 2993 O O . ASN A 1 380 ? 26.109 0.542 -18.104 1.00 71.06 380 ASN A O 1
ATOM 2997 N N . SER A 1 381 ? 24.581 -0.934 -18.845 1.00 74.50 381 SER A N 1
ATOM 2998 C CA . SER A 1 381 ? 23.903 -1.053 -17.562 1.00 74.50 381 SER A CA 1
ATOM 2999 C C . SER A 1 381 ? 24.799 -1.703 -16.523 1.00 74.50 381 SER A C 1
ATOM 3001 O O . SER A 1 381 ? 25.429 -2.738 -16.766 1.00 74.50 381 SER A O 1
ATOM 3003 N N . GLU A 1 382 ? 24.814 -1.121 -15.329 1.00 76.25 382 GLU A N 1
ATOM 3004 C CA . GLU A 1 382 ? 25.528 -1.683 -14.190 1.00 76.25 382 GLU A CA 1
ATOM 3005 C C . GLU A 1 382 ? 24.865 -2.958 -13.653 1.00 76.25 382 GLU A C 1
ATOM 3007 O O . GLU A 1 382 ? 25.531 -3.730 -12.962 1.00 76.25 382 GLU A O 1
ATOM 3012 N N . LEU A 1 383 ? 23.592 -3.211 -13.996 1.00 75.12 383 LEU A N 1
ATOM 3013 C CA . LEU A 1 383 ? 22.919 -4.478 -13.701 1.00 75.12 383 LEU A CA 1
ATOM 3014 C C . LEU A 1 383 ? 23.617 -5.653 -14.400 1.00 75.12 383 LEU A C 1
ATOM 3016 O O . LEU A 1 383 ? 23.783 -6.710 -13.802 1.00 75.12 383 LEU A O 1
ATOM 3020 N N . TRP A 1 384 ? 24.059 -5.448 -15.644 1.00 68.75 384 TRP A N 1
ATOM 3021 C CA . TRP A 1 384 ? 24.627 -6.497 -16.495 1.00 68.75 384 TRP A CA 1
ATOM 3022 C C . TRP A 1 384 ? 26.161 -6.472 -16.560 1.00 68.75 384 TRP A C 1
ATOM 3024 O O . TRP A 1 384 ? 26.789 -7.519 -16.699 1.00 68.75 384 TRP A O 1
ATOM 3034 N N . ASN A 1 385 ? 26.785 -5.299 -16.406 1.00 64.00 385 ASN A N 1
ATOM 3035 C CA . ASN A 1 385 ? 28.242 -5.117 -16.513 1.00 64.00 385 ASN A CA 1
ATOM 3036 C C . ASN A 1 385 ? 28.951 -4.944 -15.157 1.00 64.00 385 ASN A C 1
ATOM 3038 O O . ASN A 1 385 ? 30.136 -4.597 -15.102 1.00 64.00 385 ASN A O 1
ATOM 3042 N N . GLY A 1 386 ? 28.237 -5.159 -14.049 1.00 58.41 386 GLY A N 1
ATOM 3043 C CA . GLY A 1 386 ? 28.780 -5.076 -12.697 1.00 58.41 386 GLY A CA 1
ATOM 3044 C C . GLY A 1 386 ? 29.893 -6.100 -12.427 1.00 58.41 386 GLY A C 1
ATOM 3045 O O . GLY A 1 386 ? 29.883 -7.224 -12.911 1.00 58.41 386 GLY A O 1
ATOM 3046 N N . SER A 1 387 ? 30.876 -5.726 -11.601 1.00 48.00 387 SER A N 1
ATOM 3047 C CA . SER A 1 387 ? 32.025 -6.576 -11.227 1.00 48.00 387 SER A CA 1
ATOM 3048 C C . SER A 1 387 ? 31.695 -7.718 -10.251 1.00 48.00 387 SER A C 1
ATOM 3050 O O . SER A 1 387 ? 32.602 -8.432 -9.814 1.00 48.00 387 SER A O 1
ATOM 3052 N N . ARG A 1 388 ? 30.419 -7.892 -9.892 1.00 49.44 388 ARG A N 1
ATOM 3053 C CA . ARG A 1 388 ? 29.928 -9.018 -9.094 1.00 49.44 388 ARG A CA 1
ATOM 3054 C C . ARG A 1 388 ? 29.273 -10.020 -10.035 1.00 49.44 388 ARG A C 1
ATOM 3056 O O . ARG A 1 388 ? 28.456 -9.630 -10.860 1.00 49.44 388 ARG A O 1
ATOM 3063 N N . SER A 1 389 ? 29.632 -11.299 -9.911 1.00 44.28 389 SER A N 1
ATOM 3064 C CA . SER A 1 389 ? 28.780 -12.350 -10.461 1.00 44.28 389 SER A CA 1
ATOM 3065 C C . SER A 1 389 ? 27.422 -12.241 -9.784 1.00 44.28 389 SER A C 1
ATOM 3067 O O . SER A 1 389 ? 27.369 -12.045 -8.568 1.00 44.28 389 SER A O 1
ATOM 3069 N N . LEU A 1 390 ? 26.359 -12.341 -10.576 1.00 47.00 390 LEU A N 1
ATOM 3070 C CA . LEU A 1 390 ? 24.994 -12.469 -10.089 1.00 47.00 390 LEU A CA 1
ATOM 3071 C C . LEU A 1 390 ? 24.919 -13.728 -9.216 1.00 47.00 390 LEU A C 1
ATOM 3073 O O . LEU A 1 390 ? 24.739 -14.835 -9.717 1.00 47.00 390 LEU A O 1
ATOM 3077 N N . ASP A 1 391 ? 25.095 -13.568 -7.908 1.00 43.53 391 ASP A N 1
ATOM 3078 C CA . ASP A 1 391 ? 24.676 -14.570 -6.936 1.00 43.53 391 ASP A CA 1
ATOM 3079 C C . ASP A 1 391 ? 23.181 -14.328 -6.717 1.00 43.53 391 ASP A C 1
ATOM 3081 O O . ASP A 1 391 ? 22.759 -13.782 -5.700 1.00 43.53 391 ASP A O 1
ATOM 3085 N N . ASN A 1 392 ? 22.386 -14.657 -7.737 1.00 46.19 392 ASN A N 1
ATOM 3086 C CA . ASN A 1 392 ? 20.939 -14.540 -7.674 1.00 46.19 392 ASN A CA 1
ATOM 3087 C C . ASN A 1 392 ? 20.427 -15.424 -6.536 1.00 46.19 392 ASN A C 1
ATOM 3089 O O . ASN A 1 392 ? 20.508 -16.655 -6.592 1.00 46.19 392 ASN A O 1
ATOM 3093 N N . ASP A 1 393 ? 19.867 -14.794 -5.509 1.00 47.31 393 ASP A N 1
ATOM 3094 C CA . ASP A 1 393 ? 19.032 -15.486 -4.541 1.00 47.31 393 ASP A CA 1
ATOM 3095 C C . ASP A 1 393 ? 17.669 -15.756 -5.193 1.00 47.31 393 ASP A C 1
ATOM 3097 O O . ASP A 1 393 ? 16.711 -14.998 -5.046 1.00 47.31 393 ASP A O 1
ATOM 3101 N N . PHE A 1 394 ? 17.602 -16.839 -5.972 1.00 52.31 394 PHE A N 1
ATOM 3102 C CA . PHE A 1 394 ? 16.398 -17.278 -6.688 1.00 52.31 394 PHE A CA 1
ATOM 3103 C C . PHE A 1 394 ? 15.248 -17.718 -5.763 1.00 52.31 394 PHE A C 1
ATOM 3105 O O . PHE A 1 394 ? 14.233 -18.205 -6.253 1.00 52.31 394 PHE A O 1
ATOM 3112 N N . THR A 1 395 ? 15.378 -17.564 -4.441 1.00 55.56 395 THR A N 1
ATOM 3113 C CA . THR A 1 395 ? 14.283 -17.820 -3.492 1.00 55.56 395 THR A CA 1
ATOM 3114 C C . THR A 1 395 ? 13.211 -16.725 -3.515 1.00 55.56 395 THR A C 1
ATOM 3116 O O . THR A 1 395 ? 12.146 -16.894 -2.921 1.00 55.56 395 THR A O 1
ATOM 3119 N N . LYS A 1 396 ? 13.459 -15.590 -4.190 1.00 64.75 396 LYS A N 1
ATOM 3120 C CA . LYS A 1 396 ? 12.526 -14.456 -4.222 1.00 64.75 396 LYS A CA 1
ATOM 3121 C C . LYS A 1 396 ? 11.663 -14.442 -5.489 1.00 64.75 396 LYS A C 1
ATOM 3123 O O . LYS A 1 396 ? 12.202 -14.423 -6.595 1.00 64.75 396 LYS A O 1
ATOM 3128 N N . PRO A 1 397 ? 10.328 -14.387 -5.365 1.00 68.88 397 PRO A N 1
ATOM 3129 C CA . PRO A 1 397 ? 9.420 -14.330 -6.504 1.00 68.88 397 PRO A CA 1
ATOM 3130 C C . PRO A 1 397 ? 9.517 -13.011 -7.286 1.00 68.88 397 PRO A C 1
ATOM 3132 O O . PRO A 1 397 ? 9.355 -11.913 -6.744 1.00 68.88 397 PRO A O 1
ATOM 3135 N N . MET A 1 398 ? 9.687 -13.147 -8.602 1.00 73.88 398 MET A N 1
ATOM 3136 C CA . MET A 1 398 ? 9.576 -12.062 -9.578 1.00 73.88 398 MET A CA 1
ATOM 3137 C C . MET A 1 398 ? 8.349 -12.258 -10.471 1.00 73.88 398 MET A C 1
ATOM 3139 O O . MET A 1 398 ? 8.132 -13.343 -11.016 1.00 73.88 398 MET A O 1
ATOM 3143 N N . ILE A 1 399 ? 7.556 -11.204 -10.639 1.00 75.25 399 ILE A N 1
ATOM 3144 C CA . ILE A 1 399 ? 6.334 -11.184 -11.447 1.00 75.25 399 ILE A CA 1
ATOM 3145 C C . ILE A 1 399 ? 6.430 -10.019 -12.427 1.00 75.25 399 ILE A C 1
ATOM 3147 O O . ILE A 1 399 ? 6.793 -8.925 -12.019 1.00 75.25 399 ILE A O 1
ATOM 3151 N N . ALA A 1 400 ? 6.076 -10.221 -13.693 1.00 75.81 400 ALA A N 1
ATOM 3152 C CA . ALA A 1 400 ? 6.148 -9.163 -14.701 1.00 75.81 400 ALA A CA 1
ATOM 3153 C C . ALA A 1 400 ? 4.810 -8.907 -15.397 1.00 75.81 400 ALA A C 1
ATOM 3155 O O . ALA A 1 400 ? 4.002 -9.817 -15.597 1.00 75.81 400 ALA A O 1
ATOM 3156 N N . PHE A 1 401 ? 4.610 -7.661 -15.807 1.00 73.38 401 PHE A N 1
ATOM 3157 C CA . PHE A 1 401 ? 3.511 -7.200 -16.639 1.00 73.38 401 PHE A CA 1
ATOM 3158 C C . PHE A 1 401 ? 4.082 -6.476 -17.847 1.00 73.38 401 PHE A C 1
ATOM 3160 O O . PHE A 1 401 ? 4.814 -5.500 -17.703 1.00 73.38 401 PHE A O 1
ATOM 3167 N N . ALA A 1 402 ? 3.673 -6.913 -19.026 1.00 72.69 402 ALA A N 1
ATOM 3168 C CA . ALA A 1 402 ? 4.038 -6.288 -20.281 1.00 72.69 402 ALA A CA 1
ATOM 3169 C C . ALA A 1 402 ? 2.805 -5.672 -20.940 1.00 72.69 402 ALA A C 1
ATOM 3171 O O . ALA A 1 402 ? 1.725 -6.270 -20.959 1.00 72.69 402 ALA A O 1
ATOM 3172 N N . GLY A 1 403 ? 2.979 -4.479 -21.498 1.00 66.50 403 GLY A N 1
ATOM 3173 C CA . GLY A 1 403 ? 1.985 -3.830 -22.342 1.00 66.50 403 GLY A CA 1
ATOM 3174 C C . GLY A 1 403 ? 2.212 -4.196 -23.800 1.00 66.50 403 GLY A C 1
ATOM 3175 O O . GLY A 1 403 ? 3.353 -4.327 -24.241 1.00 66.50 403 GLY A O 1
ATOM 3176 N N . TRP A 1 404 ? 1.130 -4.341 -24.557 1.00 65.06 404 TRP A N 1
ATOM 3177 C CA . TRP A 1 404 ? 1.206 -4.363 -26.006 1.00 65.06 404 TRP A CA 1
ATOM 3178 C C . TRP A 1 404 ? 0.184 -3.397 -26.635 1.00 65.06 404 TRP A C 1
ATOM 3180 O O . TRP A 1 404 ? -1.026 -3.572 -26.513 1.00 65.06 404 TRP A O 1
ATOM 3190 N N . ASN A 1 405 ? 0.698 -2.392 -27.362 1.00 61.91 405 ASN A N 1
ATOM 3191 C CA . ASN A 1 405 ? -0.071 -1.469 -28.205 1.00 61.91 405 ASN A CA 1
ATOM 3192 C C . ASN A 1 405 ? -0.024 -1.860 -29.709 1.00 61.91 405 ASN A C 1
ATOM 3194 O O . ASN A 1 405 ? 1.016 -1.687 -30.359 1.00 61.91 405 ASN A O 1
ATOM 3198 N N . PRO A 1 406 ? -1.125 -2.338 -30.315 1.00 55.50 406 PRO A N 1
ATOM 3199 C CA . PRO A 1 406 ? -1.186 -2.646 -31.744 1.00 55.50 406 PRO A CA 1
ATOM 3200 C C . PRO A 1 406 ? -1.327 -1.366 -32.594 1.00 55.50 406 PRO A C 1
ATOM 3202 O O . PRO A 1 406 ? -2.420 -0.882 -32.884 1.00 55.50 406 PRO A O 1
ATOM 3205 N N . SER A 1 407 ? -0.216 -0.782 -33.056 1.00 52.22 407 SER A N 1
ATOM 3206 C CA . SER A 1 407 ? -0.287 0.496 -33.789 1.00 52.22 407 SER A CA 1
ATOM 3207 C C . SER A 1 407 ? -0.798 0.414 -35.257 1.00 52.22 407 SER A C 1
ATOM 3209 O O . SER A 1 407 ? -0.282 -0.289 -36.129 1.00 52.22 407 SER A O 1
ATOM 3211 N N . TYR A 1 408 ? -1.819 1.246 -35.517 1.00 44.75 408 TYR A N 1
ATOM 3212 C CA . TYR A 1 408 ? -2.420 1.825 -36.743 1.00 44.75 408 TYR A CA 1
ATOM 3213 C C . TYR A 1 408 ? -2.844 0.951 -37.944 1.00 44.75 408 TYR A C 1
ATOM 3215 O O . TYR A 1 408 ? -3.883 1.240 -38.539 1.00 44.75 408 TYR A O 1
ATOM 3223 N N . ARG A 1 409 ? -2.105 -0.083 -38.373 1.00 46.44 409 ARG A N 1
ATOM 3224 C CA . ARG A 1 409 ? -2.452 -0.816 -39.623 1.00 46.44 409 ARG A CA 1
ATOM 3225 C C . ARG A 1 409 ? -3.470 -1.952 -39.459 1.00 46.44 409 ARG A C 1
ATOM 3227 O O . ARG A 1 409 ? -3.926 -2.474 -40.472 1.00 46.44 409 ARG A O 1
ATOM 3234 N N . LYS A 1 410 ? -3.867 -2.283 -38.228 1.00 49.97 410 LYS A N 1
ATOM 3235 C CA . LYS A 1 410 ? -4.794 -3.382 -37.896 1.00 49.97 410 LYS A CA 1
ATOM 3236 C C . LYS A 1 410 ? -6.258 -2.971 -37.648 1.00 49.97 410 LYS A C 1
ATOM 3238 O O . LYS A 1 410 ? -7.026 -3.750 -37.111 1.00 49.97 410 LYS A O 1
ATOM 3243 N N . LEU A 1 411 ? -6.682 -1.791 -38.116 1.00 48.72 411 LEU A N 1
ATOM 3244 C CA . LEU A 1 411 ? -8.096 -1.356 -38.086 1.00 48.72 411 LEU A CA 1
ATOM 3245 C C . LEU A 1 411 ? -8.827 -1.490 -39.440 1.00 48.72 411 LEU A C 1
ATOM 3247 O O . LEU A 1 411 ? -9.914 -0.944 -39.615 1.00 48.72 411 LEU A O 1
ATOM 3251 N N . VAL A 1 412 ? -8.229 -2.169 -40.426 1.00 44.69 412 VAL A N 1
ATOM 3252 C CA . VAL A 1 412 ? -8.822 -2.364 -41.768 1.00 44.69 412 VAL A CA 1
ATOM 3253 C C . VAL A 1 412 ? -9.307 -3.787 -42.049 1.00 44.69 412 VAL A C 1
ATOM 3255 O O . VAL A 1 412 ? -9.863 -4.007 -43.123 1.00 44.69 412 VAL A O 1
ATOM 3258 N N . ASP A 1 413 ? -9.177 -4.713 -41.096 1.00 46.38 413 ASP A N 1
ATOM 3259 C CA . ASP A 1 413 ? -9.854 -6.014 -41.152 1.00 46.38 413 ASP A CA 1
ATOM 3260 C C . ASP A 1 413 ? -10.930 -6.064 -40.048 1.00 46.38 413 ASP A C 1
ATOM 3262 O O . ASP A 1 413 ? -10.595 -5.858 -38.880 1.00 46.38 413 ASP A O 1
ATOM 3266 N N . PRO A 1 414 ? -12.225 -6.221 -40.382 1.00 44.12 414 PRO A N 1
ATOM 3267 C CA . PRO A 1 414 ? -13.316 -6.077 -39.417 1.00 44.12 414 PRO A CA 1
ATOM 3268 C C . PRO A 1 414 ? -13.495 -7.249 -38.436 1.00 44.12 414 PRO A C 1
ATOM 3270 O O . PRO A 1 414 ? -14.376 -7.150 -37.587 1.00 44.12 414 PRO A O 1
ATOM 3273 N N . ASP A 1 415 ? -12.687 -8.310 -38.517 1.00 48.69 415 ASP A N 1
ATOM 3274 C CA . ASP A 1 415 ? -12.884 -9.555 -37.755 1.00 48.69 415 ASP A CA 1
ATOM 3275 C C . ASP A 1 415 ? -11.729 -9.895 -36.784 1.00 48.69 415 ASP A C 1
ATOM 3277 O O . ASP A 1 415 ? -11.443 -11.067 -36.543 1.00 48.69 415 ASP A O 1
ATOM 3281 N N . PHE A 1 416 ? -11.093 -8.904 -36.145 1.00 47.06 416 PHE A N 1
ATOM 3282 C CA . PHE A 1 416 ? -10.375 -9.201 -34.895 1.00 47.06 416 PHE A CA 1
ATOM 3283 C C . PHE A 1 416 ? -11.403 -9.461 -33.785 1.00 47.06 416 PHE A C 1
ATOM 3285 O O . PHE A 1 416 ? -12.067 -8.540 -33.306 1.00 47.06 416 PHE A O 1
ATOM 3292 N N . GLY A 1 417 ? -11.557 -10.734 -33.408 1.00 46.44 417 GLY A N 1
ATOM 3293 C CA . GLY A 1 417 ? -12.373 -11.156 -32.269 1.00 46.44 417 GLY A CA 1
ATOM 3294 C C . GLY A 1 417 ? -11.927 -10.490 -30.960 1.00 46.44 417 GLY A C 1
ATOM 3295 O O . GLY A 1 417 ? -10.748 -10.202 -30.772 1.00 46.44 417 GLY A O 1
ATOM 3296 N N . ASP A 1 418 ? -12.889 -10.231 -30.073 1.00 52.53 418 ASP A N 1
ATOM 3297 C CA . ASP A 1 418 ? -12.762 -9.465 -28.824 1.00 52.53 418 ASP A CA 1
ATOM 3298 C C . ASP A 1 418 ? -11.568 -9.870 -27.933 1.00 52.53 418 ASP A C 1
ATOM 3300 O O . ASP A 1 418 ? -11.672 -10.760 -27.087 1.00 52.53 418 ASP A O 1
ATOM 3304 N N . ILE A 1 419 ? -10.448 -9.155 -28.061 1.00 53.22 419 ILE A N 1
ATOM 3305 C CA . ILE A 1 419 ? -9.313 -9.221 -27.134 1.00 53.22 419 ILE A CA 1
ATOM 3306 C C . ILE A 1 419 ? -8.906 -7.791 -26.777 1.00 53.22 419 ILE A C 1
ATOM 3308 O O . ILE A 1 419 ? -8.324 -7.074 -27.586 1.00 53.22 419 ILE A O 1
ATOM 3312 N N . ARG A 1 420 ? -9.294 -7.380 -25.564 1.00 64.19 420 ARG A N 1
ATOM 3313 C CA . ARG A 1 420 ? -9.099 -6.048 -24.952 1.00 64.19 420 ARG A CA 1
ATOM 3314 C C . ARG A 1 420 ? -8.842 -6.199 -23.451 1.00 64.19 420 ARG A C 1
ATOM 3316 O O . ARG A 1 420 ? -9.617 -5.722 -22.624 1.00 64.19 420 ARG A O 1
ATOM 3323 N N . ASN A 1 421 ? -7.920 -7.089 -23.103 1.00 68.69 421 ASN A N 1
ATOM 3324 C CA . ASN A 1 421 ? -7.862 -7.656 -21.767 1.00 68.69 421 ASN A CA 1
ATOM 3325 C C . ASN A 1 421 ? -6.444 -8.016 -21.317 1.00 68.69 421 ASN A C 1
ATOM 3327 O O . ASN A 1 421 ? -5.511 -8.062 -22.115 1.00 68.69 421 ASN A O 1
ATOM 3331 N N . ILE A 1 422 ? -6.301 -8.298 -20.024 1.00 68.56 422 ILE A N 1
ATOM 3332 C CA . ILE A 1 422 ? -5.063 -8.783 -19.418 1.00 68.56 422 ILE A CA 1
ATOM 3333 C C . ILE A 1 422 ? -5.100 -10.301 -19.398 1.00 68.56 422 ILE A C 1
ATOM 3335 O O . ILE A 1 422 ? -6.062 -10.887 -18.906 1.00 68.56 422 ILE A O 1
ATOM 3339 N N . TYR A 1 423 ? -4.036 -10.929 -19.879 1.00 70.12 423 TYR A N 1
ATOM 3340 C CA . TYR A 1 423 ? -3.912 -12.371 -19.899 1.00 70.12 423 TYR A CA 1
ATOM 3341 C C . TYR A 1 423 ? -2.766 -12.848 -19.028 1.00 70.12 423 TYR A C 1
ATOM 3343 O O . TYR A 1 423 ? -1.622 -12.418 -19.184 1.00 70.12 423 TYR A O 1
ATOM 3351 N N . GLY A 1 424 ? -3.077 -13.787 -18.139 1.00 68.56 424 GLY A N 1
ATOM 3352 C CA . GLY A 1 424 ? -2.060 -14.605 -17.501 1.00 68.56 424 GLY A CA 1
ATOM 3353 C C . GLY A 1 424 ? -1.366 -15.470 -18.545 1.00 68.56 424 GLY A C 1
ATOM 3354 O O . GLY A 1 424 ? -2.006 -16.085 -19.402 1.00 68.56 424 GLY A O 1
ATOM 3355 N N . THR A 1 425 ? -0.049 -15.515 -18.460 1.00 61.59 425 THR A N 1
ATOM 3356 C CA . THR A 1 425 ? 0.775 -16.460 -19.206 1.00 61.59 425 THR A CA 1
ATOM 3357 C C . THR A 1 425 ? 1.425 -17.391 -18.196 1.00 61.59 425 THR A C 1
ATOM 3359 O O . THR A 1 425 ? 1.886 -16.923 -17.151 1.00 61.59 425 THR A O 1
ATOM 3362 N N . GLY A 1 426 ? 1.424 -18.700 -18.456 1.00 58.00 426 GLY A N 1
ATOM 3363 C CA . GLY A 1 426 ? 2.127 -19.663 -17.611 1.00 58.00 426 GLY A CA 1
ATOM 3364 C C . GLY A 1 426 ? 3.637 -19.400 -17.573 1.00 58.00 426 GLY A C 1
ATOM 3365 O O . GLY A 1 426 ? 4.128 -18.388 -18.059 1.00 58.00 426 GLY A O 1
ATOM 3366 N N . LEU A 1 427 ? 4.426 -20.340 -17.049 1.00 54.66 427 LEU A N 1
ATOM 3367 C CA . LEU A 1 427 ? 5.888 -20.173 -17.001 1.00 54.66 427 LEU A CA 1
ATOM 3368 C C . LEU A 1 427 ? 6.551 -20.100 -18.390 1.00 54.66 427 LEU A C 1
ATOM 3370 O O . LEU A 1 427 ? 7.717 -19.732 -18.449 1.00 54.66 427 LEU A O 1
ATOM 3374 N N . GLY A 1 428 ? 5.814 -20.428 -19.470 1.00 53.53 428 GLY A N 1
ATOM 3375 C CA . GLY A 1 428 ? 6.082 -20.269 -20.919 1.00 53.53 428 GLY A CA 1
ATOM 3376 C C . GLY A 1 428 ? 7.377 -20.867 -21.484 1.00 53.53 428 GLY A C 1
ATOM 3377 O O . GLY A 1 428 ? 7.348 -21.575 -22.484 1.00 53.53 428 GLY A O 1
ATOM 3378 N N . VAL A 1 429 ? 8.497 -20.671 -20.800 1.00 51.91 429 VAL A N 1
ATOM 3379 C CA . VAL A 1 429 ? 9.829 -21.243 -21.016 1.00 51.91 429 VAL A CA 1
ATOM 3380 C C . VAL A 1 429 ? 10.387 -21.660 -19.647 1.00 51.91 429 VAL A C 1
ATOM 3382 O O . VAL A 1 429 ? 11.366 -21.134 -19.134 1.00 51.91 429 VAL A O 1
ATOM 3385 N N . GLY A 1 430 ? 9.711 -22.612 -18.999 1.00 46.09 430 GLY A N 1
ATOM 3386 C CA . GLY A 1 430 ? 10.234 -23.268 -17.797 1.00 46.09 430 GLY A CA 1
ATOM 3387 C C . GLY A 1 430 ? 11.403 -24.220 -18.116 1.00 46.09 430 GLY A C 1
ATOM 3388 O O . GLY A 1 430 ? 11.654 -24.525 -19.286 1.00 46.09 430 GLY A O 1
ATOM 3389 N N . PRO A 1 431 ? 12.081 -24.789 -17.101 1.00 42.72 431 PRO A N 1
ATOM 3390 C CA . PRO A 1 431 ? 13.254 -25.662 -17.273 1.00 42.72 431 PRO A CA 1
ATOM 3391 C C . PRO A 1 431 ? 13.004 -26.914 -18.136 1.00 42.72 431 PRO A C 1
ATOM 3393 O O . PRO A 1 431 ? 13.947 -27.500 -18.665 1.00 42.72 431 PRO A O 1
ATOM 3396 N N . ASN A 1 432 ? 11.738 -27.291 -18.345 1.00 47.03 432 ASN A N 1
ATOM 3397 C CA . ASN A 1 432 ? 11.331 -28.394 -19.220 1.00 47.03 432 ASN A CA 1
ATOM 3398 C C . ASN A 1 432 ? 11.232 -28.015 -20.718 1.00 47.03 432 ASN A C 1
ATOM 3400 O O . ASN A 1 432 ? 10.941 -28.894 -21.526 1.00 47.03 432 ASN A O 1
ATOM 3404 N N . ARG A 1 433 ? 11.468 -26.740 -21.085 1.00 52.06 433 ARG A N 1
ATOM 3405 C CA . ARG A 1 433 ? 11.564 -26.191 -22.459 1.00 52.06 433 ARG A CA 1
ATOM 3406 C C . ARG A 1 433 ? 10.537 -26.764 -23.453 1.00 52.06 433 ARG A C 1
ATOM 3408 O O . ARG A 1 433 ? 10.906 -27.400 -24.438 1.00 52.06 433 ARG A O 1
ATOM 3415 N N . LEU A 1 434 ? 9.241 -26.539 -23.213 1.00 56.72 434 LEU A N 1
ATOM 3416 C CA . LEU A 1 434 ? 8.195 -26.879 -24.196 1.00 56.72 434 LEU A CA 1
ATOM 3417 C C . LEU A 1 434 ? 8.244 -25.975 -25.444 1.00 56.72 434 LEU A C 1
ATOM 3419 O O . LEU A 1 434 ? 7.883 -26.427 -26.527 1.00 56.72 434 LEU A O 1
ATOM 3423 N N . TYR A 1 435 ? 8.722 -24.737 -25.292 1.00 59.84 435 TYR A N 1
ATOM 3424 C CA . TYR A 1 435 ? 8.893 -23.748 -26.358 1.00 59.84 435 TYR A CA 1
ATOM 3425 C C . TYR A 1 435 ? 10.350 -23.270 -26.404 1.00 59.84 435 TYR A C 1
ATOM 3427 O O . TYR A 1 435 ? 11.050 -23.317 -25.392 1.00 59.84 435 TYR A O 1
ATOM 3435 N N . SER A 1 436 ? 10.816 -22.862 -27.588 1.00 58.38 436 SER A N 1
ATOM 3436 C CA . SER A 1 436 ? 12.202 -22.431 -27.837 1.00 58.38 436 SER A CA 1
ATOM 3437 C C . SER A 1 436 ? 12.503 -20.996 -27.422 1.00 58.38 436 SER A C 1
ATOM 3439 O O . SER A 1 436 ? 13.669 -20.634 -27.401 1.00 58.38 436 SER A O 1
ATOM 3441 N N . SER A 1 437 ? 11.477 -20.203 -27.128 1.00 62.50 437 SER A N 1
ATOM 3442 C CA . SER A 1 437 ? 11.578 -18.850 -26.588 1.00 62.50 437 SER A CA 1
ATOM 3443 C C . SER A 1 437 ? 10.223 -18.446 -26.006 1.00 62.50 437 SER A C 1
ATOM 3445 O O . SER A 1 437 ? 9.189 -19.049 -26.331 1.00 62.50 437 SER A O 1
ATOM 3447 N N . TRP A 1 438 ? 10.194 -17.394 -25.186 1.00 65.25 438 TRP A N 1
ATOM 3448 C CA . TRP A 1 438 ? 8.921 -16.810 -24.755 1.00 65.25 438 TRP A CA 1
ATOM 3449 C C . TRP A 1 438 ? 8.102 -16.274 -25.941 1.00 65.25 438 TRP A C 1
ATOM 3451 O O . TRP A 1 438 ? 6.873 -16.350 -25.951 1.00 65.25 438 TRP A O 1
ATOM 3461 N N . TYR A 1 439 ? 8.794 -15.798 -26.977 1.00 67.56 439 TYR A N 1
ATOM 3462 C CA . TYR A 1 439 ? 8.185 -15.383 -28.234 1.00 67.56 439 TYR A CA 1
ATOM 3463 C C . TYR A 1 439 ? 7.403 -16.489 -28.914 1.00 67.56 439 TYR A C 1
ATOM 3465 O O . TYR A 1 439 ? 6.235 -16.292 -29.252 1.00 67.56 439 TYR A O 1
ATOM 3473 N N . ASP A 1 440 ? 8.000 -17.668 -29.037 1.00 68.06 440 ASP A N 1
ATOM 3474 C CA . ASP A 1 440 ? 7.321 -18.811 -29.635 1.00 68.06 440 ASP A CA 1
ATOM 3475 C C . ASP A 1 440 ? 6.109 -19.238 -28.796 1.00 68.06 440 ASP A C 1
ATOM 3477 O O . ASP A 1 440 ? 5.058 -19.549 -29.352 1.00 68.06 440 ASP A O 1
ATOM 3481 N N . TYR A 1 441 ? 6.213 -19.183 -27.462 1.00 73.25 441 TYR A N 1
ATOM 3482 C CA . TYR A 1 441 ? 5.088 -19.469 -26.569 1.00 73.25 441 TYR A CA 1
ATOM 3483 C C . TYR A 1 441 ? 3.912 -18.502 -26.787 1.00 73.25 441 TYR A C 1
ATOM 3485 O O . TYR A 1 441 ? 2.789 -18.951 -27.015 1.00 73.25 441 TYR A O 1
ATOM 3493 N N . VAL A 1 442 ? 4.145 -17.184 -26.754 1.00 72.25 442 VAL A N 1
ATOM 3494 C CA . VAL A 1 442 ? 3.071 -16.185 -26.912 1.00 72.25 442 VAL A CA 1
ATOM 3495 C C . VAL A 1 442 ? 2.444 -16.260 -28.302 1.00 72.25 442 VAL A C 1
ATOM 3497 O O . VAL A 1 442 ? 1.221 -16.205 -28.410 1.00 72.25 442 VAL A O 1
ATOM 3500 N N . GLN A 1 443 ? 3.256 -16.433 -29.352 1.00 73.19 443 GLN A N 1
ATOM 3501 C CA . GLN A 1 443 ? 2.781 -16.614 -30.727 1.00 73.19 443 GLN A CA 1
ATOM 3502 C C . GLN A 1 443 ? 1.808 -17.794 -30.832 1.00 73.19 443 GLN A C 1
ATOM 3504 O O . GLN A 1 443 ? 0.701 -17.637 -31.344 1.00 73.19 443 GLN A O 1
ATOM 3509 N N . GLU A 1 444 ? 2.214 -18.962 -30.330 1.00 74.38 444 GLU A N 1
ATOM 3510 C CA . GLU A 1 444 ? 1.423 -20.193 -30.399 1.00 74.38 444 GLU A CA 1
ATOM 3511 C C . GLU A 1 444 ? 0.160 -20.104 -29.534 1.00 74.38 444 GLU A C 1
ATOM 3513 O O . GLU A 1 444 ? -0.932 -20.414 -30.004 1.00 74.38 444 GLU A O 1
ATOM 3518 N N . LYS A 1 445 ? 0.260 -19.606 -28.296 1.00 74.56 445 LYS A N 1
ATOM 3519 C CA . LYS A 1 445 ? -0.905 -19.487 -27.402 1.00 74.56 445 LYS A CA 1
ATOM 3520 C C . LYS A 1 445 ? -1.911 -18.449 -27.861 1.00 74.56 445 LYS A C 1
ATOM 3522 O O . LYS A 1 445 ? -3.119 -18.645 -27.714 1.00 74.56 445 LYS A O 1
ATOM 3527 N N . TYR A 1 446 ? -1.435 -17.352 -28.434 1.00 72.81 446 TYR A N 1
ATOM 3528 C CA . TYR A 1 446 ? -2.327 -16.378 -29.031 1.00 72.81 446 TYR A CA 1
ATOM 3529 C C . TYR A 1 446 ? -3.022 -16.948 -30.274 1.00 72.81 446 TYR A C 1
ATOM 3531 O O . TYR A 1 446 ? -4.235 -16.772 -30.419 1.00 72.81 446 TYR A O 1
ATOM 3539 N N . TYR A 1 447 ? -2.298 -17.685 -31.124 1.00 73.56 447 TYR A N 1
ATOM 3540 C CA . TYR A 1 447 ? 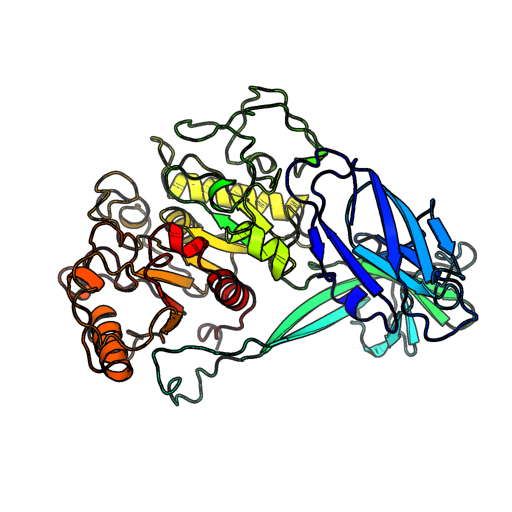-2.888 -18.387 -32.265 1.00 73.56 447 TYR A CA 1
ATOM 3541 C C . TYR A 1 447 ? -3.949 -19.400 -31.828 1.00 73.56 447 TYR A C 1
ATOM 3543 O O . TYR A 1 447 ? -5.052 -19.392 -32.368 1.00 73.56 447 TYR A O 1
ATOM 3551 N N . ASP A 1 448 ? -3.679 -20.206 -30.800 1.00 73.19 448 ASP A N 1
ATOM 3552 C CA . ASP A 1 448 ? -4.650 -21.157 -30.246 1.00 73.19 448 ASP A CA 1
ATOM 3553 C C . ASP A 1 448 ? -5.946 -20.469 -29.785 1.00 73.19 448 ASP A C 1
ATOM 3555 O O . ASP A 1 448 ? -7.039 -21.027 -29.923 1.00 73.19 448 ASP A O 1
ATOM 3559 N N . LYS A 1 449 ? -5.838 -19.256 -29.228 1.00 70.50 449 LYS A N 1
ATOM 3560 C CA . LYS A 1 449 ? -6.978 -18.500 -28.692 1.00 70.50 449 LYS A CA 1
ATOM 3561 C C . LYS A 1 449 ? -7.762 -17.737 -29.761 1.00 70.50 449 LYS A C 1
ATOM 3563 O O . LYS A 1 449 ? -8.969 -17.565 -29.608 1.00 70.50 449 LYS A O 1
ATOM 3568 N N . THR A 1 450 ? -7.099 -17.274 -30.820 1.00 68.25 450 THR A N 1
ATOM 3569 C CA . THR A 1 450 ? -7.687 -16.339 -31.802 1.00 68.25 450 THR A CA 1
ATOM 3570 C C . THR A 1 450 ? -7.804 -16.870 -33.219 1.00 68.25 450 THR A C 1
ATOM 3572 O O . THR A 1 450 ? -8.624 -16.376 -33.986 1.00 68.25 450 THR A O 1
ATOM 3575 N N . GLY A 1 451 ? -7.000 -17.866 -33.580 1.00 69.88 451 GLY A N 1
ATOM 3576 C CA . GLY A 1 451 ? -6.819 -18.326 -34.954 1.00 69.88 451 GLY A CA 1
ATOM 3577 C C . GLY A 1 451 ? -5.859 -17.473 -35.793 1.00 69.88 451 GLY A C 1
ATOM 3578 O O . GLY A 1 451 ? -5.693 -17.769 -36.979 1.00 69.88 451 GLY A O 1
ATOM 3579 N N . GLU A 1 452 ? -5.210 -16.454 -35.219 1.00 67.94 452 GLU A N 1
ATOM 3580 C CA . GLU A 1 452 ? -4.248 -15.589 -35.910 1.00 67.94 452 GLU A CA 1
ATOM 3581 C C . GLU A 1 452 ? -2.924 -15.474 -35.155 1.00 67.94 452 GLU A C 1
ATOM 3583 O O . GLU A 1 452 ? -2.884 -15.560 -33.935 1.00 67.94 452 GLU A O 1
ATOM 3588 N N . TYR A 1 453 ? -1.818 -15.270 -35.876 1.00 70.94 453 TYR A N 1
ATOM 3589 C CA . TYR A 1 453 ? -0.533 -14.969 -35.243 1.00 70.94 453 TYR A CA 1
ATOM 3590 C C . TYR A 1 453 ? -0.361 -13.450 -35.090 1.00 70.94 453 TYR A C 1
ATOM 3592 O O . TYR A 1 453 ? -0.634 -12.699 -36.037 1.00 70.94 453 TYR A O 1
ATOM 3600 N N . PRO A 1 454 ? 0.173 -12.978 -33.953 1.00 65.81 454 PRO A N 1
ATOM 3601 C CA . PRO A 1 454 ? 0.731 -11.641 -33.850 1.00 65.81 454 PRO A CA 1
ATOM 3602 C C . PRO A 1 454 ? 1.769 -11.385 -34.954 1.00 65.81 454 PRO A C 1
ATOM 3604 O O . PRO A 1 454 ? 2.567 -12.249 -35.327 1.00 65.81 454 PRO A O 1
ATOM 3607 N N . THR A 1 455 ? 1.772 -10.179 -35.516 1.00 61.94 455 THR A N 1
ATOM 3608 C CA . THR A 1 455 ? 2.784 -9.758 -36.490 1.00 61.94 455 THR A CA 1
ATOM 3609 C C . THR A 1 455 ? 4.040 -9.251 -35.784 1.00 61.94 455 THR A C 1
ATOM 3611 O O . THR A 1 455 ? 4.011 -8.805 -34.650 1.00 61.94 455 THR A O 1
ATOM 3614 N N . ARG A 1 456 ? 5.178 -9.173 -36.469 1.00 55.62 456 ARG A N 1
ATOM 3615 C CA . ARG A 1 456 ? 6.372 -8.521 -35.897 1.00 55.62 456 ARG A CA 1
ATOM 3616 C C . ARG A 1 456 ? 6.128 -7.083 -35.382 1.00 55.62 456 ARG A C 1
ATOM 3618 O O . ARG A 1 456 ? 6.882 -6.619 -34.544 1.00 55.62 456 ARG A O 1
ATOM 3625 N N . PHE A 1 457 ? 5.139 -6.349 -35.895 1.00 53.94 457 PHE A N 1
ATOM 3626 C CA . PHE A 1 457 ? 4.832 -4.988 -35.418 1.00 53.94 457 PHE A CA 1
ATOM 3627 C C . PHE A 1 457 ? 3.972 -4.962 -34.160 1.00 53.94 457 PHE A C 1
ATOM 3629 O O . PHE A 1 457 ? 3.888 -3.941 -33.491 1.00 53.94 457 PHE A O 1
ATOM 3636 N N . ASP A 1 458 ? 3.321 -6.080 -33.896 1.00 53.06 458 ASP A N 1
ATOM 3637 C CA . ASP A 1 458 ? 2.494 -6.306 -32.733 1.00 53.06 458 ASP A CA 1
ATOM 3638 C C . ASP A 1 458 ? 3.360 -6.678 -31.529 1.00 53.06 458 ASP A C 1
ATOM 3640 O O . ASP A 1 458 ? 3.239 -6.121 -30.450 1.00 53.06 458 ASP A O 1
ATOM 3644 N N . ILE A 1 459 ? 4.313 -7.575 -31.756 1.00 50.47 459 ILE A N 1
ATOM 3645 C CA . ILE A 1 459 ? 5.140 -8.151 -30.699 1.00 50.47 459 ILE A CA 1
ATOM 3646 C C . ILE A 1 459 ? 6.615 -7.742 -30.763 1.00 50.47 459 ILE A C 1
ATOM 3648 O O . ILE A 1 459 ? 7.398 -8.128 -29.916 1.00 50.47 459 ILE A O 1
ATOM 3652 N N . GLY A 1 460 ? 7.041 -6.969 -31.757 1.00 47.50 460 GLY A N 1
ATOM 3653 C CA . GLY A 1 460 ? 8.418 -6.468 -31.825 1.00 47.50 460 GLY A CA 1
ATOM 3654 C C . GLY A 1 460 ? 8.603 -5.163 -31.057 1.00 47.50 460 GLY A C 1
ATOM 3655 O O . GLY A 1 460 ? 7.627 -4.468 -30.782 1.00 47.50 460 GLY A O 1
ATOM 3656 N N . ASP A 1 461 ? 9.857 -4.793 -30.798 1.00 48.97 461 ASP A N 1
ATOM 3657 C CA . ASP A 1 461 ? 10.279 -3.563 -30.103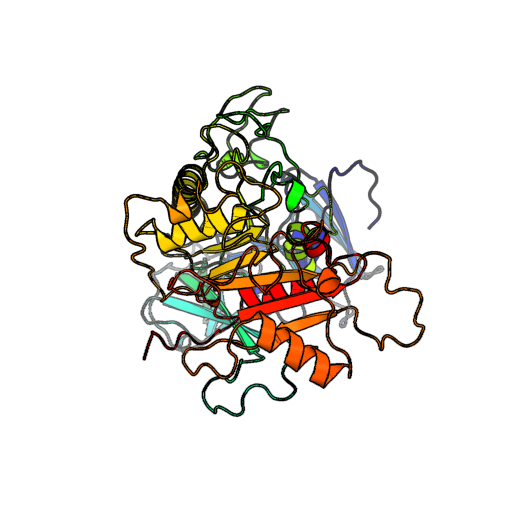 1.00 48.97 461 ASP A CA 1
ATOM 3658 C C . ASP A 1 461 ? 10.029 -2.271 -30.922 1.00 48.97 461 ASP A C 1
ATOM 3660 O O . ASP A 1 461 ? 10.922 -1.469 -31.195 1.00 48.97 461 ASP A O 1
ATOM 3664 N N . GLY A 1 462 ? 8.796 -2.078 -31.408 1.00 46.81 462 GLY A N 1
ATOM 3665 C CA . GLY A 1 462 ? 8.329 -0.818 -31.990 1.00 46.81 462 GLY A CA 1
ATOM 3666 C C . GLY A 1 462 ? 8.199 0.280 -30.929 1.00 46.81 462 GLY A C 1
ATOM 3667 O O . GLY A 1 462 ? 8.519 0.056 -29.768 1.00 46.81 462 GLY A O 1
ATOM 3668 N N . ASN A 1 463 ? 7.681 1.458 -31.309 1.00 40.88 463 ASN A N 1
ATOM 3669 C CA . ASN A 1 463 ? 7.625 2.709 -30.516 1.00 40.88 463 ASN A CA 1
ATOM 3670 C C . ASN A 1 463 ? 7.091 2.623 -29.061 1.00 40.88 463 ASN A C 1
ATOM 3672 O O . ASN A 1 463 ? 7.020 3.654 -28.394 1.00 40.88 463 ASN A O 1
ATOM 3676 N N . VAL A 1 464 ? 6.645 1.460 -28.586 1.00 42.16 464 VAL A N 1
ATOM 3677 C CA . VAL A 1 464 ? 5.970 1.277 -27.301 1.00 42.16 464 VAL A CA 1
ATOM 3678 C C . VAL A 1 464 ? 6.480 0.073 -26.493 1.00 42.16 464 VAL A C 1
ATOM 3680 O O . VAL A 1 464 ? 6.115 -0.062 -25.331 1.00 42.16 464 VAL A O 1
ATOM 3683 N N . ASN A 1 465 ? 7.362 -0.768 -27.032 1.00 48.78 465 ASN A N 1
ATOM 3684 C CA . ASN A 1 465 ? 7.736 -2.011 -26.360 1.00 48.78 465 ASN A CA 1
ATOM 3685 C C . ASN A 1 465 ? 9.107 -1.852 -25.693 1.00 48.78 465 ASN A C 1
ATOM 3687 O O . ASN A 1 465 ? 10.135 -2.245 -26.225 1.00 48.78 465 ASN A O 1
ATOM 3691 N N . ILE A 1 466 ? 9.099 -1.201 -24.529 1.00 45.56 466 ILE A N 1
ATOM 3692 C CA . ILE A 1 466 ? 10.242 -1.164 -23.601 1.00 45.56 466 ILE A CA 1
ATOM 3693 C C . ILE A 1 466 ? 10.224 -2.412 -22.693 1.00 45.56 466 ILE A C 1
ATOM 3695 O O . ILE A 1 466 ? 11.193 -2.682 -22.011 1.00 45.56 466 ILE A O 1
ATOM 3699 N N . ASP A 1 467 ? 9.165 -3.221 -22.744 1.00 53.44 467 ASP A N 1
ATOM 3700 C CA . ASP A 1 467 ? 9.100 -4.570 -22.173 1.00 53.44 467 ASP A CA 1
ATOM 3701 C C . ASP A 1 467 ? 7.921 -5.277 -22.832 1.00 53.44 467 ASP A C 1
ATOM 3703 O O . ASP A 1 467 ? 6.801 -5.323 -22.314 1.00 53.44 467 ASP A O 1
ATOM 3707 N N . SER A 1 468 ? 8.130 -5.741 -24.061 1.00 46.38 468 SER A N 1
ATOM 3708 C CA . SER A 1 468 ? 7.265 -6.806 -24.543 1.00 46.38 468 SER A CA 1
ATOM 3709 C C . SER A 1 468 ? 7.559 -8.018 -23.651 1.00 46.38 468 SER A C 1
ATOM 3711 O O . SER A 1 468 ? 8.710 -8.231 -23.282 1.00 46.38 468 SER A O 1
ATOM 3713 N N . ALA A 1 469 ? 6.572 -8.851 -23.294 1.00 41.72 469 ALA A N 1
ATOM 3714 C CA . ALA A 1 469 ? 6.825 -10.027 -22.434 1.00 41.72 469 ALA A CA 1
ATOM 3715 C C . ALA A 1 469 ? 7.913 -10.978 -22.988 1.00 41.72 469 ALA A C 1
ATOM 3717 O O . ALA A 1 469 ? 8.326 -11.919 -22.315 1.00 41.72 469 ALA A O 1
ATOM 3718 N N . LEU A 1 470 ? 8.332 -10.723 -24.226 1.00 42.44 470 LEU A N 1
ATOM 3719 C CA . LEU A 1 470 ? 9.322 -11.349 -25.085 1.00 42.44 470 LEU A CA 1
ATOM 3720 C C . LEU A 1 470 ? 10.751 -10.881 -24.768 1.00 42.44 470 LEU A C 1
ATOM 3722 O O . LEU A 1 470 ? 11.678 -11.371 -25.403 1.00 42.44 470 LEU A O 1
ATOM 3726 N N . GLY A 1 471 ? 10.912 -9.984 -23.786 1.00 44.84 471 GLY A N 1
ATOM 3727 C CA . GLY A 1 471 ? 12.144 -9.250 -23.546 1.00 44.84 471 GLY A CA 1
ATOM 3728 C C . GLY A 1 471 ? 12.299 -8.174 -24.612 1.00 44.84 471 GLY A C 1
ATOM 3729 O O . GLY A 1 471 ? 12.197 -8.449 -25.805 1.00 44.84 471 GLY A O 1
ATOM 3730 N N . SER A 1 472 ? 12.524 -6.934 -24.197 1.00 40.78 472 SER A N 1
ATOM 3731 C CA . SER A 1 472 ? 13.191 -5.987 -25.079 1.00 40.78 472 SER A CA 1
ATOM 3732 C C . SER A 1 472 ? 14.557 -6.572 -25.425 1.00 40.78 472 SER A C 1
ATOM 3734 O O . SER A 1 472 ? 15.306 -6.942 -24.527 1.00 40.78 472 SER A O 1
ATOM 3736 N N . ASP A 1 473 ? 14.843 -6.689 -26.717 1.00 41.44 473 ASP A N 1
ATOM 3737 C CA . ASP A 1 473 ? 16.108 -7.171 -27.256 1.00 41.44 473 ASP A CA 1
ATOM 3738 C C . ASP A 1 473 ? 16.332 -8.683 -27.032 1.00 41.44 473 ASP A C 1
ATOM 3740 O O . ASP A 1 473 ? 16.559 -9.133 -25.916 1.00 41.44 473 ASP A O 1
ATOM 3744 N N . TYR A 1 474 ? 16.337 -9.469 -28.121 1.00 42.06 474 TYR A N 1
ATOM 3745 C CA . TYR A 1 474 ? 17.048 -10.757 -28.222 1.00 42.06 474 TYR A CA 1
ATOM 3746 C C . TYR A 1 474 ? 17.163 -11.518 -26.885 1.00 42.06 474 TYR A C 1
ATOM 3748 O O . TYR A 1 474 ? 18.232 -11.514 -26.257 1.00 42.06 474 TYR A O 1
ATOM 3756 N N . ASP A 1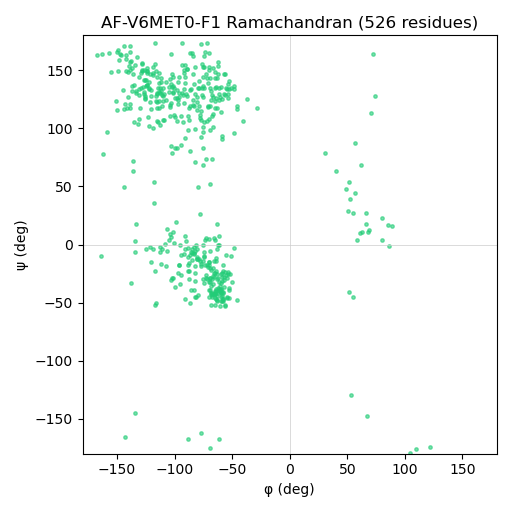 475 ? 16.080 -12.193 -26.470 1.00 46.22 475 ASP A N 1
ATOM 3757 C CA . ASP A 1 475 ? 16.174 -13.303 -25.511 1.00 46.22 475 ASP A CA 1
ATOM 3758 C C . ASP A 1 475 ? 17.471 -14.073 -25.857 1.00 46.22 475 ASP A C 1
ATOM 3760 O O . ASP A 1 475 ? 17.689 -14.353 -27.052 1.00 46.22 475 ASP A O 1
ATOM 3764 N N . PRO A 1 476 ? 18.411 -14.294 -24.913 1.00 44.22 476 PRO A N 1
ATOM 3765 C CA . PRO A 1 476 ? 19.766 -14.783 -25.203 1.00 44.22 476 PRO A CA 1
ATOM 3766 C C . PRO A 1 476 ? 19.860 -16.049 -26.072 1.00 44.22 476 PRO A C 1
ATOM 3768 O O . PRO A 1 476 ? 20.944 -16.366 -26.581 1.00 44.22 476 PRO A O 1
ATOM 3771 N N . ASP A 1 477 ? 18.734 -16.713 -26.315 1.00 44.75 477 ASP A N 1
ATOM 3772 C CA . ASP A 1 477 ? 18.537 -17.813 -27.248 1.00 44.75 477 ASP A CA 1
ATOM 3773 C C . ASP A 1 477 ? 18.928 -17.524 -28.709 1.00 44.75 477 ASP A C 1
ATOM 3775 O O . ASP A 1 477 ? 19.264 -18.469 -29.429 1.00 44.75 477 ASP A O 1
ATOM 3779 N N . TYR A 1 478 ? 18.963 -16.267 -29.176 1.00 41.91 478 TYR A N 1
ATOM 3780 C CA . TYR A 1 478 ? 19.335 -16.001 -30.577 1.00 41.91 478 TYR A CA 1
ATOM 3781 C C . TYR A 1 478 ? 20.842 -15.812 -30.842 1.00 41.91 478 TYR A C 1
ATOM 3783 O O . TYR A 1 478 ? 21.254 -15.965 -31.998 1.00 41.91 478 TYR A O 1
ATOM 3791 N N . SER A 1 479 ? 21.693 -15.543 -29.835 1.00 43.91 479 SER A N 1
ATOM 3792 C CA . SER A 1 479 ? 23.145 -15.407 -30.095 1.00 43.91 479 SER A CA 1
ATOM 3793 C C . SER A 1 479 ? 24.133 -15.474 -28.919 1.00 43.91 479 SER A C 1
ATOM 3795 O O . SER A 1 479 ? 25.330 -15.549 -29.211 1.00 43.91 479 SER A O 1
ATOM 3797 N N . TYR A 1 480 ? 23.724 -15.456 -27.640 1.00 48.66 480 TYR A N 1
ATOM 3798 C CA . TYR A 1 480 ? 24.673 -15.151 -26.545 1.00 48.66 480 TYR A CA 1
ATOM 3799 C C . TYR A 1 480 ? 24.877 -16.204 -25.444 1.00 48.66 480 TYR A C 1
ATOM 3801 O O . TYR A 1 480 ? 25.793 -16.020 -24.648 1.00 48.66 480 TYR A O 1
ATOM 3809 N N . ASN A 1 481 ? 24.189 -17.356 -25.437 1.00 51.88 481 ASN A N 1
ATOM 3810 C CA . ASN A 1 481 ? 24.421 -18.406 -24.417 1.00 51.88 481 ASN A CA 1
ATOM 3811 C C . ASN A 1 481 ? 24.280 -17.892 -22.956 1.00 51.88 481 ASN A C 1
ATOM 3813 O O . ASN A 1 481 ? 24.918 -18.435 -22.054 1.00 51.88 481 ASN A O 1
ATOM 3817 N N . GLU A 1 482 ? 23.487 -16.846 -22.713 1.00 53.06 482 GLU A N 1
ATOM 3818 C CA . GLU A 1 482 ? 23.243 -16.324 -21.361 1.00 53.06 482 GLU A CA 1
ATOM 3819 C C . GLU A 1 482 ? 21.981 -16.940 -20.748 1.00 53.06 482 GLU A C 1
ATOM 3821 O O . GLU A 1 482 ? 21.088 -17.394 -21.466 1.00 53.06 482 GLU A O 1
ATOM 3826 N N . ASP A 1 483 ? 21.924 -16.975 -19.416 1.00 51.91 483 ASP A N 1
ATOM 3827 C CA . ASP A 1 483 ? 20.790 -17.536 -18.686 1.00 51.91 483 ASP A CA 1
ATOM 3828 C C . ASP A 1 483 ? 19.586 -16.568 -18.720 1.00 51.91 483 ASP A C 1
ATOM 3830 O O . ASP A 1 483 ? 19.759 -15.360 -18.528 1.00 51.91 483 ASP A O 1
ATOM 3834 N N . PRO A 1 484 ? 18.355 -17.061 -18.949 1.00 55.28 484 PRO A N 1
ATOM 3835 C CA . PRO A 1 484 ? 17.161 -16.220 -18.959 1.00 55.28 484 PRO A CA 1
ATOM 3836 C C . PRO A 1 484 ? 16.858 -15.656 -17.562 1.00 55.28 484 PRO A C 1
ATOM 3838 O O . PRO A 1 484 ? 17.118 -16.300 -16.543 1.00 55.28 484 PRO A O 1
ATOM 3841 N N . VAL A 1 485 ? 16.217 -14.482 -17.504 1.00 59.38 485 VAL A N 1
ATOM 3842 C CA . VAL A 1 485 ? 15.647 -13.957 -16.251 1.00 59.38 485 VAL A CA 1
ATOM 3843 C C . VAL A 1 485 ? 14.488 -14.859 -15.830 1.00 59.38 485 VAL A C 1
ATOM 3845 O O . VAL A 1 485 ? 13.447 -14.910 -16.497 1.00 59.38 485 VAL A O 1
ATOM 3848 N N . LEU A 1 486 ? 14.669 -15.571 -14.717 1.00 60.31 486 LEU A N 1
ATOM 3849 C CA . LEU A 1 486 ? 13.623 -16.403 -14.134 1.00 60.31 486 LEU A CA 1
ATOM 3850 C C . LEU A 1 486 ? 12.505 -15.510 -13.586 1.00 60.31 486 LEU A C 1
ATOM 3852 O O . LEU A 1 486 ? 12.739 -14.615 -12.780 1.00 60.31 486 LEU A O 1
ATOM 3856 N N . MET A 1 487 ? 11.279 -15.756 -14.046 1.00 67.88 487 MET A N 1
ATOM 3857 C CA . MET A 1 487 ? 10.075 -15.083 -13.564 1.00 67.88 487 MET A CA 1
ATOM 3858 C C . MET A 1 487 ? 9.062 -16.141 -13.153 1.00 67.88 487 MET A C 1
ATOM 3860 O O . MET A 1 487 ? 8.772 -17.055 -13.925 1.00 67.88 487 MET A O 1
ATOM 3864 N N . ASN A 1 488 ? 8.491 -15.989 -11.962 1.00 66.12 488 ASN A N 1
ATOM 3865 C CA . ASN A 1 488 ? 7.488 -16.914 -11.441 1.00 66.12 488 ASN A CA 1
ATOM 3866 C C . ASN A 1 488 ? 6.155 -16.747 -12.172 1.00 66.12 488 ASN A C 1
ATOM 3868 O O . ASN A 1 488 ? 5.378 -17.694 -12.287 1.00 66.12 488 ASN A O 1
ATOM 3872 N N . ARG A 1 489 ? 5.870 -15.539 -12.670 1.00 70.88 489 ARG A N 1
ATOM 3873 C CA . ARG A 1 489 ? 4.665 -15.265 -13.451 1.00 70.88 489 ARG A CA 1
ATOM 3874 C C . ARG A 1 489 ? 4.841 -14.076 -14.384 1.00 70.88 489 ARG A C 1
ATOM 3876 O O . ARG A 1 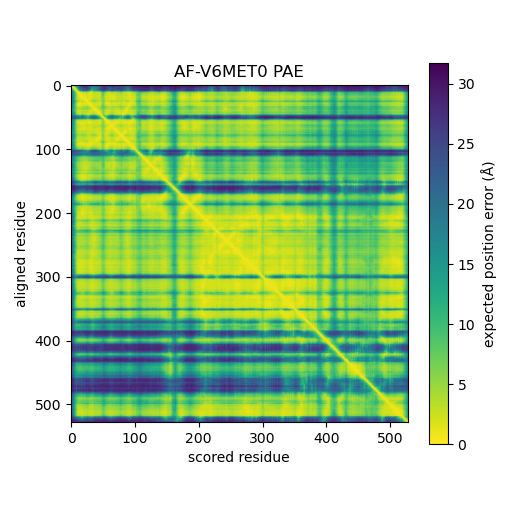489 ? 5.528 -13.112 -14.053 1.00 70.88 489 ARG A O 1
ATOM 3883 N N . ARG A 1 490 ? 4.153 -14.128 -15.524 1.00 74.12 490 ARG A N 1
ATOM 3884 C CA . ARG A 1 490 ? 4.034 -13.012 -16.462 1.00 74.12 490 ARG A CA 1
ATOM 3885 C C . ARG A 1 490 ? 2.569 -12.751 -16.812 1.00 74.12 490 ARG A C 1
ATOM 3887 O O . ARG A 1 490 ? 1.757 -13.680 -16.861 1.00 74.12 490 ARG A O 1
ATOM 3894 N N . PHE A 1 491 ? 2.252 -11.488 -17.059 1.00 76.25 491 PHE A N 1
ATOM 3895 C CA . PHE A 1 491 ? 0.961 -11.027 -17.551 1.00 76.25 491 PHE A CA 1
ATOM 3896 C C . PHE A 1 491 ? 1.150 -10.167 -18.800 1.00 76.25 491 PHE A C 1
ATOM 3898 O O . PHE A 1 491 ? 2.079 -9.364 -18.885 1.00 76.25 491 PHE A O 1
ATOM 3905 N N . LEU A 1 492 ? 0.237 -10.317 -19.753 1.00 75.75 492 LEU A N 1
ATOM 3906 C CA . LEU A 1 492 ? 0.189 -9.560 -21.000 1.00 75.75 492 LEU A CA 1
ATOM 3907 C C . LEU A 1 492 ? -1.046 -8.670 -21.023 1.00 75.75 492 LEU A C 1
ATOM 3909 O O . LEU A 1 492 ? -2.160 -9.172 -20.918 1.00 75.75 492 LEU A O 1
ATOM 3913 N N . ILE A 1 493 ? -0.866 -7.366 -21.200 1.00 75.75 493 ILE A N 1
ATOM 3914 C CA . ILE A 1 493 ? -1.959 -6.401 -21.318 1.00 75.75 493 ILE A CA 1
ATOM 3915 C C . ILE A 1 493 ? -2.187 -6.126 -22.799 1.00 75.75 493 ILE A C 1
ATOM 3917 O O . ILE A 1 493 ? -1.391 -5.445 -23.446 1.00 75.75 493 ILE A O 1
ATOM 3921 N N . TRP A 1 494 ? -3.282 -6.670 -23.319 1.00 74.25 494 TRP A N 1
ATOM 3922 C CA . TRP A 1 494 ? -3.693 -6.510 -24.703 1.00 74.25 494 TRP A CA 1
ATOM 3923 C C . TRP A 1 494 ? -4.823 -5.500 -24.798 1.00 74.25 494 TRP A C 1
ATOM 3925 O O . TRP A 1 494 ? -5.998 -5.865 -24.775 1.00 74.25 494 TRP A O 1
ATOM 3935 N N . ASP A 1 495 ? -4.475 -4.226 -24.869 1.00 73.31 495 ASP A N 1
ATOM 3936 C CA . ASP A 1 495 ? -5.450 -3.147 -24.934 1.00 73.31 495 ASP A CA 1
ATOM 3937 C C . ASP A 1 495 ? -4.918 -2.020 -25.825 1.00 73.31 495 ASP A C 1
ATOM 3939 O O . ASP A 1 495 ? -3.768 -1.605 -25.700 1.00 73.31 495 ASP A O 1
ATOM 3943 N N . ASP A 1 496 ? -5.742 -1.525 -26.744 1.00 69.56 496 ASP A N 1
ATOM 3944 C CA . ASP A 1 496 ? -5.320 -0.509 -27.715 1.00 69.56 496 ASP A CA 1
ATOM 3945 C C . ASP A 1 496 ? -5.008 0.846 -27.053 1.00 69.56 496 ASP A C 1
ATOM 3947 O O . ASP A 1 496 ? -4.186 1.620 -27.550 1.00 69.56 496 ASP A O 1
ATOM 3951 N N . GLU A 1 497 ? -5.674 1.144 -25.937 1.00 73.94 497 GLU A N 1
ATOM 3952 C CA . GLU A 1 497 ? -5.534 2.385 -25.178 1.00 73.94 497 GLU A CA 1
ATOM 3953 C C . GLU A 1 497 ? -4.448 2.243 -24.103 1.00 73.94 497 GLU A C 1
ATOM 3955 O O . GLU A 1 497 ? -3.540 3.076 -23.976 1.00 73.94 497 GLU A O 1
ATOM 3960 N N . PHE A 1 498 ? -4.499 1.143 -23.357 1.00 74.75 498 PHE A N 1
ATOM 3961 C CA . PHE A 1 498 ? -3.688 0.945 -22.161 1.00 74.75 498 PHE A CA 1
ATOM 3962 C C . PHE A 1 498 ? -2.543 -0.051 -22.337 1.00 74.75 498 PHE A C 1
ATOM 3964 O O . PHE A 1 498 ? -1.707 -0.168 -21.457 1.00 74.75 498 PHE A O 1
ATOM 3971 N N . GLY A 1 499 ? -2.413 -0.737 -23.466 1.00 69.38 499 GLY A N 1
ATOM 3972 C CA . GLY A 1 499 ? -1.275 -1.621 -23.736 1.00 69.38 499 GLY A CA 1
ATOM 3973 C C . GLY A 1 499 ? 0.049 -0.881 -23.956 1.00 69.38 499 GLY A C 1
ATOM 3974 O O . GLY A 1 499 ? 1.056 -1.489 -24.299 1.00 69.38 499 GLY A O 1
ATOM 3975 N N . GLY A 1 500 ? 0.089 0.442 -23.792 1.00 73.25 500 GLY A N 1
ATOM 3976 C CA . GLY A 1 50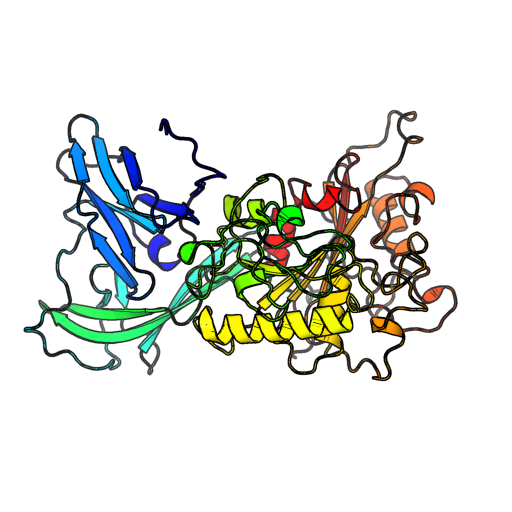0 ? 1.322 1.202 -23.912 1.00 73.25 500 GLY A CA 1
ATOM 3977 C C . GLY A 1 500 ? 2.248 1.077 -22.701 1.00 73.25 500 GLY A C 1
ATOM 3978 O O . GLY A 1 500 ? 1.791 0.875 -21.580 1.00 73.25 500 GLY A O 1
ATOM 3979 N N . HIS A 1 501 ? 3.552 1.297 -22.910 1.00 78.00 501 HIS A N 1
ATOM 3980 C CA . HIS A 1 501 ? 4.587 1.237 -21.865 1.00 78.00 501 HIS A CA 1
ATOM 3981 C C . HIS A 1 501 ? 4.221 1.966 -20.564 1.00 78.00 501 HIS A C 1
ATOM 3983 O O . HIS A 1 501 ? 4.378 1.436 -19.469 1.00 78.00 501 HIS A O 1
ATOM 3989 N N . SER A 1 502 ? 3.732 3.203 -20.667 1.00 81.44 502 SER A N 1
ATOM 3990 C CA . SER A 1 502 ? 3.300 3.966 -19.490 1.00 81.44 502 SER A CA 1
ATOM 3991 C C . SER A 1 502 ? 1.802 3.845 -19.227 1.00 81.44 502 SER A C 1
ATOM 3993 O O . SER A 1 502 ? 1.404 3.840 -18.066 1.00 81.44 502 SER A O 1
ATOM 3995 N N . SER A 1 503 ? 0.971 3.735 -20.272 1.00 83.31 503 SER A N 1
ATOM 3996 C CA . SER A 1 503 ? -0.488 3.683 -20.108 1.00 83.31 503 SER A CA 1
ATOM 3997 C C . SER A 1 503 ? -0.979 2.379 -19.478 1.00 83.31 503 SER A C 1
ATOM 3999 O O . SER A 1 503 ? -2.082 2.360 -18.942 1.00 83.31 503 SER A O 1
ATOM 4001 N N . MET A 1 504 ? -0.151 1.332 -19.422 1.00 82.88 504 MET A N 1
ATOM 4002 C CA . MET A 1 504 ? -0.510 0.077 -18.760 1.00 82.88 504 MET A CA 1
ATOM 4003 C C . MET A 1 504 ? -0.840 0.234 -17.281 1.00 82.88 504 MET A C 1
ATOM 4005 O O . MET A 1 504 ? -1.732 -0.445 -16.784 1.00 82.88 504 MET A O 1
ATOM 4009 N N . ARG A 1 505 ? -0.199 1.174 -16.578 1.00 89.12 505 ARG A N 1
ATOM 4010 C CA . ARG A 1 505 ? -0.507 1.441 -15.164 1.00 89.12 505 ARG A CA 1
ATOM 4011 C C . ARG A 1 505 ? -1.922 1.984 -14.960 1.00 89.12 505 ARG A C 1
ATOM 4013 O O . ARG A 1 505 ? -2.490 1.793 -13.890 1.00 89.12 505 ARG A O 1
ATOM 4020 N N . LEU A 1 506 ? -2.480 2.611 -15.995 1.00 89.38 506 LEU A N 1
ATOM 4021 C CA . LEU A 1 506 ? -3.831 3.167 -16.016 1.00 89.38 506 LEU A CA 1
ATOM 4022 C C . LEU A 1 506 ? -4.884 2.128 -16.427 1.00 89.38 506 LEU A C 1
ATOM 4024 O O . LEU A 1 506 ? -6.078 2.403 -16.327 1.00 89.38 506 LEU A O 1
ATOM 4028 N N . HIS A 1 507 ? -4.481 0.935 -16.889 1.00 88.19 507 HIS A N 1
ATOM 4029 C CA . HIS A 1 507 ? -5.439 -0.086 -17.300 1.00 88.19 507 HIS A CA 1
ATOM 4030 C C . HIS A 1 507 ? -6.324 -0.483 -16.095 1.00 88.19 507 HIS A C 1
ATOM 4032 O O . HIS A 1 507 ? -5.798 -0.978 -15.093 1.00 88.19 507 HIS A O 1
ATOM 4038 N N . PRO A 1 508 ? -7.668 -0.397 -16.180 1.00 86.00 508 PRO A N 1
ATOM 4039 C CA . PRO A 1 508 ? -8.562 -0.579 -15.027 1.00 86.00 508 PRO A CA 1
ATOM 4040 C C . PRO A 1 508 ? -8.433 -1.921 -14.291 1.00 86.00 508 PRO A C 1
ATOM 4042 O O . PRO A 1 508 ? -8.714 -2.013 -13.100 1.00 86.00 508 PRO A O 1
ATOM 4045 N N . ARG A 1 509 ? -8.010 -2.979 -14.995 1.00 85.69 509 ARG A N 1
ATOM 4046 C CA . ARG A 1 509 ? -7.759 -4.308 -14.407 1.00 85.69 509 ARG A CA 1
ATOM 4047 C C . ARG A 1 509 ? -6.350 -4.508 -13.837 1.00 85.69 509 ARG A C 1
ATOM 4049 O O . ARG A 1 509 ? -6.169 -5.460 -13.088 1.00 85.69 509 ARG A O 1
ATOM 4056 N N . VAL A 1 510 ? -5.356 -3.671 -14.148 1.00 87.62 510 VAL A N 1
ATOM 4057 C CA . VAL A 1 510 ? -3.987 -3.861 -13.622 1.00 87.62 510 VAL A CA 1
ATOM 4058 C C . VAL A 1 510 ? -3.946 -3.857 -12.092 1.00 87.62 510 VAL A C 1
ATOM 4060 O O . VAL A 1 510 ? -3.348 -4.784 -11.548 1.00 87.62 510 VAL A O 1
ATOM 4063 N N . PRO A 1 511 ? -4.638 -2.945 -11.376 1.00 90.62 511 PRO A N 1
ATOM 4064 C CA . PRO A 1 511 ? -4.696 -2.982 -9.915 1.00 90.62 511 PRO A CA 1
ATOM 4065 C C . PRO A 1 511 ? -5.138 -4.335 -9.341 1.00 90.62 511 PRO A C 1
ATOM 4067 O O . PRO A 1 511 ? -4.575 -4.783 -8.349 1.00 90.62 511 PRO A O 1
ATOM 4070 N N . HIS A 1 512 ? -6.078 -5.026 -9.996 1.00 86.75 512 HIS A N 1
ATOM 4071 C CA . HIS A 1 512 ? -6.536 -6.355 -9.578 1.00 86.75 512 HIS A CA 1
ATOM 4072 C C . HIS A 1 512 ? -5.423 -7.403 -9.632 1.00 86.75 512 HIS A C 1
ATOM 4074 O O . HIS A 1 512 ? -5.218 -8.151 -8.677 1.00 86.75 512 HIS A O 1
ATOM 4080 N N . TYR A 1 513 ? -4.700 -7.469 -10.748 1.00 84.31 513 TYR A N 1
ATOM 4081 C CA . TYR A 1 513 ? -3.633 -8.452 -10.915 1.00 84.31 513 TYR A CA 1
ATOM 4082 C C . TYR A 1 513 ? -2.392 -8.103 -10.102 1.00 84.31 513 TYR A C 1
ATOM 4084 O O . TYR A 1 513 ? -1.731 -9.009 -9.604 1.00 84.31 513 TYR A O 1
ATOM 4092 N N . VAL A 1 514 ? -2.096 -6.813 -9.933 1.00 89.69 514 VAL A N 1
ATOM 4093 C CA . VAL A 1 514 ? -1.032 -6.354 -9.037 1.00 89.69 514 VAL A CA 1
ATOM 4094 C C . VAL A 1 514 ? -1.383 -6.705 -7.593 1.00 89.69 514 VAL A C 1
ATOM 4096 O O . VAL A 1 514 ? -0.556 -7.302 -6.921 1.00 89.69 514 VAL A O 1
ATOM 4099 N N . GLU A 1 515 ? -2.611 -6.468 -7.124 1.00 89.50 515 GLU A N 1
ATOM 4100 C CA . GLU A 1 515 ? -3.046 -6.916 -5.791 1.00 89.50 515 GLU A CA 1
ATOM 4101 C C . GLU A 1 515 ? -2.920 -8.437 -5.631 1.00 89.50 515 GLU A C 1
ATOM 4103 O O . GLU A 1 515 ? -2.395 -8.927 -4.628 1.00 89.50 515 GLU A O 1
ATOM 4108 N N . ARG A 1 516 ? -3.387 -9.207 -6.618 1.00 83.44 516 ARG A N 1
ATOM 4109 C CA . ARG A 1 516 ? -3.254 -10.670 -6.610 1.00 83.44 516 ARG A CA 1
ATOM 4110 C C . ARG A 1 516 ? -1.787 -11.093 -6.588 1.00 83.44 516 ARG A C 1
ATOM 4112 O O . ARG A 1 516 ? -1.449 -12.093 -5.968 1.00 83.44 516 ARG A O 1
ATOM 4119 N N . ALA A 1 517 ? -0.902 -10.359 -7.255 1.00 83.12 517 ALA A N 1
ATOM 4120 C CA . ALA A 1 517 ? 0.538 -10.586 -7.212 1.00 83.12 517 ALA A CA 1
ATOM 4121 C C . ALA A 1 517 ? 1.129 -10.261 -5.828 1.00 83.12 517 ALA A C 1
ATOM 4123 O O . ALA A 1 517 ? 1.926 -11.034 -5.308 1.00 83.12 517 ALA A O 1
ATOM 4124 N N . LEU A 1 518 ? 0.696 -9.157 -5.216 1.00 87.56 518 LEU A N 1
ATOM 4125 C CA . LEU A 1 518 ? 1.160 -8.668 -3.915 1.00 87.56 518 LEU A CA 1
ATOM 4126 C C . LEU A 1 518 ? 0.718 -9.545 -2.742 1.00 87.56 518 LEU A C 1
ATOM 4128 O O . LEU A 1 518 ? 1.427 -9.624 -1.742 1.00 87.56 518 LEU A O 1
ATOM 4132 N N . THR A 1 519 ? -0.453 -10.168 -2.852 1.00 81.31 519 THR A N 1
ATOM 4133 C CA . THR A 1 519 ? -1.070 -10.959 -1.778 1.00 81.31 519 THR A CA 1
ATOM 4134 C C . THR A 1 519 ? -1.014 -12.470 -2.038 1.00 81.31 519 THR A C 1
ATOM 4136 O O . THR A 1 519 ? -1.156 -13.256 -1.108 1.00 81.31 519 THR A O 1
ATOM 4139 N N . GLY A 1 520 ? -0.789 -12.890 -3.285 1.00 68.12 520 GLY A N 1
ATOM 4140 C CA . GLY A 1 520 ? -0.845 -14.281 -3.734 1.00 68.12 520 GLY A CA 1
ATOM 4141 C C . GLY A 1 520 ? 0.205 -15.219 -3.135 1.00 68.12 520 GLY A C 1
ATOM 4142 O O . GLY A 1 520 ? 1.348 -14.838 -2.875 1.00 68.12 520 GLY A O 1
ATOM 4143 N N . ASP A 1 521 ? -0.189 -16.483 -2.993 1.00 58.28 521 ASP A N 1
ATOM 4144 C CA . ASP A 1 521 ? 0.682 -17.614 -2.666 1.00 58.28 521 ASP A CA 1
ATOM 4145 C C . ASP A 1 521 ? 1.175 -18.208 -3.997 1.00 58.28 521 ASP A C 1
ATOM 4147 O O . ASP A 1 521 ? 0.473 -18.987 -4.644 1.00 58.28 521 ASP A O 1
ATOM 4151 N N . TYR A 1 522 ? 2.324 -17.735 -4.483 1.00 58.22 522 TYR A N 1
ATOM 4152 C CA . TYR A 1 522 ? 2.985 -18.313 -5.654 1.00 58.22 522 TYR A CA 1
ATOM 4153 C C . TYR A 1 522 ? 4.005 -19.312 -5.131 1.00 58.22 522 TYR A C 1
ATOM 4155 O O . TYR A 1 522 ? 4.965 -18.881 -4.493 1.00 58.22 522 TYR A O 1
ATOM 4163 N N . ASP A 1 523 ? 3.753 -20.607 -5.353 1.00 45.09 523 ASP A N 1
ATOM 4164 C CA . ASP A 1 523 ? 4.570 -21.706 -4.829 1.00 45.09 523 ASP A CA 1
ATOM 4165 C C . ASP A 1 523 ? 6.064 -21.427 -5.032 1.00 45.09 523 ASP A C 1
ATOM 4167 O O . ASP A 1 523 ? 6.573 -21.301 -6.149 1.00 45.09 523 ASP A O 1
ATOM 4171 N N . ASP A 1 524 ? 6.750 -21.307 -3.901 1.00 42.44 524 ASP A N 1
ATOM 4172 C CA . ASP A 1 524 ? 8.195 -21.302 -3.797 1.00 42.44 524 ASP A CA 1
ATOM 4173 C C . ASP A 1 524 ? 8.649 -22.762 -3.682 1.00 42.44 524 ASP A C 1
ATOM 4175 O O . ASP A 1 524 ? 8.913 -23.265 -2.589 1.00 42.44 524 ASP A O 1
ATOM 4179 N N . ASP A 1 525 ? 8.729 -23.458 -4.820 1.00 40.12 525 ASP A N 1
ATOM 4180 C CA . ASP A 1 525 ? 9.283 -24.821 -4.905 1.00 40.12 525 ASP A CA 1
ATOM 4181 C C . ASP A 1 525 ? 10.777 -24.875 -4.490 1.00 40.12 525 ASP A C 1
ATOM 4183 O O . ASP A 1 525 ? 11.376 -25.950 -4.478 1.00 40.12 525 ASP A O 1
ATOM 4187 N N . SER A 1 526 ? 11.413 -23.748 -4.125 1.00 37.03 526 SER A N 1
ATOM 4188 C CA . SER A 1 526 ? 12.768 -23.747 -3.553 1.00 37.03 526 SER A CA 1
ATOM 4189 C C . SER A 1 526 ? 12.809 -24.083 -2.053 1.00 37.03 526 SER A C 1
ATOM 4191 O O . SER A 1 526 ? 13.899 -24.216 -1.488 1.00 37.03 526 SER A O 1
ATOM 4193 N N . LYS A 1 527 ? 11.645 -24.254 -1.401 1.00 32.16 527 LYS A N 1
ATOM 4194 C CA . LYS A 1 527 ? 11.531 -24.551 0.040 1.00 32.16 527 LYS A CA 1
ATOM 4195 C C . LYS A 1 527 ? 11.279 -26.017 0.419 1.00 32.16 527 LYS A C 1
ATOM 4197 O O . LYS A 1 527 ? 11.226 -26.283 1.623 1.00 32.16 527 LYS A O 1
ATOM 4202 N N . ASP A 1 528 ? 11.205 -26.944 -0.541 1.00 27.27 528 ASP A N 1
ATOM 4203 C CA . ASP A 1 528 ? 11.106 -28.398 -0.288 1.00 27.27 528 ASP A CA 1
ATOM 4204 C C . ASP A 1 528 ? 12.416 -29.173 -0.536 1.00 27.27 528 ASP A C 1
ATOM 4206 O O . ASP A 1 528 ? 13.018 -29.051 -1.630 1.00 27.27 528 ASP A O 1
#

pLDDT: mean 77.89, std 18.23, range [24.28, 98.44]

Organism: NCBI:txid1408254

Secondary structure (DSSP, 8-state):
----S---S--EEE----TTGGG-TT-EEEEEE-S-TTPEEEEEEE---S-TT--EEEEEEETTTTEEEE-SEEEEETTTTEEEEEEES-EEEEEEETTT-------SSS--B-----SSEEEETT-S-EEEGGGS-TTSEEEEEEEEE-----BSSSS----TT----SEEEEEEEEEEEEEEEETTEEEEEEEESS-TT-PPPEEEE--TT--GGGGTB---EE-TT-SS-EESS-B-GGGSSS---B-TT-B--TT-GGGG----B--SSSHHHHHHHHH---BTTTEEEE---SSSTT--HHHHHHHHHHHHHHHHHHT-S-TT--EEEEEETHHHHHHHHHHHH-TT--EEEEEEES--TT--TT--SGGGSTTT-HHHH-SS-----TTS-EEEEEEE---STTSSSTT--S--EEEEE--SS-TT-SSSSHHHHHHHHHHHHHSSPPPHHHHSS-TT-SS-TT-SS--GGGTT-PPP---SEEEEEE-TTT-STTGGGG-TTHHHHHHHHHH-----GGG-

Radius of gyration: 25.52 Å; Cα contacts (8 Å, |Δi|>4): 1173; chains: 1; bounding box: 69×58×83 Å

Sequence (528 aa):
MVGTFNVPQKVIVRDTPILLMQQIEDALVFDIVSLDPTIEFNLEIPVEVQSKKEDFLLLKYNHKEVQLETVKKQKFNKKSETISATFEGGGTFVVLSSNKVQENGLSTEGKKTKFKKFNGKARINNLPLELDGKDFTENGTFKISKIVKFKDEDSLDNEILSDKNLKEKDEVVLEATYMIDEMYEENETMVLSASAVTLQSGKTPVILVHGLFGGADTWGFEDRWVHNFYDEPWAGEPIRGYETITGTSYPTHTESTYSNIDVHSITGIVNDEELGSKLIIEYGYTPNEDIFAFVYNASGVDGTVRVAANHLEDVITDLKNEVFSSRTQDVNLVGHSMGGLVSRYLVENISRADVERVITLGTPHFGSDQAPDGDLSRDNSELWNGSRSLDNDFTKPMIAFAGWNPSYRKLVDPDFGDIRNIYGTGLGVGPNRLYSSWYDYVQEKYYDKTGEYPTRFDIGDGNVNIDSALGSDYDPDYSYNEDPVLMNRRFLIWDDEFGGHSSMRLHPRVPHYVERALTGDYDDDSKD

Foldseek 3Di:
DDDDDPPAFDWAKAAALQLVLVPAPQKDKIWTFDLFQADKDWDKAAHPDPDLPWDKFKWFADQFFRATHTQPAWDADSVRRIITGIDGGIHMMMMDTPVLFDPDADDPVWDKDFDAQDADWAEEGRGSDIDGSVQADRQAKHKRKDKDFADDDFALPPDPPPPPPQDFPSIFIQMWMKGWGIWTADPNHIYTTIGTLFPSSSFFAEEEFEAAPDFVVLQQFDQQWDAEQDQWTFGCAWDALSQFLNSDTHHGGHTDHLLDLRNWFRNHGRDCLFLNNCCVRPVPDHGSARYIYRGHHCDYPCNALLNSLVSVVSNLQVCLVRHTSHVLRAHEYEYAACRLVSVCCNQQPPPDRSHQEYEYALYQNQAAPVDCDGCNNNVHHCSNPPPDDRPHPVLHAYEYEAFWAQDDPPPPDPDQPDDQFKYKYAQCCPPVGPDLASQRSCQVSVCVVGVDGDDCSRQPNPPFRSPRVRHRDDPCSVPHPDDGDRHLIYMYGDHNQQSGSSSVSSDNCPSVVVVCRSRTDRDSPVPD

Solvent-accessible surface area (backbone atoms only — not comparable to full-atom values): 29039 Å² total; per-residue (Å²): 141,89,77,97,67,94,69,82,47,70,77,43,79,40,68,50,44,40,50,70,66,72,67,46,78,91,46,57,57,32,23,32,51,48,66,53,56,80,49,74,47,79,46,78,45,80,54,92,73,92,52,102,83,71,56,60,41,57,26,37,54,38,73,69,57,51,28,53,41,74,54,84,50,58,48,63,38,88,89,76,39,30,36,39,38,49,50,63,33,50,50,41,35,39,38,36,43,51,90,59,53,58,93,52,73,88,56,88,86,36,75,72,37,69,64,68,79,52,82,55,65,31,30,42,41,41,43,83,47,80,44,54,34,74,69,40,43,89,84,31,33,38,75,43,75,46,81,46,74,58,80,89,85,44,60,54,52,95,59,73,62,88,53,92,81,67,72,74,60,53,57,27,76,31,51,20,36,32,36,45,63,35,31,34,68,53,95,96,35,38,36,30,41,34,32,58,46,40,50,48,56,24,61,68,32,36,39,37,27,38,25,68,84,38,40,38,48,70,30,11,24,40,67,54,56,48,29,79,73,31,95,50,29,23,24,70,45,71,42,50,24,70,42,25,78,84,48,60,63,40,55,56,69,40,73,54,48,60,52,41,60,52,71,27,33,59,54,36,46,75,35,73,65,22,36,52,34,33,36,34,69,77,68,46,43,44,75,70,74,38,30,38,34,48,46,56,33,50,70,41,96,71,25,39,41,64,51,47,19,51,26,48,51,44,30,54,53,47,41,27,72,79,63,45,67,38,72,86,60,44,30,32,38,42,10,30,26,54,14,22,51,17,54,44,37,27,56,37,73,39,99,75,56,60,53,57,36,42,36,26,36,17,29,37,82,55,10,25,91,93,38,75,60,54,65,40,10,46,93,59,9,60,85,73,66,42,97,61,80,79,66,61,60,79,81,50,50,31,34,41,36,14,22,34,43,70,72,82,77,75,79,80,58,95,78,76,71,97,74,73,47,62,29,41,41,67,60,52,53,45,100,81,54,89,31,91,35,48,53,57,32,53,39,51,38,44,23,75,75,70,76,48,68,77,47,70,70,47,69,36,74,46,104,48,28,41,12,26,84,48,45,10,62,75,51,37,81,80,83,65,86,54,85,78,86,81,50,73,34,40,33,42,30,38,24,83,79,26,4,27,50,71,40,32,49,49,30,86,63,42,47,58,55,50,50,47,63,72,61,47,73,71,86,62,77,82,76,117

InterPro domains:
  IPR012908 GPI inositol-deacylase PGAP1-like alpha/beta domain [PF07819] (204-378)
  IPR029058 Alpha/Beta hydrolase fold [G3DSA:3.40.50.1820] (198-479)
  IPR029058 Alpha/Beta hydrolase fold [SSF53474] (201-470)

Mean predicted aligned error: 9.97 Å

Nearest PDB structures (foldseek):
  8pi1-assembly3_I  TM=6.924E-01  e=8.881E-04  Pseudomonas fluorescens
  3ia2-assembly1_C  TM=6.441E-01  e=6.657E-04  Pseudomonas fluorescens
  7yii-assembly1_B  TM=6.649E-01  e=1.330E-03  Rhodococcus opacus
  3hea-assembly2_D  TM=6.446E-01  e=2.507E-03  Pseudomonas fluorescens
  1a88-assembly1_C  TM=4.435E-01  e=3.158E-03  Streptomyces lividans